Protein AF-A0A415S9V0-F1 (afdb_monomer_lite)

Structure (mmCIF, N/CA/C/O backbone):
data_AF-A0A415S9V0-F1
#
_entry.id   AF-A0A415S9V0-F1
#
loop_
_atom_site.group_PDB
_atom_site.id
_atom_site.type_symbol
_atom_site.label_atom_id
_atom_site.label_alt_id
_atom_site.label_comp_id
_atom_site.label_asym_id
_atom_site.label_entity_id
_atom_site.label_seq_id
_atom_site.pdbx_PDB_ins_code
_atom_site.Cartn_x
_atom_site.Cartn_y
_atom_site.Cartn_z
_atom_site.occupancy
_atom_site.B_iso_or_equiv
_atom_site.auth_seq_id
_atom_site.auth_comp_id
_atom_site.auth_asym_id
_atom_site.auth_atom_id
_atom_site.pdbx_PDB_model_num
ATOM 1 N N . MET A 1 1 ? -18.114 -25.800 -6.642 1.00 64.56 1 MET A N 1
ATOM 2 C CA . MET A 1 1 ? -17.086 -24.845 -6.177 1.00 64.56 1 MET A CA 1
ATOM 3 C C . MET A 1 1 ? -17.720 -24.023 -5.079 1.00 64.56 1 MET A C 1
ATOM 5 O O . MET A 1 1 ? -18.848 -23.592 -5.284 1.00 64.56 1 MET A O 1
ATOM 9 N N . SER A 1 2 ? -17.058 -23.871 -3.934 1.00 85.12 2 SER A N 1
ATOM 10 C CA . SER A 1 2 ? -17.579 -23.031 -2.854 1.00 85.12 2 SER A CA 1
ATOM 11 C C . SER A 1 2 ? -17.585 -21.566 -3.294 1.00 85.12 2 SER A C 1
ATOM 13 O O . SER A 1 2 ? -16.635 -21.110 -3.936 1.00 85.12 2 SER A O 1
ATOM 15 N N . LYS A 1 3 ? -18.682 -20.863 -3.008 1.00 94.12 3 LYS A N 1
ATOM 16 C CA . LYS A 1 3 ? -18.884 -19.461 -3.382 1.00 94.12 3 LYS A CA 1
ATOM 17 C C . LYS A 1 3 ? -18.456 -18.563 -2.224 1.00 94.12 3 LYS A C 1
ATOM 19 O O . LYS A 1 3 ? -18.816 -18.822 -1.079 1.00 94.12 3 LYS A O 1
ATOM 24 N N . TYR A 1 4 ? -17.716 -17.504 -2.530 1.00 96.75 4 TYR A N 1
ATOM 25 C CA . TYR A 1 4 ? -17.329 -16.481 -1.560 1.00 96.75 4 TYR A CA 1
ATOM 26 C C . TYR A 1 4 ? -18.208 -15.234 -1.685 1.00 96.75 4 TYR A C 1
ATOM 28 O O . TYR A 1 4 ? -18.515 -14.797 -2.793 1.00 96.75 4 TYR A O 1
ATOM 36 N N . ASN A 1 5 ? -18.555 -14.617 -0.561 1.00 97.19 5 ASN A N 1
ATOM 37 C CA . ASN A 1 5 ? -19.149 -13.285 -0.528 1.00 97.19 5 ASN A CA 1
ATOM 38 C C . ASN A 1 5 ? -18.114 -12.296 -0.010 1.00 97.19 5 ASN A C 1
ATOM 40 O O . ASN A 1 5 ? -17.573 -12.486 1.077 1.00 97.19 5 ASN A O 1
ATOM 44 N N . PHE A 1 6 ? -17.858 -11.251 -0.787 1.00 98.19 6 PHE A N 1
ATOM 45 C CA . PHE A 1 6 ? -17.016 -10.125 -0.418 1.00 98.19 6 PHE A CA 1
ATOM 46 C C . PHE A 1 6 ? -17.853 -8.860 -0.309 1.00 98.19 6 PHE A C 1
ATOM 48 O O . PHE A 1 6 ? -18.783 -8.644 -1.085 1.00 98.19 6 PHE A O 1
ATOM 55 N N . TYR A 1 7 ? -17.466 -8.011 0.628 1.00 98.31 7 TYR A N 1
ATOM 56 C CA . TYR A 1 7 ? -18.096 -6.743 0.936 1.00 98.31 7 TYR A CA 1
ATOM 57 C C . TYR A 1 7 ? -17.039 -5.658 0.913 1.00 98.31 7 TYR A C 1
ATOM 59 O O . TYR A 1 7 ? -15.975 -5.841 1.506 1.00 98.31 7 TYR A O 1
ATOM 67 N N . TYR A 1 8 ? -17.327 -4.563 0.226 1.00 98.25 8 TYR A N 1
ATOM 68 C CA . TYR A 1 8 ? -16.395 -3.470 0.008 1.00 98.25 8 TYR A CA 1
ATOM 69 C C . TYR A 1 8 ? -16.928 -2.183 0.623 1.00 98.25 8 TYR A C 1
ATOM 71 O O . TYR A 1 8 ? -18.090 -1.834 0.411 1.00 98.25 8 TYR A O 1
ATOM 79 N N . ASP A 1 9 ? -16.042 -1.463 1.306 1.00 97.69 9 ASP A N 1
ATOM 80 C CA . ASP A 1 9 ? -16.246 -0.058 1.641 1.00 97.69 9 ASP A CA 1
ATOM 81 C C . ASP A 1 9 ? -14.928 0.731 1.540 1.00 97.69 9 ASP A C 1
ATOM 83 O O . ASP A 1 9 ? -13.826 0.165 1.483 1.00 97.69 9 ASP A O 1
ATOM 87 N N . GLU A 1 10 ? -15.040 2.051 1.501 1.00 95.75 10 GLU A N 1
ATOM 88 C CA . GLU A 1 10 ? -13.956 2.991 1.265 1.00 95.75 10 GLU A CA 1
ATOM 89 C C . GLU A 1 10 ? -13.998 4.196 2.211 1.00 95.75 10 GLU A C 1
ATOM 91 O O . GLU A 1 10 ? -15.012 4.556 2.801 1.00 95.75 10 GLU A O 1
ATOM 96 N N . THR A 1 11 ? -12.851 4.843 2.404 1.00 95.88 11 THR A N 1
ATOM 97 C CA . THR A 1 11 ? -12.745 6.004 3.286 1.00 95.88 11 THR A CA 1
ATOM 98 C C . THR A 1 11 ? -11.680 6.990 2.817 1.00 95.88 11 THR A C 1
ATOM 100 O O . THR A 1 11 ? -10.864 6.708 1.937 1.00 95.88 11 THR A O 1
ATOM 103 N N . GLU A 1 12 ? -11.698 8.188 3.411 1.00 94.25 12 GLU A N 1
ATOM 104 C CA . GLU A 1 12 ? -10.839 9.321 3.034 1.00 94.25 12 GLU A CA 1
ATOM 105 C C . GLU A 1 12 ? -10.992 9.691 1.545 1.00 94.25 12 GLU A C 1
ATOM 107 O O . GLU A 1 12 ? -10.032 9.985 0.821 1.00 94.25 12 GLU A O 1
ATOM 112 N N . HIS A 1 13 ? -12.254 9.672 1.107 1.00 86.69 13 HIS A N 1
ATOM 113 C CA . HIS A 1 13 ? -12.690 9.950 -0.253 1.00 86.69 13 HIS A CA 1
ATOM 114 C C . HIS A 1 13 ? -12.380 11.381 -0.706 1.00 86.69 13 HIS A C 1
ATOM 116 O O . HIS A 1 13 ? -12.481 12.344 0.057 1.00 86.69 13 HIS A O 1
ATOM 122 N N . SER A 1 14 ? -12.040 11.550 -1.984 1.00 87.06 14 SER A N 1
ATOM 123 C CA . SER A 1 14 ? -11.990 12.861 -2.639 1.00 87.06 14 SER A CA 1
ATOM 124 C C . SER A 1 14 ? -12.413 12.762 -4.104 1.00 87.06 14 SER A C 1
ATOM 126 O O . SER A 1 14 ? -11.577 12.592 -4.982 1.00 87.06 14 SER A O 1
ATOM 128 N N . ARG A 1 15 ? -13.715 12.934 -4.385 1.00 86.50 15 ARG A N 1
ATOM 129 C CA . ARG A 1 15 ? -14.298 12.852 -5.750 1.00 86.50 15 ARG A CA 1
ATOM 130 C C . ARG A 1 15 ? -13.561 13.684 -6.794 1.00 86.50 15 ARG A C 1
ATOM 132 O O . ARG A 1 15 ? -13.525 13.296 -7.960 1.00 86.50 15 ARG A O 1
ATOM 139 N N . LYS A 1 16 ? -13.035 14.838 -6.379 1.00 89.12 16 LYS A N 1
ATOM 140 C CA . LYS A 1 16 ? -12.172 15.699 -7.185 1.00 89.12 16 LYS A CA 1
ATOM 141 C C . LYS A 1 16 ? -10.949 16.099 -6.374 1.00 89.12 16 LYS A C 1
ATOM 143 O O . LYS A 1 16 ? -11.092 16.690 -5.299 1.00 89.12 16 LYS A O 1
ATOM 148 N N . ILE A 1 17 ? -9.768 15.831 -6.909 1.00 88.38 17 ILE A N 1
ATOM 149 C CA . ILE A 1 17 ? -8.491 16.238 -6.331 1.00 88.38 17 ILE A CA 1
ATOM 150 C C . ILE A 1 17 ? -8.140 17.589 -6.948 1.00 88.38 17 ILE A C 1
ATOM 152 O O . ILE A 1 17 ? -7.474 17.649 -7.965 1.00 88.38 17 ILE A O 1
ATOM 156 N N . ASN A 1 18 ? -8.676 18.678 -6.399 1.00 86.62 18 ASN A N 1
ATOM 157 C CA . ASN A 1 18 ? -8.346 20.041 -6.826 1.00 86.62 18 ASN A CA 1
ATOM 158 C C . ASN A 1 18 ? -7.665 20.812 -5.688 1.00 86.62 18 ASN A C 1
ATOM 160 O O . ASN A 1 18 ? -7.602 20.323 -4.555 1.00 86.62 18 ASN A O 1
ATOM 164 N N . TYR A 1 19 ? -7.206 22.035 -5.966 1.00 86.56 19 TYR A N 1
ATOM 165 C CA . TYR A 1 19 ? -6.530 22.878 -4.975 1.00 86.56 19 TYR A CA 1
ATOM 166 C C . TYR A 1 19 ? -7.331 23.027 -3.674 1.00 86.56 19 TYR A C 1
ATOM 168 O O . TYR A 1 19 ? -6.787 22.860 -2.585 1.00 86.56 19 TYR A O 1
ATOM 176 N N . LYS A 1 20 ? -8.648 23.260 -3.767 1.00 87.62 20 LYS A N 1
ATOM 177 C CA . LYS A 1 20 ? -9.522 23.389 -2.592 1.00 87.62 20 LYS A CA 1
ATOM 178 C C . LYS A 1 20 ? -9.542 22.108 -1.754 1.00 87.62 20 LYS A C 1
ATOM 180 O O . LYS A 1 20 ? -9.498 22.194 -0.529 1.00 87.62 20 LYS A O 1
ATOM 185 N N . THR A 1 21 ? -9.604 20.942 -2.396 1.00 87.38 21 THR A N 1
ATOM 186 C CA . THR A 1 21 ? -9.566 19.642 -1.716 1.00 87.38 21 THR A CA 1
ATOM 187 C C . THR A 1 21 ? -8.223 19.426 -1.025 1.00 87.38 21 THR A C 1
ATOM 189 O O . THR A 1 21 ? -8.193 19.156 0.172 1.00 87.38 21 THR A O 1
ATOM 192 N N . VAL A 1 22 ? -7.111 19.585 -1.750 1.00 86.62 22 VAL A N 1
ATOM 193 C CA . VAL A 1 22 ? -5.765 19.314 -1.217 1.00 86.62 22 VAL A CA 1
ATOM 194 C C . VAL A 1 22 ? -5.356 20.323 -0.147 1.00 86.62 22 VAL A C 1
ATOM 196 O O . VAL A 1 22 ? -4.602 19.972 0.755 1.00 86.62 22 VAL A O 1
ATOM 199 N N . SER A 1 23 ? -5.862 21.553 -0.185 1.00 86.25 23 SER A N 1
ATOM 200 C CA . SER A 1 23 ? -5.560 22.590 0.811 1.00 86.25 23 SER A CA 1
ATOM 201 C C . SER A 1 23 ? -6.482 22.558 2.035 1.00 86.25 23 SER A C 1
ATOM 203 O O . SER A 1 23 ? -6.274 23.321 2.979 1.00 86.25 23 SER A O 1
ATOM 205 N N . ALA A 1 24 ? -7.488 21.677 2.064 1.00 88.56 24 ALA A N 1
ATOM 206 C CA . ALA A 1 24 ? -8.382 21.553 3.208 1.00 88.56 24 ALA A CA 1
ATOM 207 C C . ALA A 1 24 ? -7.628 21.082 4.466 1.00 88.56 24 ALA A C 1
ATOM 209 O O . ALA A 1 24 ? -6.745 20.222 4.412 1.00 88.56 24 ALA A O 1
ATOM 210 N N . SER A 1 25 ? -8.002 21.620 5.631 1.00 85.69 25 SER A N 1
ATOM 211 C CA . SER A 1 25 ? -7.349 21.301 6.911 1.00 85.69 25 SER A CA 1
ATOM 212 C C . SER A 1 25 ? -7.504 19.835 7.320 1.00 85.69 25 SER A C 1
ATOM 214 O O . SER A 1 25 ? -6.644 19.293 8.012 1.00 85.69 25 SER A O 1
ATOM 216 N N . ASN A 1 26 ? -8.581 19.189 6.873 1.00 86.62 26 ASN A N 1
ATOM 217 C CA . ASN A 1 26 ? -8.879 17.779 7.097 1.00 86.62 26 ASN A CA 1
ATOM 218 C C . ASN A 1 26 ? -8.429 16.866 5.944 1.00 86.62 26 ASN A C 1
ATOM 220 O O . ASN A 1 26 ? -8.729 15.674 5.992 1.00 86.62 26 ASN A O 1
ATOM 224 N N . TYR A 1 27 ? -7.741 17.394 4.923 1.00 90.75 27 TYR A N 1
ATOM 225 C CA . TYR A 1 27 ? -7.268 16.597 3.794 1.00 90.75 27 TYR A CA 1
ATOM 226 C C . TYR A 1 27 ? -6.291 15.516 4.248 1.00 90.75 27 TYR A C 1
ATOM 228 O O . TYR A 1 27 ? -5.248 15.805 4.848 1.00 90.75 27 TYR A O 1
ATOM 236 N N . TYR A 1 28 ? -6.592 14.282 3.861 1.00 93.50 28 TYR A N 1
ATOM 237 C CA . TYR A 1 28 ? -5.667 13.168 3.913 1.00 93.50 28 TYR A CA 1
ATOM 238 C C . TYR A 1 28 ? -5.391 12.655 2.501 1.00 93.50 28 TYR A C 1
ATOM 240 O O . TYR A 1 28 ? -6.269 12.614 1.638 1.00 93.50 28 TYR A O 1
ATOM 248 N N . ASP A 1 29 ? -4.130 12.304 2.261 1.00 94.44 29 ASP A N 1
ATOM 249 C CA . ASP A 1 29 ? -3.642 12.013 0.921 1.00 94.44 29 ASP A CA 1
ATOM 250 C C . ASP A 1 29 ? -4.095 10.642 0.456 1.00 94.44 29 ASP A C 1
ATOM 252 O O . ASP A 1 29 ? -4.620 10.526 -0.646 1.00 94.44 29 ASP A O 1
ATOM 256 N N . ASN A 1 30 ? -4.002 9.625 1.310 1.00 96.50 30 ASN A N 1
ATOM 257 C CA . ASN A 1 30 ? -4.397 8.298 0.875 1.00 96.50 30 ASN A CA 1
ATOM 258 C C . ASN A 1 30 ? -5.910 8.159 0.820 1.00 96.50 30 ASN A C 1
ATOM 260 O O . ASN A 1 30 ? -6.637 8.600 1.710 1.00 96.50 30 ASN A O 1
ATOM 264 N N . PHE A 1 31 ? -6.370 7.568 -0.267 1.00 96.94 31 PHE A N 1
ATOM 265 C CA . PHE A 1 31 ? -7.656 6.910 -0.368 1.00 96.94 31 PHE A CA 1
ATOM 266 C C . PHE A 1 31 ? -7.483 5.467 0.112 1.00 96.94 31 PHE A C 1
ATOM 268 O O . PHE A 1 31 ? -6.488 4.827 -0.240 1.00 96.94 31 PHE A O 1
ATOM 275 N N . ILE A 1 32 ? -8.390 4.989 0.963 1.00 98.00 32 ILE A N 1
ATOM 276 C CA . ILE A 1 32 ? -8.260 3.677 1.605 1.00 98.00 32 ILE A CA 1
ATOM 277 C C . ILE A 1 32 ? -9.511 2.863 1.332 1.00 98.00 32 ILE A C 1
ATOM 279 O O . ILE A 1 32 ? -10.619 3.357 1.523 1.00 98.00 32 ILE A O 1
ATOM 283 N N . THR A 1 33 ? -9.328 1.605 0.945 1.00 97.88 33 THR A N 1
ATOM 284 C CA . THR A 1 33 ? -10.434 0.677 0.686 1.00 97.88 33 THR A CA 1
ATOM 285 C C . THR A 1 33 ? -10.257 -0.608 1.464 1.00 97.88 33 THR A C 1
ATOM 287 O O . THR A 1 33 ? -9.135 -0.999 1.789 1.00 97.88 33 THR A O 1
ATOM 290 N N . MET A 1 34 ? -11.364 -1.286 1.730 1.00 98.50 34 MET A N 1
ATOM 291 C CA . MET A 1 34 ? -11.392 -2.555 2.435 1.00 98.50 34 MET A CA 1
ATOM 292 C C . MET A 1 34 ? -12.371 -3.497 1.753 1.00 98.50 34 MET A C 1
ATOM 294 O O . MET A 1 34 ? -13.530 -3.149 1.574 1.00 98.50 34 MET A O 1
ATOM 298 N N . CYS A 1 35 ? -11.916 -4.706 1.444 1.00 98.38 35 CYS A N 1
ATOM 299 C CA . CYS A 1 35 ? -12.766 -5.846 1.148 1.00 98.38 35 CYS A CA 1
ATOM 300 C C . CYS A 1 35 ? -12.681 -6.837 2.308 1.00 98.38 35 CYS A C 1
ATOM 302 O O . CYS A 1 35 ? -11.592 -7.310 2.637 1.00 98.38 35 CYS A O 1
ATOM 304 N N . VAL A 1 36 ? -13.823 -7.221 2.868 1.00 98.25 36 VAL A N 1
ATOM 305 C CA . VAL A 1 36 ? -13.931 -8.342 3.811 1.00 98.25 36 VAL A CA 1
ATOM 306 C C . VAL A 1 36 ? -14.790 -9.418 3.167 1.00 98.25 36 VAL A C 1
ATOM 308 O O . VAL A 1 36 ? -15.813 -9.101 2.571 1.00 98.25 36 VAL A O 1
ATOM 311 N N . GLY A 1 37 ? -14.404 -10.686 3.256 1.00 97.38 37 GLY A N 1
ATOM 312 C CA . GLY A 1 37 ? -15.221 -11.756 2.696 1.00 97.38 37 GLY A CA 1
ATOM 313 C C . GLY A 1 37 ? -14.993 -13.117 3.315 1.00 97.38 37 GLY A C 1
ATOM 314 O O . GLY A 1 37 ? -14.039 -13.336 4.052 1.00 97.38 37 GLY A O 1
ATOM 315 N N . TRP A 1 38 ? -15.899 -14.038 3.035 1.00 97.19 38 TRP A N 1
ATOM 316 C CA . TRP A 1 38 ? -15.884 -15.400 3.562 1.00 97.19 38 TRP A CA 1
ATOM 317 C C . TRP A 1 38 ? -16.723 -16.312 2.666 1.00 97.19 38 TRP A C 1
ATOM 319 O O . TRP A 1 38 ? -17.347 -15.862 1.704 1.00 97.19 38 TRP A O 1
ATOM 329 N N . LEU A 1 39 ? -16.707 -17.611 2.955 1.00 95.94 39 LEU A N 1
ATOM 330 C CA . LEU A 1 39 ? -17.557 -18.584 2.273 1.00 95.94 39 LEU A CA 1
ATOM 331 C C . LEU A 1 39 ? -19.033 -18.337 2.595 1.00 95.94 39 LEU A C 1
ATOM 333 O O . LEU A 1 39 ? -19.374 -18.188 3.761 1.00 95.94 39 LEU A O 1
ATOM 337 N N . ASP A 1 40 ? -19.902 -18.364 1.585 1.00 90.25 40 ASP A N 1
ATOM 338 C CA . ASP A 1 40 ? -21.358 -18.134 1.703 1.00 90.25 40 ASP A CA 1
ATOM 339 C C . ASP A 1 40 ? -22.020 -19.009 2.789 1.00 90.25 40 ASP A C 1
ATOM 341 O O . ASP A 1 40 ? -22.972 -18.613 3.439 1.00 90.25 40 ASP A O 1
ATOM 345 N N . GLU A 1 41 ? -21.438 -20.179 3.051 1.00 86.69 41 GLU A N 1
ATOM 346 C CA . GLU A 1 41 ? -21.874 -21.186 4.026 1.00 86.69 41 GLU A CA 1
ATOM 347 C C . GLU A 1 41 ? -21.658 -20.773 5.504 1.00 86.69 41 GLU A C 1
ATOM 349 O O . GLU A 1 41 ? -22.079 -21.483 6.418 1.00 86.69 41 GLU A O 1
ATOM 354 N N . LYS A 1 42 ? -20.945 -19.667 5.762 1.00 86.88 42 LYS A N 1
ATOM 355 C CA . LYS A 1 42 ? -20.489 -19.237 7.097 1.00 86.88 42 LYS A CA 1
ATOM 356 C C . LYS A 1 42 ? -21.409 -18.195 7.734 1.00 86.88 42 LYS A C 1
ATOM 358 O O . LYS A 1 42 ? -21.001 -17.073 8.043 1.00 86.88 42 LYS A O 1
ATOM 363 N N . ASP A 1 43 ? -22.654 -18.593 7.980 1.00 80.62 43 ASP A N 1
ATOM 364 C CA . ASP A 1 43 ? -23.667 -17.748 8.631 1.00 80.62 43 ASP A CA 1
ATOM 365 C C . ASP A 1 43 ? -23.298 -17.346 10.072 1.00 80.62 43 ASP A C 1
ATOM 367 O O . ASP A 1 43 ? -23.780 -16.335 10.592 1.00 80.62 43 ASP A O 1
ATOM 371 N N . ASP A 1 44 ? -22.413 -18.096 10.735 1.00 91.94 44 ASP A N 1
ATOM 372 C CA . ASP A 1 44 ? -21.963 -17.800 12.096 1.00 91.94 44 ASP A CA 1
ATOM 373 C C . ASP A 1 44 ? -21.204 -16.463 12.192 1.00 91.94 44 ASP A C 1
ATOM 375 O O . ASP A 1 44 ? -21.283 -15.784 13.218 1.00 91.94 44 ASP A O 1
ATOM 379 N N . ILE A 1 45 ? -20.518 -16.034 11.123 1.00 93.38 45 ILE A N 1
ATOM 380 C CA . ILE A 1 45 ? -19.841 -14.727 11.060 1.00 93.38 45 ILE A CA 1
ATOM 381 C C . ILE A 1 45 ? -20.869 -13.598 11.191 1.00 93.38 45 ILE A C 1
ATOM 383 O O . ILE A 1 45 ? -20.681 -12.662 11.974 1.00 93.38 45 ILE A O 1
ATOM 387 N N . LEU A 1 46 ? -21.994 -13.713 10.479 1.00 90.56 46 LEU A N 1
ATOM 388 C CA . LEU A 1 46 ? -23.080 -12.734 10.535 1.00 90.56 46 LEU A CA 1
ATOM 389 C C . LEU A 1 46 ? -23.740 -12.710 11.918 1.00 90.56 46 LEU A C 1
ATOM 391 O O . LEU A 1 46 ? -24.035 -11.634 12.438 1.00 90.56 46 LEU A O 1
ATOM 395 N N . GLN A 1 47 ? -23.913 -13.872 12.555 1.00 92.62 47 GLN A N 1
ATOM 396 C CA . GLN A 1 47 ? -24.446 -13.957 13.920 1.00 92.62 47 GLN A CA 1
ATOM 397 C C . GLN A 1 47 ? -23.513 -13.297 14.945 1.00 92.62 47 GLN A C 1
ATOM 399 O O . GLN A 1 47 ? -23.975 -12.539 15.802 1.00 92.62 47 GLN A O 1
ATOM 404 N N . ARG A 1 48 ? -22.197 -13.531 14.840 1.00 95.69 48 ARG A N 1
ATOM 405 C CA . ARG A 1 48 ? -21.183 -12.878 15.685 1.00 95.69 48 ARG A CA 1
ATOM 406 C C . ARG A 1 48 ? -21.219 -11.359 15.531 1.00 95.69 48 ARG A C 1
ATOM 408 O O . ARG A 1 48 ? -21.209 -10.644 16.534 1.00 95.69 48 ARG A O 1
ATOM 415 N N . TYR A 1 49 ? -21.317 -10.863 14.297 1.00 95.31 49 TYR A N 1
ATOM 416 C CA . TYR A 1 49 ? -21.417 -9.427 14.045 1.00 95.31 49 TYR A CA 1
ATOM 417 C C . TYR A 1 49 ? -22.732 -8.831 14.575 1.00 95.31 49 TYR A C 1
ATOM 419 O O . TYR A 1 49 ? -22.717 -7.785 15.222 1.00 95.31 49 TYR A O 1
ATOM 427 N N . ALA A 1 50 ? -23.865 -9.516 14.402 1.00 93.69 50 ALA A N 1
ATOM 428 C CA . ALA A 1 50 ? -25.149 -9.075 14.953 1.00 93.69 50 ALA A CA 1
ATOM 429 C C . ALA A 1 50 ? -25.130 -8.990 16.492 1.00 93.69 50 ALA A C 1
ATOM 431 O O . ALA A 1 50 ? -25.680 -8.051 17.079 1.00 93.69 50 ALA A O 1
ATOM 432 N N . ALA A 1 51 ? -24.460 -9.933 17.163 1.00 96.69 51 ALA A N 1
ATOM 433 C CA . ALA A 1 51 ? -24.252 -9.885 18.609 1.00 96.69 51 ALA A CA 1
ATOM 434 C C . ALA A 1 51 ? -23.381 -8.684 19.022 1.00 96.69 51 ALA A C 1
ATOM 436 O O . ALA A 1 51 ? -23.702 -7.999 19.996 1.00 96.69 51 ALA A O 1
ATOM 437 N N . PHE A 1 52 ? -22.324 -8.383 18.258 1.00 97.88 52 PHE A N 1
ATOM 438 C CA . PHE A 1 52 ? -21.514 -7.178 18.447 1.00 97.88 52 PHE A CA 1
ATOM 439 C C . PHE A 1 52 ? -22.352 -5.896 18.306 1.00 97.88 52 PHE A C 1
ATOM 441 O O . PHE A 1 52 ? -22.326 -5.048 19.198 1.00 97.88 52 PHE A O 1
ATOM 448 N N . GLU A 1 53 ? -23.164 -5.769 17.255 1.00 95.69 53 GLU A N 1
ATOM 449 C CA . GLU A 1 53 ? -24.018 -4.588 17.069 1.00 95.69 53 GLU A CA 1
ATOM 450 C C . GLU A 1 53 ? -25.104 -4.449 18.137 1.00 95.69 53 GLU A C 1
ATOM 452 O O . GLU A 1 53 ? -25.487 -3.335 18.493 1.00 95.69 53 GLU A O 1
ATOM 457 N N . THR A 1 54 ? -25.592 -5.570 18.667 1.00 96.38 54 THR A N 1
ATOM 458 C CA . THR A 1 54 ? -26.539 -5.580 19.789 1.00 96.38 54 THR A CA 1
ATOM 459 C C . THR A 1 54 ? -25.864 -5.099 21.073 1.00 96.38 54 THR A C 1
ATOM 461 O O . THR A 1 54 ? -26.436 -4.290 21.802 1.00 96.38 54 THR A O 1
ATOM 464 N N . LYS A 1 55 ? -24.626 -5.541 21.337 1.00 97.75 55 LYS A N 1
ATOM 465 C CA . LYS A 1 55 ? -23.833 -5.116 22.501 1.00 97.75 55 LYS A CA 1
ATOM 466 C C . LYS A 1 55 ? -23.568 -3.609 22.509 1.00 97.75 55 LYS A C 1
ATOM 468 O O . LYS A 1 55 ? -23.549 -3.011 23.580 1.00 97.75 55 LYS A O 1
ATOM 473 N N . TYR A 1 56 ? -23.373 -3.018 21.334 1.00 97.31 56 TYR A N 1
ATOM 474 C CA . TYR A 1 56 ? -23.072 -1.596 21.153 1.00 97.31 56 TYR A CA 1
ATOM 475 C C . TYR A 1 56 ? -24.242 -0.819 20.536 1.00 97.31 56 TYR A C 1
ATOM 477 O O . TYR A 1 56 ? -24.037 0.144 19.797 1.00 97.31 56 TYR A O 1
ATOM 485 N N . ALA A 1 57 ? -25.483 -1.227 20.822 1.00 95.62 57 ALA A N 1
ATOM 486 C CA . ALA A 1 57 ? -26.674 -0.610 20.240 1.00 95.62 57 ALA A CA 1
ATOM 487 C C . ALA A 1 57 ? -26.797 0.895 20.550 1.00 95.62 57 ALA A C 1
ATOM 489 O O . ALA A 1 57 ? -27.324 1.646 19.733 1.00 95.62 57 ALA A O 1
ATOM 490 N N . ASP A 1 58 ? -26.265 1.349 21.688 1.00 95.25 58 ASP A N 1
ATOM 491 C CA . ASP A 1 58 ? -26.190 2.758 22.095 1.00 95.25 58 ASP A CA 1
ATOM 492 C C . ASP A 1 58 ? -25.240 3.601 21.225 1.00 95.25 58 ASP A C 1
ATOM 494 O O . ASP A 1 58 ? -25.287 4.830 21.257 1.00 95.25 58 ASP A O 1
ATOM 498 N N . ARG A 1 59 ? -24.374 2.946 20.445 1.00 94.94 59 ARG A N 1
ATOM 499 C CA . ARG A 1 59 ? -23.388 3.574 19.556 1.00 94.94 59 ARG A CA 1
ATOM 500 C C . ARG A 1 59 ? -23.863 3.682 18.111 1.00 94.94 59 ARG A C 1
ATOM 502 O O . ARG A 1 59 ? -23.121 4.224 17.295 1.00 94.94 59 ARG A O 1
ATOM 509 N N . LYS A 1 60 ? -25.052 3.166 17.795 1.00 94.44 60 LYS A N 1
ATOM 510 C CA . LYS A 1 60 ? -25.625 3.233 16.451 1.00 94.44 60 LYS A CA 1
ATOM 511 C C . LYS A 1 60 ? -25.870 4.679 16.034 1.00 94.44 60 LYS A C 1
ATOM 513 O O . LYS A 1 60 ? -26.268 5.518 16.842 1.00 94.44 60 LYS A O 1
ATOM 518 N N . ASP A 1 61 ? -25.622 4.969 14.767 1.00 91.69 61 ASP A N 1
ATOM 519 C CA . ASP A 1 61 ? -25.932 6.263 14.183 1.00 91.69 61 ASP A CA 1
ATOM 520 C C . ASP A 1 61 ? -27.446 6.428 13.938 1.00 91.69 61 ASP A C 1
ATOM 522 O O . ASP A 1 61 ? -28.271 5.574 14.274 1.00 91.69 61 ASP A O 1
ATOM 526 N N . LYS A 1 62 ? -27.829 7.553 13.329 1.00 89.56 62 LYS A N 1
ATOM 527 C CA . LYS A 1 62 ? -29.230 7.862 12.997 1.00 89.56 62 LYS A CA 1
ATOM 528 C C . LYS A 1 62 ? -29.889 6.851 12.044 1.00 89.56 62 LYS A C 1
ATOM 530 O O . LYS A 1 62 ? -31.113 6.831 11.964 1.00 89.56 62 LYS A O 1
ATOM 535 N N . ASN A 1 63 ? -29.100 6.057 11.321 1.00 88.62 63 ASN A N 1
ATOM 536 C CA . ASN A 1 63 ? -29.573 5.025 10.405 1.00 88.62 63 ASN A CA 1
ATOM 537 C C . ASN A 1 63 ? -29.651 3.647 11.086 1.00 88.62 63 ASN A C 1
ATOM 539 O O . ASN A 1 63 ? -30.095 2.685 10.463 1.00 88.62 63 ASN A O 1
ATOM 543 N N . GLY A 1 64 ? -29.266 3.547 12.364 1.00 91.69 64 GLY A N 1
ATOM 544 C CA . GLY A 1 64 ? -29.263 2.296 13.120 1.00 91.69 64 GLY A CA 1
ATOM 545 C C . GLY A 1 64 ? -28.005 1.449 12.909 1.00 91.69 64 GLY A C 1
ATOM 546 O O . GLY A 1 64 ? -28.024 0.260 13.237 1.00 91.69 64 GLY A O 1
ATOM 547 N N . GLU A 1 65 ? -26.928 2.042 12.391 1.00 94.19 65 GLU A N 1
ATOM 548 C CA . GLU A 1 65 ? -25.704 1.348 11.982 1.00 94.19 65 GLU A CA 1
ATOM 549 C C . GLU A 1 65 ? -24.526 1.678 12.903 1.00 94.19 65 GLU A C 1
ATOM 551 O O . GLU A 1 65 ? -24.408 2.795 13.408 1.00 94.19 65 GLU A O 1
ATOM 556 N N . ILE A 1 66 ? -23.612 0.724 13.104 1.00 95.19 66 ILE A N 1
ATOM 557 C CA . ILE A 1 66 ? -22.316 0.995 13.741 1.00 95.19 66 ILE A CA 1
ATOM 558 C C . ILE A 1 66 ? -21.268 1.188 12.646 1.00 95.19 66 ILE A C 1
ATOM 560 O O . ILE A 1 66 ? -20.783 0.219 12.066 1.00 95.19 66 ILE A O 1
ATOM 564 N N . LYS A 1 67 ? -20.920 2.452 12.394 1.00 94.94 67 LYS A N 1
ATOM 565 C CA . LYS A 1 67 ? -19.933 2.867 11.390 1.00 94.94 67 LYS A CA 1
ATOM 566 C C . LYS A 1 67 ? -18.661 3.436 12.014 1.00 94.94 67 LYS A C 1
ATOM 568 O O . LYS A 1 67 ? -18.647 3.905 13.154 1.00 94.94 67 LYS A O 1
ATOM 573 N N . SER A 1 68 ? -17.580 3.473 11.244 1.00 95.94 68 SER A N 1
ATOM 574 C CA . SER A 1 68 ? -16.253 3.929 11.665 1.00 95.94 68 SER A CA 1
ATOM 575 C C . SER A 1 68 ? -16.207 5.407 12.076 1.00 95.94 68 SER A C 1
ATOM 577 O O . SER A 1 68 ? -15.246 5.855 12.712 1.00 95.94 68 SER A O 1
ATOM 579 N N . THR A 1 69 ? -17.250 6.170 11.745 1.00 94.06 69 THR A N 1
ATOM 580 C CA . THR A 1 69 ? -17.460 7.581 12.101 1.00 94.06 69 THR A CA 1
ATOM 581 C C . THR A 1 69 ? -17.701 7.804 13.597 1.00 94.06 69 THR A C 1
ATOM 583 O O . THR A 1 69 ? -17.447 8.902 14.102 1.00 94.06 69 THR A O 1
ATOM 586 N N . ILE A 1 70 ? -18.108 6.770 14.346 1.00 95.06 70 ILE A N 1
ATOM 587 C CA . ILE A 1 70 ? -18.229 6.836 15.815 1.00 95.06 70 ILE A CA 1
ATOM 588 C C . ILE A 1 70 ? -16.867 7.002 16.504 1.00 95.06 70 ILE A C 1
ATOM 590 O O . ILE A 1 70 ? -16.793 7.392 17.673 1.00 95.06 70 ILE A O 1
ATOM 594 N N . LEU A 1 71 ? -15.784 6.672 15.796 1.00 96.06 71 LEU A N 1
ATOM 595 C CA . LEU A 1 71 ? -14.408 6.824 16.240 1.00 96.06 71 LEU A CA 1
ATOM 596 C C . LEU A 1 71 ? -13.880 8.173 15.736 1.00 96.06 71 LEU A C 1
ATOM 598 O O . LEU A 1 71 ? -13.936 8.475 14.548 1.00 96.06 71 LEU A O 1
ATOM 602 N N . GLN A 1 72 ? -13.349 9.008 16.625 1.00 95.38 72 GLN A N 1
ATOM 603 C CA . GLN A 1 72 ? -12.900 10.356 16.256 1.00 95.38 72 GLN A CA 1
ATOM 604 C C . GLN A 1 72 ? -11.386 10.388 16.022 1.00 95.38 72 GLN A C 1
ATOM 606 O O . GLN A 1 72 ? -10.637 9.842 16.828 1.00 95.38 72 GLN A O 1
ATOM 611 N N . GLN A 1 73 ? -10.911 11.104 14.992 1.00 95.69 73 GLN A N 1
ATOM 612 C CA . GLN A 1 73 ? -9.475 11.182 14.648 1.00 95.69 73 GLN A CA 1
ATOM 613 C C . GLN A 1 73 ? -8.589 11.600 15.834 1.00 95.69 73 GLN A C 1
ATOM 615 O O . GLN A 1 73 ? -7.500 11.066 16.024 1.00 95.69 73 GLN A O 1
ATOM 620 N N . LYS A 1 74 ? -9.068 12.519 16.683 1.00 94.94 74 LYS A N 1
ATOM 621 C CA . LYS A 1 74 ? -8.339 12.975 17.882 1.00 94.94 74 LYS A CA 1
ATOM 622 C C . LYS A 1 74 ? -7.990 11.847 18.864 1.00 94.94 74 LYS A C 1
ATOM 624 O O . LYS A 1 74 ? -7.060 11.997 19.646 1.00 94.94 74 LYS A O 1
ATOM 629 N N . GLN A 1 75 ? -8.722 10.732 18.825 1.00 95.50 75 GLN A N 1
ATOM 630 C CA . GLN A 1 75 ? -8.503 9.559 19.678 1.00 95.50 75 GLN A CA 1
ATOM 631 C C . GLN A 1 75 ? -7.432 8.610 19.125 1.00 95.50 75 GLN A C 1
ATOM 633 O O . GLN A 1 75 ? -7.155 7.593 19.745 1.00 95.50 75 GLN A O 1
ATOM 638 N N . PHE A 1 76 ? -6.829 8.953 17.984 1.00 96.94 76 PHE A N 1
ATOM 639 C CA . PHE A 1 76 ? -5.738 8.224 17.335 1.00 96.94 76 PHE A CA 1
ATOM 640 C C . PHE A 1 76 ? -4.471 9.086 17.215 1.00 96.94 76 PHE A C 1
ATOM 642 O O . PHE A 1 76 ? -3.566 8.755 16.453 1.00 96.94 76 PHE A O 1
ATOM 649 N N . LYS A 1 77 ? -4.394 10.208 17.952 1.00 96.00 77 LYS A N 1
ATOM 650 C CA . LYS A 1 77 ? -3.265 11.155 17.900 1.00 96.00 77 LYS A CA 1
ATOM 651 C C . LYS A 1 77 ? -1.909 10.467 18.119 1.00 96.00 77 LYS A C 1
ATOM 653 O O . LYS A 1 77 ? -0.949 10.803 17.437 1.00 96.00 77 LYS A O 1
ATOM 658 N N . TYR A 1 78 ? -1.860 9.519 19.052 1.00 97.62 78 TYR A N 1
ATOM 659 C CA . TYR A 1 78 ? -0.701 8.679 19.368 1.00 97.62 78 TYR A CA 1
ATOM 660 C C . TYR A 1 78 ? -1.008 7.199 19.084 1.00 97.62 78 TYR A C 1
ATOM 662 O O . TYR A 1 78 ? -0.745 6.318 19.901 1.00 97.62 78 TYR A O 1
ATOM 670 N N . GLY A 1 79 ? -1.699 6.936 17.972 1.00 97.06 79 GLY A N 1
ATOM 671 C CA . GLY A 1 79 ? -2.230 5.613 17.655 1.00 97.06 79 GLY A CA 1
ATOM 672 C C . GLY A 1 79 ? -3.206 5.114 18.725 1.00 97.06 79 GLY A C 1
ATOM 673 O O . GLY A 1 79 ? -3.977 5.898 19.289 1.00 97.06 79 GLY A O 1
ATOM 674 N N . PHE A 1 80 ? -3.166 3.816 19.039 1.00 98.25 80 PHE A N 1
ATOM 675 C CA . PHE A 1 80 ? -4.055 3.236 20.049 1.00 98.25 80 PHE A CA 1
ATOM 676 C C . PHE A 1 80 ? -3.812 3.746 21.476 1.00 98.25 80 PHE A C 1
ATOM 678 O O . PHE A 1 80 ? -4.755 3.730 22.262 1.00 98.25 80 PHE A O 1
ATOM 685 N N . ALA A 1 81 ? -2.637 4.303 21.799 1.00 97.25 81 ALA A N 1
ATOM 686 C CA . ALA A 1 81 ? -2.364 4.883 23.123 1.00 97.25 81 ALA A CA 1
ATOM 687 C C . ALA A 1 81 ? -3.319 6.035 23.488 1.00 97.25 81 ALA A C 1
ATOM 689 O O . ALA A 1 81 ? -3.531 6.340 24.657 1.00 97.25 81 ALA A O 1
ATOM 690 N N . SER A 1 82 ? -3.918 6.685 22.485 1.00 97.31 82 SER A N 1
ATOM 691 C CA . SER A 1 82 ? -4.872 7.785 22.679 1.00 97.31 82 SER A CA 1
ATOM 692 C C . SER A 1 82 ? -6.324 7.335 22.881 1.00 97.31 82 SER A C 1
ATOM 694 O O . SER A 1 82 ? -7.194 8.176 23.135 1.00 97.31 82 SER A O 1
ATOM 696 N N . LEU A 1 83 ? -6.618 6.038 22.757 1.00 97.69 83 LEU A N 1
ATOM 697 C CA . LEU A 1 83 ? -7.974 5.530 22.921 1.00 97.69 83 LEU A CA 1
ATOM 698 C C . LEU A 1 83 ? -8.393 5.559 24.389 1.00 97.69 83 LEU A C 1
ATOM 700 O O . LEU A 1 83 ? -7.688 5.077 25.276 1.00 97.69 83 LEU A O 1
ATOM 704 N N . ASN A 1 84 ? -9.606 6.052 24.636 1.00 95.88 84 ASN A N 1
ATOM 705 C CA . ASN A 1 84 ? -10.250 5.854 25.929 1.00 95.88 84 ASN A CA 1
ATOM 706 C C . ASN A 1 84 ? -10.689 4.387 26.092 1.00 95.88 84 ASN A C 1
ATOM 708 O O . ASN A 1 84 ? -10.847 3.660 25.110 1.00 95.88 84 ASN A O 1
ATOM 712 N N . LYS A 1 85 ? -10.943 3.973 27.337 1.00 95.75 85 LYS A N 1
ATOM 713 C CA . LYS A 1 85 ? -11.309 2.588 27.672 1.00 95.75 85 LYS A CA 1
ATOM 714 C C . LYS A 1 85 ? -12.513 2.063 26.879 1.00 95.75 85 LYS A C 1
ATOM 716 O O . LYS A 1 85 ? -12.503 0.934 26.409 1.00 95.75 85 LYS A O 1
ATOM 721 N N . GLN A 1 86 ? -13.545 2.889 26.698 1.00 95.75 86 GLN A N 1
ATOM 722 C CA . GLN A 1 86 ? -14.762 2.487 25.985 1.00 95.75 86 GLN A CA 1
ATOM 723 C C . GLN A 1 86 ? -14.491 2.176 24.508 1.00 95.75 86 GLN A C 1
ATOM 725 O O . GLN A 1 86 ? -14.971 1.172 23.990 1.00 95.75 86 GLN A O 1
ATOM 730 N N . ASN A 1 87 ? -13.708 3.016 23.829 1.00 97.06 87 ASN A N 1
ATOM 731 C CA . ASN A 1 87 ? -13.375 2.810 22.422 1.00 97.06 87 ASN A CA 1
ATOM 732 C C . ASN A 1 87 ? -12.306 1.732 22.233 1.00 97.06 87 ASN A C 1
ATOM 734 O O . ASN A 1 87 ? -12.373 1.010 21.244 1.00 97.06 87 ASN A O 1
ATOM 738 N N . ALA A 1 88 ? -11.373 1.580 23.179 1.00 97.88 88 ALA A N 1
ATOM 739 C CA . ALA A 1 88 ? -10.450 0.450 23.191 1.00 97.88 88 ALA A CA 1
ATOM 740 C C . ALA A 1 88 ? -11.217 -0.878 23.285 1.00 97.88 88 ALA A C 1
ATOM 742 O O . ALA A 1 88 ? -10.992 -1.760 22.464 1.00 97.88 88 ALA A O 1
ATOM 743 N N . GLN A 1 89 ? -12.201 -0.982 24.186 1.00 98.19 89 GLN A N 1
ATOM 744 C CA . GLN A 1 89 ? -13.055 -2.169 24.289 1.00 98.19 89 GLN A CA 1
ATOM 745 C C . GLN A 1 89 ? -13.872 -2.416 23.012 1.00 98.19 89 GLN A C 1
ATOM 747 O O . GLN A 1 89 ? -13.942 -3.549 22.548 1.00 98.19 89 GLN A O 1
ATOM 752 N N . LEU A 1 90 ? -14.474 -1.373 22.427 1.00 98.25 90 LEU A N 1
ATOM 753 C CA . LEU A 1 90 ? -15.240 -1.501 21.182 1.00 98.25 90 LEU A CA 1
ATOM 754 C C . LEU A 1 90 ? -14.373 -2.036 20.039 1.00 98.25 90 LEU A C 1
ATOM 756 O O . LEU A 1 90 ? -14.778 -2.967 19.347 1.00 98.25 90 LEU A O 1
ATOM 760 N N . ILE A 1 91 ? -13.174 -1.477 19.858 1.00 98.56 91 ILE A N 1
ATOM 761 C CA . ILE A 1 91 ? -12.236 -1.932 18.826 1.00 98.56 91 ILE A CA 1
ATOM 762 C C . ILE A 1 91 ? -11.748 -3.347 19.142 1.00 98.56 91 ILE A C 1
ATOM 764 O O . ILE A 1 91 ? -11.695 -4.176 18.241 1.00 98.56 91 ILE A O 1
ATOM 768 N N . ASN A 1 92 ? -11.446 -3.658 20.404 1.00 98.62 92 ASN A N 1
ATOM 769 C CA . ASN A 1 92 ? -11.059 -5.003 20.822 1.00 98.62 92 ASN A CA 1
ATOM 770 C C . ASN A 1 92 ? -12.113 -6.042 20.426 1.00 98.62 92 ASN A C 1
ATOM 772 O O . ASN A 1 92 ? -11.776 -7.082 19.859 1.00 98.62 92 ASN A O 1
ATOM 776 N N . ASP A 1 93 ? -13.380 -5.760 20.715 1.00 98.56 93 ASP A N 1
ATOM 777 C CA . ASP A 1 93 ? -14.479 -6.681 20.444 1.00 98.56 93 ASP A CA 1
ATOM 778 C C . ASP A 1 93 ? -14.744 -6.802 18.945 1.00 98.56 93 ASP A C 1
ATOM 780 O O . ASP A 1 93 ? -14.942 -7.913 18.464 1.00 98.56 93 ASP A O 1
ATOM 784 N N . PHE A 1 94 ? -14.639 -5.698 18.199 1.00 98.69 94 PHE A N 1
ATOM 785 C CA . PHE A 1 94 ? -14.710 -5.701 16.739 1.00 98.69 94 PHE A CA 1
ATOM 786 C C . PHE A 1 94 ? -13.592 -6.542 16.105 1.00 98.69 94 PHE A C 1
ATOM 788 O O . PHE A 1 94 ? -13.865 -7.426 15.298 1.00 98.69 94 PHE A O 1
ATOM 795 N N . LEU A 1 95 ? -12.330 -6.322 16.492 1.00 98.69 95 LEU A N 1
ATOM 796 C CA . LEU A 1 95 ? -11.194 -7.089 15.969 1.00 98.69 95 LEU A CA 1
ATOM 797 C C . LEU A 1 95 ? -11.289 -8.576 16.347 1.00 98.69 95 LEU A C 1
ATOM 799 O O . LEU A 1 95 ? -10.817 -9.431 15.606 1.00 98.69 95 LEU A O 1
ATOM 803 N N . SER A 1 96 ? -11.942 -8.904 17.465 1.00 98.25 96 SER A N 1
ATOM 804 C CA . SER A 1 96 ? -12.160 -10.294 17.894 1.00 98.25 96 SER A CA 1
ATOM 805 C C . SER A 1 96 ? -13.204 -11.044 17.059 1.00 98.25 96 SER A C 1
ATOM 807 O O . SER A 1 96 ? -13.347 -12.253 17.226 1.00 98.25 96 SER A O 1
ATOM 809 N N . LEU A 1 97 ? -13.931 -10.359 16.169 1.00 97.62 97 LEU A N 1
ATOM 810 C CA . LEU A 1 97 ? -14.849 -11.004 15.225 1.00 97.62 97 LEU A CA 1
ATOM 811 C C . LEU A 1 97 ? -14.104 -11.751 14.119 1.00 97.62 97 LEU A C 1
ATOM 813 O O . LEU A 1 97 ? -14.653 -12.693 13.550 1.00 97.62 97 LEU A O 1
ATOM 817 N N . PHE A 1 98 ? -12.873 -11.335 13.823 1.00 97.88 98 PHE A N 1
ATOM 818 C CA . PHE A 1 98 ? -12.069 -11.906 12.757 1.00 97.88 98 PHE A CA 1
ATOM 819 C C . PHE A 1 98 ? -11.414 -13.214 13.192 1.00 97.88 98 PHE A C 1
ATOM 821 O O . PHE A 1 98 ? -10.950 -13.363 14.323 1.00 97.88 98 PHE A O 1
ATOM 828 N N . ASP A 1 99 ? -11.333 -14.147 12.253 1.00 95.94 99 ASP A N 1
ATOM 829 C CA . ASP A 1 99 ? -10.606 -15.403 12.378 1.00 95.94 99 ASP A CA 1
ATOM 830 C C . ASP A 1 99 ? -9.940 -15.763 11.038 1.00 95.94 99 ASP A C 1
ATOM 832 O O . ASP A 1 99 ? -9.926 -14.977 10.088 1.00 95.94 99 ASP A O 1
ATOM 836 N N . LYS A 1 100 ? -9.359 -16.963 10.961 1.00 95.31 100 LYS A N 1
ATOM 837 C CA . LYS A 1 100 ? -8.681 -17.449 9.754 1.00 95.31 100 LYS A CA 1
ATOM 838 C C . LYS A 1 100 ? -9.631 -17.720 8.587 1.00 95.31 100 LYS A C 1
ATOM 840 O O . LYS A 1 100 ? -9.127 -17.924 7.492 1.00 95.31 100 LYS A O 1
ATOM 845 N N . GLU A 1 101 ? -10.942 -17.781 8.783 1.00 95.44 101 GLU A N 1
ATOM 846 C CA . GLU A 1 101 ? -11.920 -18.036 7.719 1.00 95.44 101 GLU A CA 1
ATOM 847 C C . GLU A 1 101 ? -12.344 -16.743 7.010 1.00 95.44 101 GLU A C 1
ATOM 849 O O . GLU A 1 101 ? -12.818 -16.789 5.874 1.00 95.44 101 GLU A O 1
ATOM 854 N N . ILE A 1 102 ? -12.108 -15.589 7.643 1.00 97.12 102 ILE A N 1
ATOM 855 C CA . ILE A 1 102 ? -12.369 -14.274 7.062 1.00 97.12 102 ILE A CA 1
ATOM 856 C C . ILE A 1 102 ? -11.187 -13.829 6.198 1.00 97.12 102 ILE A C 1
ATOM 858 O O . ILE A 1 102 ? -10.059 -13.636 6.655 1.00 97.12 102 ILE A O 1
ATOM 862 N N . HIS A 1 103 ? -11.473 -13.627 4.921 1.00 97.75 103 HIS A N 1
ATOM 863 C CA . HIS A 1 103 ? -10.596 -12.989 3.959 1.00 97.75 103 HIS A CA 1
ATOM 864 C C . HIS A 1 103 ? -10.649 -11.474 4.118 1.00 97.75 103 HIS A C 1
ATOM 866 O O . HIS A 1 103 ? -11.718 -10.882 4.260 1.00 97.75 103 HIS A O 1
ATOM 872 N N . ILE A 1 104 ? -9.480 -10.849 4.034 1.00 97.38 104 ILE A N 1
ATOM 873 C C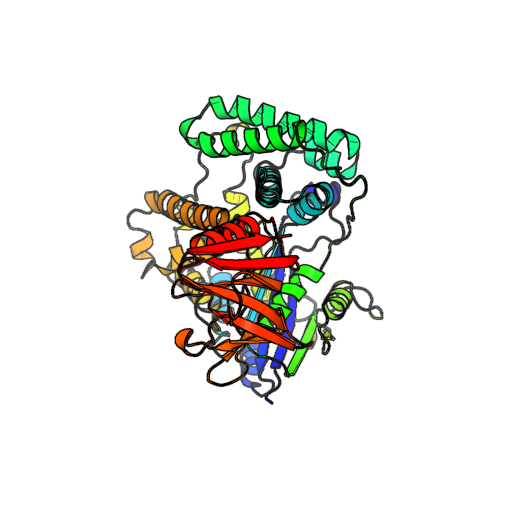A . ILE A 1 104 ? -9.336 -9.400 3.972 1.00 97.38 104 ILE A CA 1
ATOM 874 C C . ILE A 1 104 ? -8.445 -9.061 2.790 1.00 97.38 104 ILE A C 1
ATOM 876 O O . ILE A 1 104 ? -7.428 -9.722 2.580 1.00 97.38 104 ILE A O 1
ATOM 880 N N . TYR A 1 105 ? -8.821 -8.010 2.076 1.00 98.50 105 TYR A N 1
ATOM 881 C CA . TYR A 1 105 ? -7.997 -7.285 1.124 1.00 98.50 105 TYR A CA 1
ATOM 882 C C . TYR A 1 105 ? -8.157 -5.788 1.399 1.00 98.50 105 TYR A C 1
ATOM 884 O O . TYR A 1 105 ? -9.253 -5.347 1.729 1.00 98.50 105 TYR A O 1
ATOM 892 N N . PHE A 1 106 ? -7.102 -4.993 1.261 1.00 98.38 106 PHE A N 1
ATOM 893 C CA . PHE A 1 106 ? -7.208 -3.543 1.399 1.00 98.38 106 PHE A CA 1
ATOM 894 C C . PHE A 1 106 ? -6.243 -2.815 0.475 1.00 98.38 106 PHE A C 1
ATOM 896 O O . PHE A 1 106 ? -5.181 -3.338 0.133 1.00 98.38 106 PHE A O 1
ATOM 903 N N . SER A 1 107 ? -6.607 -1.592 0.090 1.00 97.81 107 SER A N 1
ATOM 904 C CA . SER A 1 107 ? -5.736 -0.723 -0.700 1.00 97.81 107 SER A CA 1
ATOM 905 C C . SER A 1 107 ? -5.503 0.619 -0.018 1.00 97.81 107 SER A C 1
ATOM 907 O O . SER A 1 107 ? -6.375 1.122 0.690 1.00 97.81 107 SER A O 1
ATOM 909 N N . ILE A 1 108 ? -4.304 1.172 -0.200 1.00 97.62 108 ILE A N 1
ATOM 910 C CA . ILE A 1 108 ? -3.891 2.493 0.275 1.00 97.62 108 ILE A CA 1
ATOM 911 C C . ILE A 1 108 ? -3.230 3.197 -0.910 1.00 97.62 108 ILE A C 1
ATOM 913 O O . ILE A 1 108 ? -2.124 2.836 -1.315 1.00 97.62 108 ILE A O 1
ATOM 917 N N . CYS A 1 109 ? -3.907 4.193 -1.473 1.00 96.50 109 CYS A N 1
ATOM 918 C CA . CYS A 1 109 ? -3.496 4.831 -2.724 1.00 96.50 109 CYS A CA 1
ATOM 919 C C . CYS A 1 109 ? -3.345 6.342 -2.545 1.00 96.50 109 CYS A C 1
ATOM 921 O O . CYS A 1 109 ? -4.282 7.006 -2.098 1.00 96.50 109 CYS A O 1
ATOM 923 N N . SER A 1 110 ? -2.189 6.898 -2.914 1.00 96.06 110 SER A N 1
ATOM 924 C CA . SER A 1 110 ? -1.918 8.332 -2.783 1.00 96.06 110 SER A CA 1
ATOM 925 C C . SER A 1 110 ? -2.592 9.138 -3.894 1.00 96.06 110 SER A C 1
ATOM 927 O O . SER A 1 110 ? -2.418 8.882 -5.087 1.00 96.06 110 SER A O 1
ATOM 929 N N . LYS A 1 111 ? -3.345 10.169 -3.504 1.00 94.44 111 LYS A N 1
ATOM 930 C CA . LYS A 1 111 ? -3.972 11.101 -4.451 1.00 94.44 111 LYS A CA 1
ATOM 931 C C . LYS A 1 111 ? -2.945 12.001 -5.135 1.00 94.44 111 LYS A C 1
ATOM 933 O O . LYS A 1 111 ? -3.093 12.311 -6.314 1.00 94.44 111 LYS A O 1
ATOM 938 N N . ILE A 1 112 ? -1.891 12.406 -4.423 1.00 93.44 112 ILE A N 1
ATOM 939 C CA . ILE A 1 112 ? -0.777 13.149 -5.027 1.00 93.44 112 ILE A CA 1
ATOM 940 C C . ILE A 1 112 ? 0.001 12.275 -6.015 1.00 93.44 112 ILE A C 1
ATOM 942 O O . ILE A 1 112 ? 0.372 12.765 -7.079 1.00 93.44 112 ILE A O 1
ATOM 946 N N . GLU A 1 113 ? 0.212 10.991 -5.718 1.00 95.31 113 GLU A N 1
ATOM 947 C CA . GLU A 1 113 ? 0.810 10.051 -6.671 1.00 95.31 113 GLU A CA 1
ATOM 948 C C . GLU A 1 113 ? 0.029 9.990 -7.982 1.00 95.31 113 GLU A C 1
ATOM 950 O O . GLU A 1 113 ? 0.623 10.148 -9.045 1.00 95.31 113 GLU A O 1
ATOM 955 N N . TYR A 1 114 ? -1.293 9.833 -7.908 1.00 94.19 114 TYR A N 1
ATOM 956 C CA . TYR A 1 114 ? -2.159 9.797 -9.084 1.00 94.19 114 TYR A CA 1
ATOM 957 C C . TYR A 1 114 ? -1.954 11.004 -10.012 1.00 94.19 114 TYR A C 1
ATOM 959 O O . TYR A 1 114 ? -1.885 10.843 -11.230 1.00 94.19 114 TYR A O 1
ATOM 967 N N . LEU A 1 115 ? -1.788 12.208 -9.456 1.00 91.00 115 LEU A N 1
ATOM 968 C CA . LEU A 1 115 ? -1.506 13.411 -10.245 1.00 91.00 115 LEU A CA 1
ATOM 969 C C . LEU A 1 115 ? -0.077 13.418 -10.805 1.00 91.00 115 LEU A C 1
ATOM 971 O O . LEU A 1 115 ? 0.125 13.720 -11.978 1.00 91.00 115 LEU A O 1
ATOM 975 N N . VAL A 1 116 ? 0.921 13.052 -9.996 1.00 92.81 116 VAL A N 1
ATOM 976 C CA . VAL A 1 116 ? 2.330 12.993 -10.427 1.00 92.81 116 VAL A CA 1
ATOM 977 C C . VAL A 1 116 ? 2.514 11.999 -11.578 1.00 92.81 116 VAL A C 1
ATOM 979 O O . VAL A 1 116 ? 3.210 12.305 -12.546 1.00 92.81 116 VAL A O 1
ATOM 982 N N . LEU A 1 117 ? 1.867 10.832 -11.521 1.00 92.88 117 LEU A N 1
ATOM 983 C CA . LEU A 1 117 ? 1.935 9.832 -12.588 1.00 92.88 117 LEU A CA 1
ATOM 984 C C . LEU A 1 117 ? 1.378 10.365 -13.917 1.00 92.88 117 LEU A C 1
ATOM 986 O O . LEU A 1 117 ? 1.980 10.105 -14.959 1.00 92.88 117 LEU A O 1
ATOM 990 N N . GLN A 1 118 ? 0.289 11.141 -13.879 1.00 90.81 118 GLN A N 1
ATOM 991 C CA . GLN A 1 118 ? -0.291 11.781 -15.065 1.00 90.81 118 GLN A CA 1
ATOM 992 C C . GLN A 1 118 ? 0.636 12.852 -15.649 1.00 90.81 118 GLN A C 1
ATOM 994 O O . GLN A 1 118 ? 0.910 12.844 -16.847 1.00 90.81 118 GLN A O 1
ATOM 999 N N . ILE A 1 119 ? 1.168 13.745 -14.808 1.00 88.69 119 ILE A N 1
ATOM 1000 C CA . ILE A 1 119 ? 2.060 14.831 -15.248 1.00 88.69 119 ILE A CA 1
ATOM 1001 C C . ILE A 1 119 ? 3.290 14.260 -15.937 1.00 88.69 119 ILE A C 1
ATOM 1003 O O . ILE A 1 119 ? 3.654 14.695 -17.024 1.00 88.69 119 ILE A O 1
ATOM 1007 N N . PHE A 1 120 ? 3.907 13.251 -15.326 1.00 91.25 120 PHE A N 1
ATOM 1008 C CA . PHE A 1 120 ? 5.153 12.664 -15.803 1.00 91.25 120 PHE A CA 1
ATOM 1009 C C . PHE A 1 120 ? 4.934 11.411 -16.663 1.00 91.25 120 PHE A C 1
ATOM 1011 O O . PHE A 1 120 ? 5.844 10.590 -16.792 1.00 91.25 120 PHE A O 1
ATOM 1018 N N . GLN A 1 121 ? 3.761 11.238 -17.284 1.00 89.06 121 GLN A N 1
ATOM 1019 C CA . GLN A 1 121 ? 3.472 10.073 -18.134 1.00 89.06 121 GLN A CA 1
ATOM 1020 C C . GLN A 1 121 ? 4.432 9.942 -19.333 1.00 89.06 121 GLN A C 1
ATOM 1022 O O . GLN A 1 121 ? 4.730 8.831 -19.778 1.00 89.06 121 GLN A O 1
ATOM 1027 N N . GLY A 1 122 ? 4.955 11.069 -19.834 1.00 86.94 122 GLY A N 1
ATOM 1028 C CA . GLY A 1 122 ? 5.950 11.108 -20.908 1.00 86.94 122 GLY A CA 1
ATOM 1029 C C . GLY A 1 122 ? 7.342 10.629 -20.483 1.00 86.94 122 GLY A C 1
ATOM 1030 O O . GLY A 1 122 ? 8.135 10.232 -21.334 1.00 86.94 122 GLY A O 1
ATOM 1031 N N . TYR A 1 123 ? 7.633 10.606 -19.179 1.00 88.25 123 TYR A N 1
ATOM 1032 C CA . TYR A 1 123 ? 8.905 10.134 -18.637 1.00 88.25 123 TYR A CA 1
ATOM 1033 C C . TYR A 1 123 ? 8.859 8.620 -18.430 1.00 88.25 123 TYR A C 1
ATOM 1035 O O . TYR A 1 123 ? 8.028 8.097 -17.676 1.00 88.25 123 TYR A O 1
ATOM 1043 N N . ARG A 1 124 ? 9.774 7.914 -19.101 1.00 85.12 124 ARG A N 1
ATOM 1044 C CA . ARG A 1 124 ? 9.870 6.450 -19.112 1.00 85.12 124 ARG A CA 1
ATOM 1045 C C . ARG A 1 124 ? 11.250 5.985 -18.666 1.00 85.12 124 ARG A C 1
ATOM 1047 O O . ARG A 1 124 ? 12.247 6.658 -18.934 1.00 85.12 124 ARG A O 1
ATOM 1054 N N . ASN A 1 125 ? 11.287 4.812 -18.036 1.00 84.81 125 ASN A N 1
ATOM 1055 C CA . ASN A 1 125 ? 12.536 4.153 -17.668 1.00 84.81 125 ASN A CA 1
ATOM 1056 C C . ASN A 1 125 ? 13.386 3.882 -18.910 1.00 84.81 125 ASN A C 1
ATOM 1058 O O . ASN A 1 125 ? 12.870 3.492 -19.961 1.00 84.81 125 ASN A O 1
ATOM 1062 N N . ASN A 1 126 ? 14.689 4.082 -18.778 1.00 80.56 126 ASN A N 1
ATOM 1063 C CA . ASN A 1 126 ? 15.678 3.737 -19.785 1.00 80.56 126 ASN A CA 1
ATOM 1064 C C . ASN A 1 126 ? 17.023 3.437 -19.103 1.00 80.56 126 ASN A C 1
ATOM 1066 O O . ASN A 1 126 ? 17.145 3.523 -17.887 1.00 80.56 126 ASN A O 1
ATOM 1070 N N . GLY A 1 127 ? 18.050 3.105 -19.887 1.00 73.62 127 GLY A N 1
ATOM 1071 C CA . GLY A 1 127 ? 19.350 2.681 -19.349 1.00 73.62 127 GLY A CA 1
ATOM 1072 C C . GLY A 1 127 ? 20.083 3.725 -18.503 1.00 73.62 127 GLY A C 1
ATOM 1073 O O . GLY A 1 127 ? 21.000 3.359 -17.779 1.00 73.62 127 GLY A O 1
ATOM 1074 N N . LEU A 1 128 ? 19.693 4.999 -18.596 1.00 77.19 128 LEU A N 1
ATOM 1075 C CA . LEU A 1 128 ? 20.277 6.101 -17.835 1.00 77.19 128 LEU A CA 1
ATOM 1076 C C . LEU A 1 128 ? 19.369 6.595 -16.705 1.00 77.19 128 LEU A C 1
ATOM 1078 O O . LEU A 1 128 ?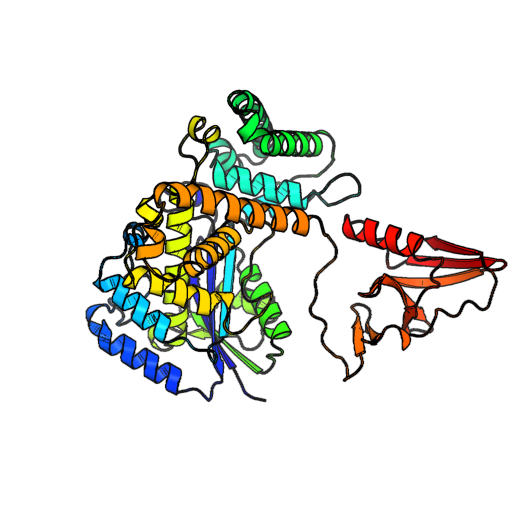 19.867 7.269 -15.810 1.00 77.19 128 LEU A O 1
ATOM 1082 N N . VAL A 1 129 ? 18.060 6.313 -16.754 1.00 82.75 129 VAL A N 1
ATOM 1083 C CA . VAL A 1 129 ? 17.072 6.936 -15.862 1.00 82.75 129 VAL A CA 1
ATOM 1084 C C . VAL A 1 129 ? 15.993 5.983 -15.403 1.00 82.75 129 VAL A C 1
ATOM 1086 O O . VAL A 1 129 ? 15.312 5.349 -16.210 1.00 82.75 129 VAL A O 1
ATOM 1089 N N . ASP A 1 130 ? 15.769 6.002 -14.092 1.00 88.31 130 ASP A N 1
ATOM 1090 C CA . ASP A 1 130 ? 14.613 5.399 -13.447 1.00 88.31 130 ASP A CA 1
ATOM 1091 C C . ASP A 1 130 ? 13.520 6.460 -13.225 1.00 88.31 130 ASP A C 1
ATOM 1093 O O . ASP A 1 130 ? 13.507 7.217 -12.250 1.00 88.31 130 ASP A O 1
ATOM 1097 N N . ALA A 1 131 ? 12.594 6.537 -14.179 1.00 89.56 131 ALA A N 1
ATOM 1098 C CA . ALA A 1 131 ? 11.477 7.468 -14.140 1.00 89.56 131 ALA A CA 1
ATOM 1099 C C . ALA A 1 131 ? 10.478 7.134 -13.023 1.00 89.56 131 ALA A C 1
ATOM 1101 O O . ALA A 1 131 ? 9.810 8.042 -12.528 1.00 89.56 131 ALA A O 1
ATOM 1102 N N . ASP A 1 132 ? 10.362 5.870 -12.605 1.00 90.50 132 ASP A N 1
ATOM 1103 C CA . ASP A 1 132 ? 9.460 5.512 -11.505 1.00 90.50 132 ASP A CA 1
ATOM 1104 C C . ASP A 1 132 ? 10.025 5.988 -10.169 1.00 90.50 132 ASP A C 1
ATOM 1106 O O . ASP A 1 132 ? 9.282 6.537 -9.358 1.00 90.50 132 ASP A O 1
ATOM 1110 N N . LEU A 1 133 ? 11.339 5.859 -9.950 1.00 91.88 133 LEU A N 1
ATOM 1111 C CA . LEU A 1 133 ? 11.986 6.416 -8.762 1.00 91.88 133 LEU A CA 1
ATOM 1112 C C . LEU A 1 133 ? 11.915 7.938 -8.726 1.00 91.88 133 LEU A C 1
ATOM 1114 O O . LEU A 1 133 ? 11.681 8.508 -7.657 1.00 91.88 133 LEU A O 1
ATOM 1118 N N . MET A 1 134 ? 12.064 8.596 -9.879 1.00 94.25 134 MET A N 1
ATOM 1119 C CA . MET A 1 134 ? 11.834 10.034 -9.995 1.00 94.25 134 MET A CA 1
ATOM 1120 C C . MET A 1 134 ? 10.408 10.387 -9.543 1.00 94.25 134 MET A C 1
ATOM 1122 O O . MET A 1 134 ? 10.240 11.223 -8.655 1.00 94.25 134 MET A O 1
ATOM 1126 N N . LYS A 1 135 ? 9.381 9.719 -10.092 1.00 94.94 135 LYS A N 1
ATOM 1127 C CA . LYS A 1 135 ? 7.966 9.956 -9.745 1.00 94.94 135 LYS A CA 1
ATOM 1128 C C . LYS A 1 135 ? 7.694 9.682 -8.267 1.00 94.94 135 LYS A C 1
ATOM 1130 O O . LYS A 1 135 ? 7.153 10.550 -7.589 1.00 94.94 135 LYS A O 1
ATOM 1135 N N . TYR A 1 136 ? 8.148 8.544 -7.742 1.00 96.00 136 TYR A N 1
ATOM 1136 C CA . TYR A 1 136 ? 8.057 8.205 -6.320 1.00 96.00 136 TYR A CA 1
ATOM 1137 C C . TYR A 1 136 ? 8.673 9.300 -5.436 1.00 96.00 136 TYR A C 1
ATOM 1139 O O . TYR A 1 136 ? 8.073 9.719 -4.445 1.00 96.00 136 TYR A O 1
ATOM 1147 N N . SER A 1 137 ? 9.860 9.790 -5.797 1.00 96.38 137 SER A N 1
ATOM 1148 C CA . SER A 1 137 ? 10.605 10.764 -4.993 1.00 96.38 137 SER A CA 1
ATOM 1149 C C . SER A 1 137 ? 9.970 12.153 -5.043 1.00 96.38 137 SER A C 1
ATOM 1151 O O . SER A 1 137 ? 9.888 12.826 -4.012 1.00 96.38 137 SER A O 1
ATOM 1153 N N . ILE A 1 138 ? 9.448 12.558 -6.207 1.00 96.31 138 ILE A N 1
ATOM 1154 C CA . ILE A 1 138 ? 8.630 13.768 -6.354 1.00 96.31 138 ILE A CA 1
ATOM 1155 C C . ILE A 1 138 ? 7.378 13.649 -5.480 1.00 96.31 138 ILE A C 1
ATOM 1157 O O . ILE A 1 138 ? 7.135 14.529 -4.653 1.00 96.31 138 ILE A O 1
ATOM 1161 N N . THR A 1 139 ? 6.624 12.549 -5.582 1.00 96.00 139 THR A N 1
ATOM 1162 C CA . THR A 1 139 ? 5.437 12.301 -4.750 1.00 96.00 139 THR A CA 1
ATOM 1163 C C . THR A 1 139 ? 5.771 12.399 -3.267 1.00 96.00 139 THR A C 1
ATOM 1165 O O . THR A 1 139 ? 5.131 13.162 -2.542 1.00 96.00 139 THR A O 1
ATOM 1168 N N . LYS A 1 140 ? 6.822 11.708 -2.813 1.00 95.44 140 LYS A N 1
ATOM 1169 C CA . LYS A 1 140 ? 7.281 11.740 -1.420 1.00 95.44 140 LYS A CA 1
ATOM 1170 C C . LYS A 1 140 ? 7.597 13.158 -0.954 1.00 95.44 140 LYS A C 1
ATOM 1172 O O . LYS A 1 140 ? 7.166 13.554 0.131 1.00 95.44 140 LYS A O 1
ATOM 1177 N N . ALA A 1 141 ? 8.301 13.945 -1.768 1.00 94.94 141 ALA A N 1
ATOM 1178 C CA . ALA A 1 141 ? 8.619 15.330 -1.442 1.00 94.94 141 ALA A CA 1
ATOM 1179 C C . ALA A 1 141 ? 7.350 16.194 -1.320 1.00 94.94 141 ALA A C 1
ATOM 1181 O O . ALA A 1 141 ? 7.193 16.916 -0.333 1.00 94.94 141 ALA A O 1
ATOM 1182 N N . LEU A 1 142 ? 6.406 16.075 -2.258 1.00 93.25 142 LEU A N 1
ATOM 1183 C CA . LEU A 1 142 ? 5.148 16.829 -2.235 1.00 93.25 142 LEU A CA 1
ATOM 1184 C C . LEU A 1 142 ? 4.260 16.446 -1.042 1.00 93.25 142 LEU A C 1
ATOM 1186 O O . LEU A 1 142 ? 3.723 17.324 -0.365 1.00 93.25 142 LEU A O 1
ATOM 1190 N N . VAL A 1 143 ? 4.153 15.152 -0.731 1.00 92.50 143 VAL A N 1
ATOM 1191 C CA . VAL A 1 143 ? 3.376 14.641 0.409 1.00 92.50 143 VAL A CA 1
ATOM 1192 C C . VAL A 1 143 ? 3.982 15.084 1.743 1.00 92.50 143 VAL A C 1
ATOM 1194 O O . VAL A 1 143 ? 3.233 15.430 2.663 1.00 92.50 143 VAL A O 1
ATOM 1197 N N . LYS A 1 144 ? 5.319 15.095 1.852 1.00 91.44 144 LYS A N 1
ATOM 1198 C CA . LYS A 1 144 ? 6.048 15.406 3.091 1.00 91.44 144 LYS A CA 1
ATOM 1199 C C . LYS A 1 144 ? 6.152 16.905 3.377 1.00 91.44 144 LYS A C 1
ATOM 1201 O O . LYS A 1 144 ? 5.974 17.302 4.529 1.00 91.44 144 LYS A O 1
ATOM 1206 N N . TYR A 1 145 ? 6.453 17.713 2.359 1.00 90.94 145 TYR A N 1
ATOM 1207 C CA . TYR A 1 145 ? 6.679 19.158 2.496 1.00 90.94 145 TYR A CA 1
ATOM 1208 C C . TYR A 1 145 ? 5.430 20.005 2.236 1.00 90.94 145 TYR A C 1
ATOM 1210 O O . TYR A 1 145 ? 5.382 21.148 2.683 1.00 90.94 145 TYR A O 1
ATOM 1218 N N . ARG A 1 146 ? 4.438 19.475 1.507 1.00 88.44 146 ARG A N 1
ATOM 1219 C CA . ARG A 1 146 ? 3.220 20.186 1.071 1.00 88.44 146 ARG A CA 1
ATOM 1220 C C . ARG A 1 146 ? 3.486 21.619 0.567 1.00 88.44 146 ARG A C 1
ATOM 1222 O O . ARG A 1 146 ? 2.890 22.570 1.085 1.00 88.44 146 ARG A O 1
ATOM 1229 N N . PRO A 1 147 ? 4.380 21.801 -0.422 1.00 88.62 147 PRO A N 1
ATOM 1230 C CA . PRO A 1 147 ? 4.727 23.122 -0.933 1.00 88.62 147 PRO A CA 1
ATOM 1231 C C . PRO A 1 147 ? 3.514 23.781 -1.602 1.00 88.62 147 PRO A C 1
ATOM 1233 O O . PRO A 1 147 ? 3.117 23.404 -2.701 1.00 88.62 147 PRO A O 1
ATOM 1236 N N . GLN A 1 148 ? 2.931 24.783 -0.936 1.00 85.19 148 GLN A N 1
ATOM 1237 C CA . GLN A 1 148 ? 1.659 25.401 -1.339 1.00 85.19 148 GLN A CA 1
ATOM 1238 C C . GLN A 1 148 ? 1.676 25.946 -2.769 1.00 85.19 148 GLN A C 1
ATOM 1240 O O . GLN A 1 148 ? 0.714 25.740 -3.497 1.00 85.19 148 GLN A O 1
ATOM 1245 N N . LYS A 1 149 ? 2.783 26.576 -3.186 1.00 85.94 149 LYS A N 1
ATOM 1246 C CA . LYS A 1 149 ? 2.936 27.113 -4.547 1.00 85.94 149 LYS A CA 1
ATOM 1247 C C . LYS A 1 149 ? 2.869 26.024 -5.612 1.00 85.94 149 LYS A C 1
ATOM 1249 O O . LYS A 1 149 ? 2.098 26.146 -6.547 1.00 85.94 149 LYS A O 1
ATOM 1254 N N . ILE A 1 150 ? 3.602 24.926 -5.427 1.00 86.75 150 ILE A N 1
ATOM 1255 C CA . ILE A 1 150 ? 3.573 23.798 -6.368 1.00 86.75 150 ILE A CA 1
ATOM 1256 C C . ILE A 1 150 ? 2.179 23.169 -6.393 1.00 86.75 150 ILE A C 1
ATOM 1258 O O . ILE A 1 150 ? 1.647 22.897 -7.464 1.00 86.75 150 ILE A O 1
ATOM 1262 N N . ILE A 1 151 ? 1.570 22.973 -5.216 1.00 82.69 151 ILE A N 1
ATOM 1263 C CA . ILE A 1 151 ? 0.208 22.438 -5.111 1.00 82.69 151 ILE A CA 1
ATOM 1264 C C . ILE A 1 151 ? -0.793 23.351 -5.827 1.00 82.69 151 ILE A C 1
ATOM 1266 O O . ILE A 1 151 ? -1.743 22.843 -6.401 1.00 82.69 151 ILE A O 1
ATOM 1270 N N . GLN A 1 152 ? -0.595 24.669 -5.819 1.00 84.62 152 GLN A N 1
ATOM 1271 C CA . GLN A 1 152 ? -1.427 25.618 -6.557 1.00 84.62 152 GLN A CA 1
ATOM 1272 C C . GLN A 1 152 ? -1.181 25.535 -8.074 1.00 84.62 152 GLN A C 1
ATOM 1274 O O . GLN A 1 152 ? -2.141 25.393 -8.829 1.00 84.62 152 GLN A O 1
ATOM 1279 N N . CYS A 1 153 ? 0.084 25.530 -8.516 1.00 83.94 153 CYS A N 1
ATOM 1280 C CA . CYS A 1 153 ? 0.455 25.409 -9.933 1.00 83.94 153 CYS A CA 1
ATOM 1281 C C . CYS A 1 153 ? -0.086 24.131 -10.579 1.00 83.94 153 CYS A C 1
ATOM 1283 O O . CYS A 1 153 ? -0.479 24.167 -11.737 1.00 83.94 153 CYS A O 1
ATOM 1285 N N . LEU A 1 154 ? -0.193 23.027 -9.825 1.00 76.50 154 LEU A N 1
ATOM 1286 C CA . LEU A 1 154 ? -0.831 21.791 -10.298 1.00 76.50 154 LEU A CA 1
ATOM 1287 C C . LEU A 1 154 ? -2.239 22.008 -10.875 1.00 76.50 154 LEU A C 1
ATOM 1289 O O . LEU A 1 154 ? -2.674 21.210 -11.694 1.00 76.50 154 LEU A O 1
ATOM 1293 N N . TYR A 1 155 ? -2.963 23.042 -10.440 1.00 74.25 155 TYR A N 1
ATOM 1294 C CA . TYR A 1 155 ? -4.357 23.257 -10.839 1.00 74.25 155 TYR A CA 1
ATOM 1295 C C . TYR A 1 155 ? -4.601 24.574 -11.565 1.00 74.25 155 TYR A C 1
ATOM 1297 O O . TYR A 1 155 ? -5.518 24.640 -12.379 1.00 74.25 155 TYR A O 1
ATOM 1305 N N . GLU A 1 156 ? -3.851 25.623 -11.230 1.00 79.88 156 GLU A N 1
ATOM 1306 C CA . GLU A 1 156 ? -4.125 26.984 -11.706 1.00 79.88 156 GLU A CA 1
ATOM 1307 C C . GLU A 1 156 ? -3.193 27.430 -12.834 1.00 79.88 156 GLU A C 1
ATOM 1309 O O . GLU A 1 156 ? -3.622 28.212 -13.678 1.00 79.88 156 GLU A O 1
ATOM 1314 N N . SER A 1 157 ? -1.956 26.927 -12.866 1.00 78.56 157 SER A N 1
ATOM 1315 C CA . SER A 1 157 ? -0.966 27.246 -13.903 1.00 78.56 157 SER A CA 1
ATOM 1316 C C . SER A 1 157 ? -0.009 26.068 -14.155 1.00 78.56 157 SER A C 1
ATOM 1318 O O . SER A 1 157 ? 1.157 26.101 -13.741 1.00 78.56 157 SER A O 1
ATOM 1320 N N . PRO A 1 158 ? -0.485 24.982 -14.800 1.00 72.75 158 PRO A N 1
ATOM 1321 C CA . PRO A 1 158 ? 0.331 23.798 -15.084 1.00 72.75 158 PRO A CA 1
ATOM 1322 C C . PRO A 1 158 ? 1.611 24.103 -15.877 1.00 72.75 158 PRO A C 1
ATOM 1324 O O . PRO A 1 158 ? 2.622 23.429 -15.692 1.00 72.75 158 PRO A O 1
ATOM 1327 N N . GLU A 1 159 ? 1.605 25.150 -16.702 1.00 75.75 159 GLU A N 1
ATOM 1328 C CA . GLU A 1 159 ? 2.768 25.646 -17.441 1.00 75.75 159 GLU A CA 1
ATOM 1329 C C . GLU A 1 159 ? 3.922 26.094 -16.525 1.00 75.75 159 GLU A C 1
ATOM 1331 O O . GLU A 1 159 ? 5.094 25.891 -16.850 1.00 75.75 159 GLU A O 1
ATOM 1336 N N . ASP A 1 160 ? 3.603 26.624 -15.341 1.00 84.00 160 ASP A N 1
ATOM 1337 C CA . ASP A 1 160 ? 4.582 27.079 -14.349 1.00 84.00 160 ASP A CA 1
ATOM 1338 C C . ASP A 1 160 ? 5.021 25.950 -13.407 1.00 84.00 160 ASP A C 1
ATOM 1340 O O . ASP A 1 160 ? 6.020 26.081 -12.690 1.00 84.00 160 ASP A O 1
ATOM 1344 N N . PHE A 1 161 ? 4.298 24.822 -13.397 1.00 86.50 161 PHE A N 1
ATOM 1345 C CA . PHE A 1 161 ? 4.517 23.729 -12.450 1.00 86.50 161 PHE A CA 1
ATOM 1346 C C . PHE A 1 161 ? 5.962 23.232 -12.466 1.00 86.50 161 PHE A C 1
ATOM 1348 O O . PHE A 1 161 ? 6.572 23.094 -11.407 1.00 86.50 161 PHE A O 1
ATOM 1355 N N . LEU A 1 162 ? 6.536 22.986 -13.649 1.00 87.88 162 LEU A N 1
ATOM 1356 C CA . LEU A 1 162 ? 7.917 22.507 -13.755 1.00 87.88 162 LEU A CA 1
ATOM 1357 C C . LEU A 1 162 ? 8.928 23.526 -13.233 1.00 87.88 162 LEU A C 1
ATOM 1359 O O . LEU A 1 162 ? 9.907 23.137 -12.596 1.00 87.88 162 LEU A O 1
ATOM 1363 N N . VAL A 1 163 ? 8.701 24.814 -13.491 1.00 89.88 163 VAL A N 1
ATOM 1364 C CA . VAL A 1 163 ? 9.589 25.892 -13.039 1.00 89.88 163 VAL A CA 1
ATOM 1365 C C . VAL A 1 163 ? 9.579 25.964 -11.515 1.00 89.88 163 VAL A C 1
ATOM 1367 O O . VAL A 1 163 ? 10.639 25.930 -10.885 1.00 89.88 163 VAL A O 1
ATOM 1370 N N . GLU A 1 164 ? 8.393 25.978 -10.907 1.00 92.88 164 GLU A N 1
ATOM 1371 C CA . GLU A 1 164 ? 8.252 26.016 -9.451 1.00 92.88 164 GLU A CA 1
ATOM 1372 C C . GLU A 1 164 ? 8.708 24.707 -8.786 1.00 92.88 164 GLU A C 1
ATOM 1374 O O . GLU A 1 164 ? 9.276 24.741 -7.693 1.00 92.88 164 GLU A O 1
ATOM 1379 N N . LEU A 1 165 ? 8.549 23.555 -9.448 1.00 93.75 165 LEU A N 1
ATOM 1380 C CA . LEU A 1 165 ? 9.060 22.272 -8.965 1.00 93.75 165 LEU A CA 1
ATOM 1381 C C . LEU A 1 165 ? 10.595 22.241 -8.945 1.00 93.75 165 LEU A C 1
ATOM 1383 O O . LEU A 1 165 ? 11.187 21.868 -7.929 1.00 93.75 165 LEU A O 1
ATOM 1387 N N . LYS A 1 166 ? 11.251 22.664 -10.034 1.00 94.50 166 LYS A N 1
ATOM 1388 C CA . LYS A 1 166 ? 12.720 22.761 -10.101 1.00 94.50 166 LYS A CA 1
ATOM 1389 C C . LYS A 1 166 ? 13.249 23.712 -9.034 1.00 94.50 166 LYS A C 1
ATOM 1391 O O . LYS A 1 166 ? 14.162 23.359 -8.288 1.00 94.50 166 LYS A O 1
ATOM 1396 N N . LYS A 1 167 ? 12.627 24.885 -8.907 1.00 95.31 167 LYS A N 1
ATOM 1397 C CA . LYS A 1 167 ? 12.973 25.872 -7.883 1.00 95.31 167 LYS A CA 1
ATOM 1398 C C . LYS A 1 167 ? 12.824 25.313 -6.471 1.00 95.31 167 LYS A C 1
ATOM 1400 O O . LYS A 1 167 ? 13.722 25.477 -5.655 1.00 95.31 167 LYS A O 1
ATOM 1405 N N . PHE A 1 168 ? 11.736 24.599 -6.190 1.00 95.38 168 PHE A N 1
ATOM 1406 C CA . PHE A 1 168 ? 11.547 23.940 -4.901 1.00 95.38 168 PHE A CA 1
ATOM 1407 C C . PHE A 1 168 ? 12.687 22.969 -4.575 1.00 95.38 168 PHE A C 1
ATOM 1409 O O . PHE A 1 168 ? 13.208 23.008 -3.460 1.00 95.38 168 PHE A O 1
ATOM 1416 N N . PHE A 1 169 ? 13.111 22.130 -5.524 1.00 96.94 169 PHE A N 1
ATOM 1417 C CA . PHE A 1 169 ? 14.237 21.223 -5.296 1.00 96.94 169 PHE A CA 1
ATOM 1418 C C . PHE A 1 169 ? 15.552 21.974 -5.069 1.00 96.94 169 PHE A C 1
ATOM 1420 O O . PHE A 1 169 ? 16.276 21.639 -4.132 1.00 96.94 169 PHE A O 1
ATOM 1427 N N . GLN A 1 170 ? 15.832 23.026 -5.844 1.00 97.44 170 GLN A N 1
ATOM 1428 C CA . GLN A 1 170 ? 17.010 23.884 -5.657 1.00 97.44 170 GLN A CA 1
ATOM 1429 C C . GLN A 1 170 ? 17.023 24.545 -4.268 1.00 97.44 170 GLN A C 1
ATOM 1431 O O . GLN A 1 170 ? 18.015 24.446 -3.542 1.00 97.44 170 GLN A O 1
ATOM 1436 N N . ASP A 1 171 ? 15.901 25.141 -3.858 1.00 95.31 171 ASP A N 1
ATOM 1437 C CA . ASP A 1 171 ? 15.739 25.766 -2.543 1.00 95.31 171 ASP A CA 1
ATOM 1438 C C . ASP A 1 171 ? 15.928 24.739 -1.414 1.00 95.31 171 ASP A C 1
ATOM 1440 O O . ASP A 1 171 ? 16.566 25.023 -0.395 1.00 95.31 171 ASP A O 1
ATOM 1444 N N . ARG A 1 172 ? 15.405 23.516 -1.585 1.00 94.81 172 ARG A N 1
ATOM 1445 C CA . ARG A 1 172 ? 15.589 22.430 -0.613 1.00 94.81 172 ARG A CA 1
ATOM 1446 C C . ARG A 1 172 ? 17.033 21.957 -0.530 1.00 94.81 172 ARG A C 1
ATOM 1448 O O . ARG A 1 172 ? 17.508 21.768 0.586 1.00 94.81 172 ARG A O 1
ATOM 1455 N N . ILE A 1 173 ? 17.729 21.797 -1.654 1.00 97.12 173 ILE A N 1
ATOM 1456 C CA . ILE A 1 173 ? 19.153 21.431 -1.687 1.00 97.12 173 ILE A CA 1
ATOM 1457 C C . ILE A 1 173 ? 19.985 22.469 -0.927 1.00 97.12 173 ILE A C 1
ATOM 1459 O O . ILE A 1 173 ? 20.809 22.100 -0.090 1.00 97.12 173 ILE A O 1
ATOM 1463 N N . GLU A 1 174 ? 19.734 23.761 -1.155 1.00 96.44 174 GLU A N 1
ATOM 1464 C CA . GLU A 1 174 ? 20.419 24.833 -0.428 1.00 96.44 174 GLU A CA 1
ATOM 1465 C C . GLU A 1 174 ? 20.136 24.751 1.074 1.00 96.44 174 GLU A C 1
ATOM 1467 O O . GLU A 1 174 ? 21.049 24.772 1.901 1.00 96.44 174 GLU A O 1
ATOM 1472 N N . TYR A 1 175 ? 18.868 24.579 1.444 1.00 94.38 175 TYR A N 1
ATOM 1473 C CA . TYR A 1 175 ? 18.470 24.501 2.844 1.00 94.38 175 TYR A CA 1
ATOM 1474 C C . TYR A 1 175 ? 19.038 23.260 3.557 1.00 94.38 175 TYR A C 1
ATOM 1476 O O . TYR A 1 175 ? 19.412 23.326 4.731 1.00 94.38 175 TYR A O 1
ATOM 1484 N N . ASN A 1 176 ? 19.159 22.139 2.844 1.00 96.12 176 ASN A N 1
ATOM 1485 C CA . ASN A 1 176 ? 19.705 20.881 3.348 1.00 96.12 176 ASN A CA 1
ATOM 1486 C C . ASN A 1 176 ? 21.187 20.984 3.748 1.00 96.12 176 ASN A C 1
ATOM 1488 O O . ASN A 1 176 ? 21.634 20.209 4.596 1.00 96.12 176 ASN A O 1
ATOM 1492 N N . LYS A 1 177 ? 21.936 21.981 3.247 1.00 96.06 177 LYS A N 1
ATOM 1493 C CA . LYS A 1 177 ? 23.326 22.250 3.671 1.00 96.06 177 LYS A CA 1
ATOM 1494 C C . LYS A 1 177 ? 23.457 22.525 5.171 1.00 96.06 177 LYS A C 1
ATOM 1496 O O . LYS A 1 177 ? 24.518 22.289 5.742 1.00 96.06 177 LYS A O 1
ATOM 1501 N N . LYS A 1 178 ? 22.380 22.963 5.834 1.00 96.31 178 LYS A N 1
ATOM 1502 C CA . LYS A 1 178 ? 22.345 23.151 7.295 1.00 96.31 178 LYS A CA 1
ATOM 1503 C C . LYS A 1 178 ? 22.457 21.840 8.080 1.00 96.31 178 LYS A C 1
ATOM 1505 O O . LYS A 1 178 ? 22.834 21.871 9.246 1.00 96.31 178 LYS A O 1
ATOM 1510 N N . ASN A 1 179 ? 22.136 20.698 7.465 1.00 96.75 179 ASN A N 1
ATOM 1511 C CA . ASN A 1 179 ? 22.270 19.378 8.077 1.00 96.75 179 ASN A CA 1
ATOM 1512 C C . ASN A 1 179 ? 22.593 18.306 7.024 1.00 96.75 179 ASN A C 1
ATOM 1514 O O . ASN A 1 179 ? 21.782 17.428 6.721 1.00 96.75 179 ASN A O 1
ATOM 1518 N N . VAL A 1 180 ? 23.809 18.376 6.476 1.00 96.06 180 VAL A N 1
ATOM 1519 C CA . VAL A 1 180 ? 24.280 17.478 5.407 1.00 96.06 180 VAL A CA 1
ATOM 1520 C C . VAL A 1 180 ? 24.169 16.006 5.809 1.00 96.06 180 VAL A C 1
ATOM 1522 O O . VAL A 1 180 ? 23.684 15.192 5.030 1.00 96.06 180 VAL A O 1
ATOM 1525 N N . LYS A 1 181 ? 24.536 15.661 7.051 1.00 95.56 181 LYS A N 1
ATOM 1526 C CA . LYS A 1 181 ? 24.513 14.271 7.531 1.00 95.56 181 LYS A CA 1
ATOM 1527 C C . LYS A 1 181 ? 23.113 13.654 7.465 1.00 95.56 181 LYS A C 1
ATOM 1529 O O . LYS A 1 181 ? 22.983 12.503 7.067 1.00 95.56 181 LYS A O 1
ATOM 1534 N N . LEU A 1 182 ? 22.077 14.401 7.853 1.00 94.75 182 LEU A N 1
ATOM 1535 C CA . LEU A 1 182 ? 20.694 13.919 7.786 1.00 94.75 182 LEU A CA 1
ATOM 1536 C C . LEU A 1 182 ? 20.156 13.909 6.348 1.00 94.75 182 LEU A C 1
ATOM 1538 O O . LEU A 1 182 ? 19.296 13.093 6.022 1.00 94.75 182 LEU A O 1
ATOM 1542 N N . LYS A 1 183 ? 20.620 14.838 5.505 1.00 95.94 183 LYS A N 1
ATOM 1543 C CA . LYS A 1 183 ? 19.984 15.161 4.223 1.00 95.94 183 LYS A CA 1
ATOM 1544 C C . LYS A 1 183 ? 20.718 14.716 2.972 1.00 95.94 183 LYS A C 1
ATOM 1546 O O . LYS A 1 183 ? 20.187 14.933 1.891 1.00 95.94 183 LYS A O 1
ATOM 1551 N N . GLN A 1 184 ? 21.858 14.043 3.098 1.00 95.88 184 GLN A N 1
ATOM 1552 C CA . GLN A 1 184 ? 22.667 13.606 1.959 1.00 95.88 184 GLN A CA 1
ATOM 1553 C C . GLN A 1 184 ? 21.846 12.854 0.896 1.00 95.88 184 GLN A C 1
ATOM 1555 O O . GLN A 1 184 ? 21.745 13.327 -0.230 1.00 95.88 184 GLN A O 1
ATOM 1560 N N . LYS A 1 185 ? 21.160 11.764 1.272 1.00 93.81 185 LYS A N 1
ATOM 1561 C CA . LYS A 1 185 ? 20.369 10.945 0.330 1.00 93.81 185 LYS A CA 1
ATOM 1562 C C . LYS A 1 185 ? 19.233 11.734 -0.336 1.00 93.81 185 LYS A C 1
ATOM 1564 O O . LYS A 1 185 ? 18.956 11.541 -1.516 1.00 93.81 185 LYS A O 1
ATOM 1569 N N . GLU A 1 186 ? 18.590 12.640 0.404 1.00 95.38 186 GLU A N 1
ATOM 1570 C CA . GLU A 1 186 ? 17.543 13.524 -0.134 1.00 95.38 186 GLU A CA 1
ATOM 1571 C C . GLU A 1 186 ? 18.127 14.520 -1.145 1.00 95.38 186 GLU A C 1
ATOM 1573 O O . GLU A 1 186 ? 17.587 14.674 -2.235 1.00 95.38 186 GLU A O 1
ATOM 1578 N N . THR A 1 187 ? 19.254 15.151 -0.813 1.00 97.69 187 THR A N 1
ATOM 1579 C CA . THR A 1 187 ? 19.971 16.073 -1.702 1.00 97.69 187 THR A CA 1
ATOM 1580 C C . THR A 1 187 ? 20.434 15.380 -2.983 1.00 97.69 187 THR A C 1
ATOM 1582 O O . THR A 1 187 ? 20.241 15.929 -4.064 1.00 97.69 187 THR A O 1
ATOM 1585 N N . ASP A 1 188 ? 20.992 14.172 -2.886 1.00 96.50 188 ASP A N 1
ATOM 1586 C CA . ASP A 1 188 ? 21.424 13.391 -4.052 1.00 96.50 188 ASP A CA 1
ATOM 1587 C C . ASP A 1 188 ? 20.234 13.060 -4.962 1.00 96.50 188 ASP A C 1
ATOM 1589 O O . ASP A 1 188 ? 20.288 13.301 -6.167 1.00 96.50 188 ASP A O 1
ATOM 1593 N N . THR A 1 189 ? 19.116 12.633 -4.367 1.00 95.69 189 THR A N 1
ATOM 1594 C CA . THR A 1 189 ? 17.867 12.358 -5.094 1.00 95.69 189 THR A CA 1
ATOM 1595 C C . THR A 1 189 ? 17.329 13.615 -5.786 1.00 95.69 189 THR A C 1
ATOM 1597 O O . THR A 1 189 ? 16.898 13.560 -6.934 1.00 95.69 189 THR A O 1
ATOM 1600 N N . PHE A 1 190 ? 17.355 14.775 -5.124 1.00 97.75 190 PHE A N 1
ATOM 1601 C CA . PHE A 1 190 ? 16.885 16.029 -5.723 1.00 97.75 190 PHE A CA 1
ATOM 1602 C C . PHE A 1 190 ? 17.784 16.500 -6.870 1.00 97.75 190 PHE A C 1
ATOM 1604 O O . PHE A 1 190 ? 17.267 16.994 -7.871 1.00 97.75 190 PHE A O 1
ATOM 1611 N N . ASN A 1 191 ? 19.102 16.306 -6.772 1.00 96.88 191 ASN A N 1
ATOM 1612 C CA . ASN A 1 191 ? 20.019 16.575 -7.880 1.00 96.88 191 ASN A CA 1
ATOM 1613 C C . ASN A 1 191 ? 19.754 15.652 -9.077 1.00 96.88 191 ASN A C 1
ATOM 1615 O O . ASN A 1 191 ? 19.751 16.122 -10.212 1.00 96.88 191 ASN A O 1
ATOM 1619 N N . GLU A 1 192 ? 19.493 14.364 -8.837 1.00 94.00 192 GLU A N 1
ATOM 1620 C CA . GLU A 1 192 ? 19.134 13.411 -9.893 1.00 94.00 192 GLU A CA 1
ATOM 1621 C C . GLU A 1 192 ? 17.826 13.813 -10.586 1.00 94.00 192 GLU A C 1
ATOM 1623 O O . GLU A 1 192 ? 17.773 13.875 -11.813 1.00 94.00 192 GLU A O 1
ATOM 1628 N N . ILE A 1 193 ? 16.795 14.187 -9.819 1.00 95.69 193 ILE A N 1
ATOM 1629 C CA . ILE A 1 193 ? 15.536 14.697 -10.379 1.00 95.69 193 ILE A CA 1
ATOM 1630 C C . ILE A 1 193 ? 15.794 15.934 -11.248 1.00 95.69 193 ILE A C 1
ATOM 1632 O O . ILE A 1 193 ? 15.321 15.985 -12.380 1.00 95.69 193 ILE A O 1
ATOM 1636 N N . LEU A 1 194 ? 16.557 16.918 -10.761 1.00 95.75 194 LEU A N 1
ATOM 1637 C CA . LEU A 1 194 ? 16.888 18.117 -11.542 1.00 95.75 194 LEU A CA 1
ATOM 1638 C C . LEU A 1 194 ? 17.625 17.762 -12.838 1.00 95.75 194 LEU A C 1
ATOM 1640 O O . LEU A 1 194 ? 17.243 18.239 -13.904 1.00 95.75 194 LEU A O 1
ATOM 1644 N N . PHE A 1 195 ? 18.610 16.864 -12.766 1.00 91.94 195 PHE A N 1
ATOM 1645 C CA . PHE A 1 195 ? 19.332 16.380 -13.939 1.00 91.94 195 PHE A CA 1
ATOM 1646 C C . PHE A 1 195 ? 18.386 15.761 -14.977 1.00 91.94 195 PHE A C 1
ATOM 1648 O O . PHE A 1 195 ? 18.486 16.091 -16.160 1.00 91.94 195 PHE A O 1
ATOM 1655 N N . ILE A 1 196 ? 17.442 14.919 -14.547 1.00 91.44 196 ILE A N 1
ATOM 1656 C CA . ILE A 1 196 ? 16.441 14.309 -15.433 1.00 91.44 196 ILE A CA 1
ATOM 1657 C C . ILE A 1 196 ? 15.557 15.386 -16.068 1.00 91.44 196 ILE A C 1
ATOM 1659 O O . ILE A 1 196 ? 15.358 15.387 -17.282 1.00 91.44 196 ILE A O 1
ATOM 1663 N N . LEU A 1 197 ? 15.046 16.322 -15.266 1.00 90.50 197 LEU A N 1
ATOM 1664 C CA . LEU A 1 197 ? 14.138 17.369 -15.736 1.00 90.50 197 LEU A CA 1
ATOM 1665 C C . LEU A 1 197 ? 14.811 18.401 -16.660 1.00 90.50 197 LEU A C 1
ATOM 1667 O O . LEU A 1 197 ? 14.105 19.099 -17.390 1.00 90.50 197 LEU A O 1
ATOM 1671 N N . ASP A 1 198 ? 16.135 18.555 -16.605 1.00 87.81 198 ASP A N 1
ATOM 1672 C CA . ASP A 1 198 ? 16.892 19.488 -17.451 1.00 87.81 198 ASP A CA 1
ATOM 1673 C C . ASP A 1 198 ? 17.403 18.847 -18.748 1.00 87.81 198 ASP A C 1
ATOM 1675 O O . ASP A 1 198 ? 17.478 19.524 -19.772 1.00 87.81 198 ASP A O 1
ATOM 1679 N N . ASN A 1 199 ? 17.749 17.556 -18.722 1.00 80.69 199 ASN A N 1
ATOM 1680 C CA . ASN A 1 199 ? 18.501 16.922 -19.810 1.00 80.69 199 ASN A CA 1
ATOM 1681 C C . ASN A 1 199 ? 17.710 15.879 -20.604 1.00 80.69 199 ASN A C 1
ATOM 1683 O O . ASN A 1 199 ? 18.181 15.432 -21.650 1.00 80.69 199 ASN A O 1
ATOM 1687 N N . ILE A 1 200 ? 16.533 15.463 -20.130 1.00 74.88 200 ILE A N 1
ATOM 1688 C CA . ILE A 1 200 ? 15.756 14.405 -20.778 1.00 74.88 200 ILE A CA 1
ATOM 1689 C C . ILE A 1 200 ? 14.443 14.968 -21.284 1.00 74.88 200 ILE A C 1
ATOM 1691 O O . ILE A 1 200 ? 13.625 15.489 -20.526 1.00 74.88 200 ILE A O 1
ATOM 1695 N N . SER A 1 201 ? 14.246 14.821 -22.593 1.00 62.06 201 SER A N 1
ATOM 1696 C CA . SER A 1 201 ? 13.031 15.197 -23.302 1.00 62.06 201 SER A CA 1
ATOM 1697 C C . SER A 1 201 ? 11.870 14.274 -22.919 1.00 62.06 201 SER A C 1
ATOM 1699 O O . SER A 1 201 ? 11.538 13.321 -23.621 1.00 62.06 201 SER A O 1
ATOM 1701 N N . GLY A 1 202 ? 11.242 14.561 -21.783 1.00 63.41 202 GLY A N 1
ATOM 1702 C CA . GLY A 1 202 ? 9.902 14.097 -21.451 1.00 63.41 202 GLY A CA 1
ATOM 1703 C C . GLY A 1 202 ? 8.931 15.265 -21.561 1.00 63.41 202 GLY A C 1
ATOM 1704 O O . GLY A 1 202 ? 9.151 16.307 -20.950 1.00 63.41 202 GLY A O 1
ATOM 1705 N N . ASN A 1 203 ? 7.855 15.107 -22.329 1.00 71.25 203 ASN A N 1
ATOM 1706 C CA . ASN A 1 203 ? 6.764 16.077 -22.284 1.00 71.25 203 ASN A CA 1
ATOM 1707 C C . ASN A 1 203 ? 5.958 15.835 -21.006 1.00 71.25 203 ASN A C 1
ATOM 1709 O O . ASN A 1 203 ? 5.612 14.686 -20.699 1.00 71.25 203 ASN A O 1
ATOM 1713 N N . ILE A 1 204 ? 5.662 16.908 -20.275 1.00 78.31 204 ILE A N 1
ATOM 1714 C CA . ILE A 1 204 ? 4.641 16.858 -19.233 1.00 78.31 204 ILE A CA 1
ATOM 1715 C C . ILE A 1 204 ? 3.249 16.871 -19.861 1.00 78.31 204 ILE A C 1
ATOM 1717 O O . ILE A 1 204 ? 3.066 17.340 -20.982 1.00 78.31 204 ILE A O 1
ATOM 1721 N N . SER A 1 205 ? 2.274 16.308 -19.154 1.00 77.25 205 SER A N 1
ATOM 1722 C CA . SER A 1 205 ? 0.874 16.402 -19.564 1.00 77.25 205 SER A CA 1
ATOM 1723 C C . SER A 1 205 ? 0.313 17.789 -19.247 1.00 77.25 205 SER A C 1
ATOM 1725 O O . SER A 1 205 ? 0.291 18.177 -18.080 1.00 77.25 205 SER A O 1
ATOM 1727 N N . ASP A 1 206 ? -0.213 18.481 -20.259 1.00 71.12 206 ASP A N 1
ATOM 1728 C CA . ASP A 1 206 ? -0.922 19.763 -20.096 1.00 71.12 206 ASP A CA 1
ATOM 1729 C C . ASP A 1 206 ? -2.377 19.572 -19.620 1.00 71.12 206 ASP A C 1
ATOM 1731 O O . ASP A 1 206 ? -3.076 20.527 -19.285 1.00 71.12 206 ASP A O 1
ATOM 1735 N N . THR A 1 207 ? -2.855 18.324 -19.591 1.00 75.06 207 THR A N 1
ATOM 1736 C CA . THR A 1 207 ? -4.200 17.956 -19.134 1.00 75.06 207 THR A CA 1
ATOM 1737 C C . THR A 1 207 ? -4.124 17.020 -17.937 1.00 75.06 207 THR A C 1
ATOM 1739 O O . THR A 1 207 ? -3.435 15.998 -17.996 1.00 75.06 207 THR A O 1
ATOM 1742 N N . LEU A 1 208 ? -4.871 17.341 -16.879 1.00 81.56 208 LEU A N 1
ATOM 1743 C CA . LEU A 1 208 ? -5.004 16.519 -15.677 1.00 81.56 208 LEU A CA 1
ATOM 1744 C C . LEU A 1 208 ? -6.448 16.068 -15.495 1.00 81.56 208 LEU A C 1
ATOM 1746 O O . LEU A 1 208 ? -7.363 16.894 -15.462 1.00 81.56 208 LEU A O 1
ATOM 1750 N N . GLU A 1 209 ? -6.647 14.765 -15.316 1.00 87.06 209 GLU A N 1
ATOM 1751 C CA . GLU A 1 209 ? -7.914 14.229 -14.843 1.00 87.06 209 GLU A CA 1
ATOM 1752 C C . GLU A 1 209 ? -7.975 14.403 -13.325 1.00 87.06 209 GLU A C 1
ATOM 1754 O O . GLU A 1 209 ? -7.280 13.733 -12.557 1.00 87.06 209 GLU A O 1
ATOM 1759 N N . LEU A 1 210 ? -8.800 15.356 -12.892 1.00 86.75 210 LEU A N 1
ATOM 1760 C CA . LEU A 1 210 ? -8.962 15.688 -11.479 1.00 86.75 210 LEU A CA 1
ATOM 1761 C C . LEU A 1 210 ? -9.989 14.792 -10.788 1.00 86.75 210 LEU A C 1
ATOM 1763 O O . LEU A 1 210 ? -10.051 14.785 -9.555 1.00 86.75 210 LEU A O 1
ATOM 1767 N N . ALA A 1 211 ? -10.836 14.083 -11.541 1.00 90.25 211 ALA A N 1
ATOM 1768 C CA . ALA A 1 211 ? -11.680 13.054 -10.963 1.00 90.25 211 ALA A CA 1
ATOM 1769 C C . ALA A 1 211 ? -10.808 11.917 -10.429 1.00 90.25 211 ALA A C 1
ATOM 1771 O O . ALA A 1 211 ? -9.840 11.504 -11.065 1.00 90.25 211 ALA A O 1
ATOM 1772 N N . TRP A 1 212 ? -11.167 11.418 -9.248 1.00 92.50 212 TRP A N 1
ATOM 1773 C CA . TRP A 1 212 ? -10.496 10.252 -8.693 1.00 92.50 212 TRP A CA 1
ATOM 1774 C C . TRP A 1 212 ? -10.767 9.008 -9.534 1.00 92.50 212 TRP A C 1
ATOM 1776 O O . TRP A 1 212 ? -11.910 8.775 -9.945 1.00 92.50 212 TRP A O 1
ATOM 1786 N N . ASP A 1 213 ? -9.714 8.221 -9.737 1.00 92.00 213 ASP A N 1
ATOM 1787 C CA . ASP A 1 213 ? -9.770 6.923 -10.385 1.00 92.00 213 ASP A CA 1
ATOM 1788 C C . ASP A 1 213 ? -9.828 5.798 -9.339 1.00 92.00 213 ASP A C 1
ATOM 1790 O O . ASP A 1 213 ? -8.936 5.639 -8.507 1.00 92.00 213 ASP A O 1
ATOM 1794 N N . TYR A 1 214 ? -10.892 5.001 -9.401 1.00 94.31 214 TYR A N 1
ATOM 1795 C CA . TYR A 1 214 ? -11.170 3.909 -8.471 1.00 94.31 214 TYR A CA 1
ATOM 1796 C C . TYR A 1 214 ? -10.628 2.555 -8.958 1.00 94.31 214 TYR A C 1
ATOM 1798 O O . TYR A 1 214 ? -10.667 1.579 -8.209 1.00 94.31 214 TYR A O 1
ATOM 1806 N N . HIS A 1 215 ? -10.115 2.465 -10.194 1.00 96.06 215 HIS A N 1
ATOM 1807 C CA . HIS A 1 215 ? -9.668 1.200 -10.790 1.00 96.06 215 HIS A CA 1
ATOM 1808 C C . HIS A 1 215 ? -8.558 0.527 -9.979 1.00 96.06 215 HIS A C 1
ATOM 1810 O O . HIS A 1 215 ? -8.565 -0.695 -9.828 1.00 96.06 215 HIS A O 1
ATOM 1816 N N . ILE A 1 216 ? -7.632 1.308 -9.412 1.00 93.69 216 ILE A N 1
ATOM 1817 C CA . ILE A 1 216 ? -6.466 0.791 -8.680 1.00 93.69 216 ILE A CA 1
ATOM 1818 C C . ILE A 1 216 ? -6.853 -0.148 -7.529 1.00 93.69 216 ILE A C 1
ATOM 1820 O O . ILE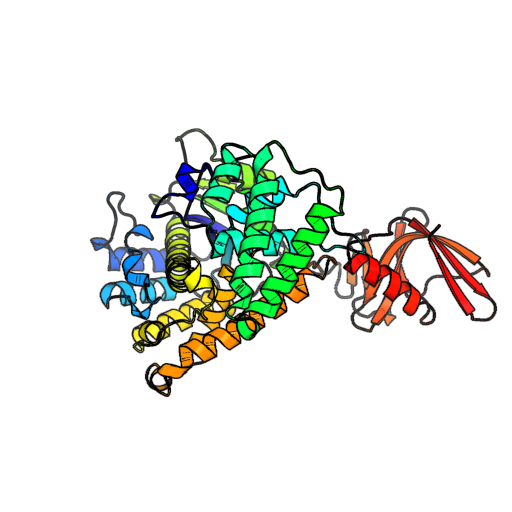 A 1 216 ? -6.216 -1.183 -7.326 1.00 93.69 216 ILE A O 1
ATOM 1824 N N . SER A 1 217 ? -7.937 0.160 -6.814 1.00 94.62 217 SER A N 1
ATOM 1825 C CA . SER A 1 217 ? -8.418 -0.653 -5.697 1.00 94.62 217 SER A CA 1
ATOM 1826 C C . SER A 1 217 ? -8.947 -2.008 -6.163 1.00 94.62 217 SER A C 1
ATOM 1828 O O . SER A 1 217 ? -8.780 -3.001 -5.454 1.00 94.62 217 SER A O 1
ATOM 1830 N N . PHE A 1 218 ? -9.524 -2.081 -7.364 1.00 97.44 218 PHE A N 1
ATOM 1831 C CA . PHE A 1 218 ? -10.050 -3.320 -7.935 1.00 97.44 218 PHE A CA 1
ATOM 1832 C C . PHE A 1 218 ? -9.010 -4.111 -8.730 1.00 97.44 218 PHE A C 1
ATOM 1834 O O . PHE A 1 218 ? -9.098 -5.336 -8.744 1.00 97.44 218 PHE A O 1
ATOM 1841 N N . ASP A 1 219 ? -8.001 -3.464 -9.325 1.00 95.44 219 ASP A N 1
ATOM 1842 C CA . ASP A 1 219 ? -6.856 -4.162 -9.933 1.00 95.44 219 ASP A CA 1
ATOM 1843 C C . ASP A 1 219 ? -6.143 -5.024 -8.882 1.00 95.44 219 ASP A C 1
ATOM 1845 O O . ASP A 1 219 ? -5.967 -6.228 -9.078 1.00 95.44 219 ASP A O 1
ATOM 1849 N N . GLY A 1 220 ? -5.839 -4.451 -7.713 1.00 95.31 220 GLY A N 1
ATOM 1850 C CA . GLY A 1 220 ? -5.265 -5.212 -6.604 1.00 95.31 220 GLY A CA 1
ATOM 1851 C C . GLY A 1 220 ? -6.190 -6.322 -6.095 1.00 95.31 220 GLY A C 1
ATOM 1852 O O . GLY A 1 220 ? -5.728 -7.435 -5.840 1.00 95.31 220 GLY A O 1
ATOM 1853 N N . PHE A 1 221 ? -7.503 -6.076 -6.018 1.00 97.75 221 PHE A N 1
ATOM 1854 C CA . PHE A 1 221 ? -8.457 -7.092 -5.567 1.00 97.75 221 PHE A CA 1
ATOM 1855 C C . PHE A 1 221 ? -8.562 -8.259 -6.557 1.00 97.75 221 PHE A C 1
ATOM 1857 O O . PHE A 1 221 ? -8.596 -9.418 -6.150 1.00 97.75 221 PHE A O 1
ATOM 1864 N N . ASN A 1 222 ? -8.548 -7.980 -7.862 1.00 95.69 222 ASN A N 1
ATOM 1865 C CA . ASN A 1 222 ? -8.523 -9.008 -8.900 1.00 95.69 222 ASN A CA 1
ATOM 1866 C C . ASN A 1 222 ? -7.261 -9.880 -8.780 1.00 95.69 222 ASN A C 1
ATOM 1868 O O . ASN A 1 222 ? -7.347 -11.108 -8.804 1.00 95.69 222 ASN A O 1
ATOM 1872 N N . ARG A 1 223 ? -6.093 -9.263 -8.552 1.00 94.31 223 ARG A N 1
ATOM 1873 C CA . ARG A 1 223 ? -4.833 -9.988 -8.303 1.00 94.31 223 ARG A CA 1
ATOM 1874 C C . ARG A 1 223 ? -4.898 -10.840 -7.035 1.00 94.31 223 ARG A C 1
ATOM 1876 O O . ARG A 1 223 ? -4.431 -11.977 -7.044 1.00 94.31 223 ARG A O 1
ATOM 1883 N N . TYR A 1 224 ? -5.524 -10.333 -5.973 1.00 96.00 224 TYR A N 1
ATOM 1884 C CA . TYR A 1 224 ? -5.778 -11.094 -4.750 1.00 96.00 224 TYR A CA 1
ATOM 1885 C C . TYR A 1 224 ? -6.654 -12.327 -5.013 1.00 96.00 224 TYR A C 1
ATOM 1887 O O . TYR A 1 224 ? -6.299 -13.431 -4.600 1.00 96.00 224 TYR A O 1
ATOM 1895 N N . LEU A 1 225 ? -7.766 -12.179 -5.742 1.00 95.25 225 LEU A N 1
ATOM 1896 C CA . LEU A 1 225 ? -8.635 -13.306 -6.100 1.00 95.25 225 LEU A CA 1
ATOM 1897 C C . LEU A 1 225 ? -7.887 -14.362 -6.926 1.00 95.25 225 LEU A C 1
ATOM 1899 O O . LEU A 1 225 ? -8.015 -15.556 -6.648 1.00 95.25 225 LEU A O 1
ATOM 1903 N N . GLN A 1 226 ? -7.068 -13.932 -7.890 1.00 91.81 226 GLN A N 1
ATOM 1904 C CA . GLN A 1 226 ? -6.234 -14.819 -8.707 1.00 91.81 226 GLN A CA 1
ATOM 1905 C C . GLN A 1 226 ? -5.204 -15.577 -7.862 1.00 91.81 226 GLN A C 1
ATOM 1907 O O . GLN A 1 226 ? -5.106 -16.798 -7.972 1.00 91.81 226 GLN A O 1
ATOM 1912 N N . GLU A 1 227 ? -4.482 -14.884 -6.976 1.00 92.00 227 GLU A N 1
ATOM 1913 C CA . GLU A 1 227 ? -3.501 -15.495 -6.073 1.00 92.00 227 GLU A CA 1
ATOM 1914 C C . GLU A 1 227 ? -4.148 -16.529 -5.140 1.00 92.00 227 GLU A C 1
ATOM 1916 O O . GLU A 1 227 ? -3.593 -17.605 -4.909 1.00 92.00 227 GLU A O 1
ATOM 1921 N N . LYS A 1 228 ? -5.352 -16.238 -4.635 1.00 91.81 228 LYS A N 1
ATOM 1922 C CA . LYS A 1 228 ? -6.121 -17.156 -3.781 1.00 91.81 228 LYS A CA 1
ATOM 1923 C C . LYS A 1 228 ? -6.866 -18.241 -4.563 1.00 91.81 228 LYS A C 1
ATOM 1925 O O . LYS A 1 228 ? -7.498 -19.088 -3.934 1.00 91.81 228 LYS A O 1
ATOM 1930 N N . ASN A 1 229 ? -6.795 -18.231 -5.896 1.00 90.81 229 ASN A N 1
ATOM 1931 C CA . ASN A 1 229 ? -7.551 -19.106 -6.792 1.00 90.81 229 ASN A CA 1
ATOM 1932 C C . ASN A 1 229 ? -9.073 -19.087 -6.514 1.00 90.81 229 ASN A C 1
ATOM 1934 O O . ASN A 1 229 ? -9.748 -20.118 -6.532 1.00 90.81 229 ASN A O 1
ATOM 1938 N N . ILE A 1 230 ? -9.620 -17.902 -6.228 1.00 93.19 230 ILE A N 1
ATOM 1939 C CA . ILE A 1 230 ? -11.048 -17.695 -5.966 1.00 93.19 230 ILE A CA 1
ATOM 1940 C C . ILE A 1 230 ? -11.733 -17.294 -7.272 1.00 93.19 230 ILE A C 1
ATOM 1942 O O . ILE A 1 230 ? -11.664 -16.150 -7.708 1.00 93.19 230 ILE A O 1
ATOM 1946 N N . GLN A 1 231 ? -12.417 -18.255 -7.891 1.00 91.31 231 GLN A N 1
ATOM 1947 C CA . GLN A 1 231 ? -13.131 -18.051 -9.159 1.00 91.31 231 GLN A CA 1
ATOM 1948 C C . GLN A 1 231 ? -14.632 -17.798 -8.958 1.00 91.31 231 GLN A C 1
ATOM 1950 O O . GLN A 1 231 ? -15.253 -17.071 -9.728 1.00 91.31 231 GLN A O 1
ATOM 1955 N N . SER A 1 232 ? -15.225 -18.392 -7.916 1.00 95.50 232 SER A N 1
ATOM 1956 C CA . SER A 1 232 ? -16.647 -18.246 -7.593 1.00 95.50 232 SER A CA 1
ATOM 1957 C C . SER A 1 232 ? -16.823 -17.278 -6.429 1.00 95.50 232 SER A C 1
ATOM 1959 O O . SER A 1 232 ? -16.580 -17.624 -5.273 1.00 95.50 232 SER A O 1
ATOM 1961 N N . TYR A 1 233 ? -17.232 -16.051 -6.741 1.00 96.88 233 TYR A N 1
ATOM 1962 C CA . TYR A 1 233 ? -17.452 -15.004 -5.749 1.00 96.88 233 TYR A CA 1
ATOM 1963 C C . TYR A 1 233 ? -18.613 -14.081 -6.135 1.00 96.88 233 TYR A C 1
ATOM 1965 O O . TYR A 1 233 ? -18.974 -13.997 -7.310 1.00 96.88 233 TYR A O 1
ATOM 1973 N N . SER A 1 234 ? -19.148 -13.354 -5.156 1.00 97.44 234 SER A N 1
ATOM 1974 C CA . SER A 1 234 ? -19.875 -12.093 -5.344 1.00 97.44 234 SER A CA 1
ATOM 1975 C C . SER A 1 234 ? -19.203 -10.978 -4.553 1.00 97.44 234 SER A C 1
ATOM 1977 O O . SER A 1 234 ? -18.740 -11.212 -3.441 1.00 97.44 234 SER A O 1
ATOM 1979 N N . LEU A 1 235 ? -19.152 -9.781 -5.132 1.00 98.06 235 LEU A N 1
ATOM 1980 C CA . LEU A 1 235 ? -18.653 -8.564 -4.498 1.00 98.06 235 LEU A CA 1
ATOM 1981 C C . LEU A 1 235 ? -19.809 -7.576 -4.332 1.00 98.06 235 LEU A C 1
ATOM 1983 O O . LEU A 1 235 ? -20.463 -7.219 -5.312 1.00 98.06 235 LEU A O 1
ATOM 1987 N N . ILE A 1 236 ? -20.050 -7.146 -3.100 1.00 97.56 236 ILE A N 1
ATOM 1988 C CA . ILE A 1 236 ? -21.111 -6.213 -2.728 1.00 97.56 236 ILE A CA 1
ATOM 1989 C C . ILE A 1 236 ? -20.445 -4.925 -2.243 1.00 97.56 236 ILE A C 1
ATOM 1991 O O . ILE A 1 236 ? -19.749 -4.923 -1.232 1.00 97.56 236 ILE A O 1
ATOM 1995 N N . ILE A 1 237 ? -20.615 -3.849 -2.999 1.00 97.25 237 ILE A N 1
ATOM 1996 C CA . ILE A 1 237 ? -20.018 -2.531 -2.763 1.00 97.25 237 ILE A CA 1
ATOM 1997 C C . ILE A 1 237 ? -21.039 -1.660 -2.022 1.00 97.25 237 ILE A C 1
ATOM 1999 O O . ILE A 1 237 ? -22.220 -1.689 -2.383 1.00 97.25 237 ILE A O 1
ATOM 2003 N N . ASP A 1 238 ? -20.610 -0.890 -1.013 1.00 95.06 238 ASP A N 1
ATOM 2004 C CA . ASP A 1 238 ? -21.496 0.109 -0.399 1.00 95.06 238 ASP A CA 1
ATOM 2005 C C . ASP A 1 238 ? -22.017 1.085 -1.459 1.00 95.06 238 ASP A C 1
ATOM 2007 O O . ASP A 1 238 ? -21.272 1.594 -2.303 1.00 95.06 238 ASP A O 1
ATOM 2011 N N . LYS A 1 239 ? -23.327 1.319 -1.459 1.00 88.88 239 LYS A N 1
ATOM 2012 C CA . LYS A 1 239 ? -23.966 2.160 -2.466 1.00 88.88 239 LYS A CA 1
ATOM 2013 C C . LYS A 1 239 ? -23.570 3.620 -2.253 1.00 88.88 239 LYS A C 1
ATOM 2015 O O . LYS A 1 239 ? -24.087 4.299 -1.368 1.00 88.88 239 LYS A O 1
ATOM 2020 N N . GLU A 1 240 ? -22.748 4.147 -3.155 1.00 76.75 240 GLU A N 1
ATOM 2021 C CA . GLU A 1 240 ? -22.482 5.582 -3.251 1.00 76.75 240 GLU A CA 1
ATOM 2022 C C . GLU A 1 240 ? -23.260 6.247 -4.404 1.00 76.75 240 GLU A C 1
ATOM 2024 O O . GLU A 1 240 ? -23.317 5.735 -5.520 1.00 76.75 240 GLU A O 1
ATOM 2029 N N . GLY A 1 241 ? -23.802 7.449 -4.179 1.00 69.19 241 GLY A N 1
ATOM 2030 C CA . GLY A 1 241 ? -24.427 8.266 -5.235 1.00 69.19 241 GLY A CA 1
ATOM 2031 C C . GLY A 1 241 ? -25.955 8.176 -5.301 1.00 69.19 241 GLY A C 1
ATOM 2032 O O . GLY A 1 241 ? -26.609 7.859 -4.311 1.00 69.19 241 GLY A O 1
ATOM 2033 N N . GLU A 1 242 ? -26.536 8.552 -6.444 1.00 71.56 242 GLU A N 1
ATOM 2034 C CA . GLU A 1 242 ? -27.994 8.605 -6.629 1.00 71.56 242 GLU A CA 1
ATOM 2035 C C . GLU A 1 242 ? -28.611 7.198 -6.750 1.00 71.56 242 GLU A C 1
ATOM 2037 O O . GLU A 1 242 ? -27.970 6.257 -7.222 1.00 71.56 242 GLU A O 1
ATOM 2042 N N . MET A 1 243 ? -29.867 7.047 -6.307 1.00 63.12 243 MET A N 1
ATOM 2043 C CA . MET A 1 243 ? -30.525 5.745 -6.086 1.00 63.12 243 MET A CA 1
ATOM 2044 C C . MET A 1 243 ? -30.741 4.890 -7.350 1.00 63.12 243 MET A C 1
ATOM 2046 O O . MET A 1 243 ? -31.091 3.722 -7.223 1.00 63.12 243 MET A O 1
ATOM 2050 N N . GLU A 1 244 ? -30.473 5.404 -8.551 1.00 68.38 244 GLU A N 1
ATOM 2051 C CA . GLU A 1 244 ? -30.738 4.703 -9.820 1.00 68.38 244 GLU A CA 1
ATOM 2052 C C . GLU A 1 244 ? -29.514 4.612 -10.749 1.00 68.38 244 GLU A C 1
ATOM 2054 O O . GLU A 1 244 ? -29.553 3.917 -11.764 1.00 68.38 244 GLU A O 1
ATOM 2059 N N . GLU A 1 245 ? -28.389 5.239 -10.389 1.00 77.56 245 GLU A N 1
ATOM 2060 C CA . GLU A 1 245 ? -27.165 5.217 -11.195 1.00 77.56 245 GLU A CA 1
ATOM 2061 C C . GLU A 1 245 ? -26.059 4.425 -10.504 1.00 77.56 245 GLU A C 1
ATOM 2063 O O . GLU A 1 245 ? -25.746 4.659 -9.339 1.00 77.56 245 GLU A O 1
ATOM 2068 N N . GLY A 1 246 ? -25.424 3.496 -11.224 1.00 79.12 246 GLY A N 1
ATOM 2069 C CA . GLY A 1 246 ? -24.240 2.803 -10.712 1.00 79.12 246 GLY A CA 1
ATOM 2070 C C . GLY A 1 246 ? -23.121 3.794 -10.384 1.00 79.12 246 GLY A C 1
ATOM 2071 O O . GLY A 1 246 ? -22.790 4.643 -11.226 1.00 79.12 246 GLY A O 1
ATOM 2072 N N . SER A 1 247 ? -22.530 3.682 -9.190 1.00 89.62 247 SER A N 1
ATOM 2073 C CA . SER A 1 247 ? -21.445 4.570 -8.765 1.00 89.62 247 SER A CA 1
ATOM 2074 C C . SER A 1 247 ? -20.220 4.446 -9.673 1.00 89.62 247 SER A C 1
ATOM 2076 O O . SER A 1 247 ? -20.048 3.485 -10.431 1.00 89.62 247 SER A O 1
ATOM 2078 N N . LYS A 1 248 ? -19.316 5.426 -9.570 1.00 91.38 248 LYS A N 1
ATOM 2079 C CA . LYS A 1 248 ? -17.993 5.336 -10.204 1.00 91.38 248 LYS A CA 1
ATOM 2080 C C . LYS A 1 248 ? -17.201 4.130 -9.689 1.00 91.38 248 LYS A C 1
ATOM 2082 O O . LYS A 1 248 ? -16.499 3.503 -10.474 1.00 91.38 248 LYS A O 1
ATOM 2087 N N . THR A 1 249 ? -17.378 3.777 -8.419 1.00 93.69 249 THR A N 1
ATOM 2088 C CA . THR A 1 249 ? -16.769 2.612 -7.776 1.00 93.69 249 THR A CA 1
ATOM 2089 C C . THR A 1 249 ? -17.257 1.306 -8.417 1.00 93.69 249 THR A C 1
ATOM 2091 O O . THR A 1 249 ? -16.443 0.483 -8.831 1.00 93.69 249 THR A O 1
ATOM 2094 N N . LEU A 1 250 ? -18.573 1.145 -8.617 1.00 94.75 250 LEU A N 1
ATOM 2095 C CA . LEU A 1 250 ? -19.144 -0.016 -9.314 1.00 94.75 250 LEU A CA 1
ATOM 2096 C C . LEU A 1 250 ? -18.677 -0.107 -10.772 1.00 94.75 250 LEU A C 1
ATOM 2098 O O . LEU A 1 250 ? -18.376 -1.200 -11.257 1.00 94.75 250 LEU A O 1
ATOM 2102 N N . LYS A 1 251 ? -18.642 1.029 -11.481 1.00 94.00 251 LYS A N 1
ATOM 2103 C CA . LYS A 1 251 ? -18.175 1.090 -12.875 1.00 94.00 251 LYS A CA 1
ATOM 2104 C C . LYS A 1 251 ? -16.720 0.633 -12.982 1.00 94.00 251 LYS A C 1
ATOM 2106 O O . LYS A 1 251 ? -16.462 -0.312 -13.721 1.00 94.00 251 LYS A O 1
ATOM 2111 N N . ALA A 1 252 ? -15.832 1.184 -12.155 1.00 95.38 252 ALA A N 1
ATOM 2112 C CA . ALA A 1 252 ? -14.421 0.807 -12.128 1.00 95.38 252 ALA A CA 1
ATOM 2113 C C . ALA A 1 252 ? -14.216 -0.688 -11.825 1.00 95.38 252 ALA A C 1
ATOM 2115 O O . ALA A 1 252 ? -13.424 -1.355 -12.487 1.00 95.38 252 ALA A O 1
ATOM 2116 N N . ALA A 1 253 ? -14.968 -1.257 -10.874 1.00 96.62 253 ALA A N 1
ATOM 2117 C CA . ALA A 1 253 ? -14.896 -2.688 -10.572 1.00 96.62 253 ALA A CA 1
ATOM 2118 C C . ALA A 1 253 ? -15.215 -3.563 -11.800 1.00 96.62 253 ALA A C 1
ATOM 2120 O O . ALA A 1 253 ? -14.516 -4.543 -12.073 1.00 96.62 253 ALA A O 1
ATOM 2121 N N . ARG A 1 254 ? -16.250 -3.195 -12.566 1.00 95.75 254 ARG A N 1
ATOM 2122 C CA . ARG A 1 254 ? -16.643 -3.902 -13.796 1.00 95.75 254 ARG A CA 1
ATOM 2123 C C . ARG A 1 254 ? -15.643 -3.691 -14.929 1.00 95.75 254 ARG A C 1
ATOM 2125 O O . ARG A 1 254 ? -15.335 -4.645 -15.634 1.00 95.75 254 ARG A O 1
ATOM 2132 N N . GLU A 1 255 ? -15.118 -2.480 -15.081 1.00 96.38 255 GLU A N 1
ATOM 2133 C CA . GLU A 1 255 ? -14.125 -2.120 -16.104 1.00 96.38 255 GLU A CA 1
ATOM 2134 C C . GLU A 1 255 ? -12.783 -2.847 -15.898 1.00 96.38 255 GLU A C 1
ATOM 2136 O O . GLU A 1 255 ? -12.152 -3.246 -16.875 1.00 96.38 255 GLU A O 1
ATOM 2141 N N . VAL A 1 256 ? -12.395 -3.138 -14.648 1.00 95.44 256 VAL A N 1
ATOM 2142 C CA . VAL A 1 256 ? -11.252 -4.023 -14.323 1.00 95.44 256 VAL A CA 1
ATOM 2143 C C . VAL A 1 256 ? -11.510 -5.497 -14.697 1.00 95.44 256 VAL A C 1
ATOM 2145 O O . VAL A 1 256 ? -10.573 -6.294 -14.780 1.00 95.44 256 VAL A O 1
ATOM 2148 N N . GLY A 1 257 ? -12.764 -5.879 -14.959 1.00 94.88 257 GLY A N 1
ATOM 2149 C CA . GLY A 1 257 ? -13.155 -7.234 -15.364 1.00 94.88 257 GLY A CA 1
ATOM 2150 C C . GLY A 1 257 ? -13.759 -8.092 -14.248 1.00 94.88 257 GLY A C 1
ATOM 2151 O O . GLY A 1 257 ? -13.835 -9.314 -14.391 1.00 94.88 257 GLY A O 1
ATOM 2152 N N . LEU A 1 258 ? -14.197 -7.494 -13.133 1.00 95.75 258 LEU A N 1
ATOM 2153 C CA . LEU A 1 258 ? -14.930 -8.221 -12.093 1.00 95.75 258 LEU A CA 1
ATOM 2154 C C . LEU A 1 258 ? -16.399 -8.400 -12.522 1.00 95.75 258 LEU A C 1
ATOM 2156 O O . LEU A 1 258 ? -17.137 -7.431 -12.683 1.00 95.75 258 LEU A O 1
ATOM 2160 N N . ASN A 1 259 ? -16.842 -9.651 -12.679 1.00 89.12 259 ASN A N 1
ATOM 2161 C CA . ASN A 1 259 ? -18.138 -9.955 -13.310 1.00 89.12 259 ASN A CA 1
ATOM 2162 C C . ASN A 1 259 ? -19.329 -10.026 -12.331 1.00 89.12 259 ASN A C 1
ATOM 2164 O O . ASN A 1 259 ? -20.455 -9.718 -12.711 1.00 89.12 259 ASN A O 1
ATOM 2168 N N . ASN A 1 260 ? -19.101 -10.399 -11.067 1.00 94.44 260 ASN A N 1
ATOM 2169 C CA . ASN A 1 260 ? -20.160 -10.619 -10.068 1.00 94.44 260 ASN A CA 1
ATOM 2170 C C . ASN A 1 260 ? -20.218 -9.484 -9.037 1.00 94.44 260 ASN A C 1
ATOM 2172 O O . ASN A 1 260 ? -20.064 -9.725 -7.837 1.00 94.44 260 ASN A O 1
ATOM 2176 N N . VAL A 1 261 ? -20.381 -8.247 -9.514 1.00 96.12 261 VAL A N 1
ATOM 2177 C CA . VAL A 1 261 ? -20.316 -7.036 -8.682 1.00 96.12 261 VAL A CA 1
ATOM 2178 C C . VAL A 1 261 ? -21.658 -6.312 -8.629 1.00 96.12 261 VAL A C 1
ATOM 2180 O O . VAL A 1 261 ? -22.254 -5.989 -9.667 1.00 96.12 261 VAL A O 1
ATOM 2183 N N . TYR A 1 262 ? -22.085 -6.017 -7.404 1.00 95.00 262 TYR A N 1
ATOM 2184 C CA . TYR A 1 262 ? -23.351 -5.376 -7.070 1.00 95.00 262 TYR A CA 1
ATOM 2185 C C . TYR A 1 262 ? -23.117 -4.229 -6.090 1.00 95.00 262 TYR A C 1
ATOM 2187 O O . TYR A 1 262 ? -22.121 -4.213 -5.372 1.00 95.00 262 TYR A O 1
ATOM 2195 N N . GLU A 1 263 ? -24.058 -3.296 -6.046 1.00 95.31 263 GLU A N 1
ATOM 2196 C CA . GLU A 1 263 ? -24.137 -2.307 -4.975 1.00 95.31 263 GLU A CA 1
ATOM 2197 C C . GLU A 1 263 ? -25.281 -2.662 -4.046 1.00 95.31 263 GLU A C 1
ATOM 2199 O O . GLU A 1 263 ? -26.302 -3.188 -4.498 1.00 95.31 263 GLU A O 1
ATOM 2204 N N . ALA A 1 264 ? -25.125 -2.340 -2.769 1.00 94.75 264 ALA A N 1
ATOM 2205 C CA . ALA A 1 264 ? -26.197 -2.499 -1.811 1.00 94.75 264 ALA A CA 1
ATOM 2206 C C . ALA A 1 264 ? -26.133 -1.465 -0.689 1.00 94.75 264 ALA A C 1
ATOM 2208 O O . ALA A 1 264 ? -25.098 -0.849 -0.449 1.00 94.75 264 ALA A O 1
ATOM 2209 N N . ASP A 1 265 ? -27.261 -1.281 -0.009 1.00 92.94 265 ASP A N 1
ATOM 2210 C CA . ASP A 1 265 ? -27.344 -0.397 1.145 1.00 92.94 265 ASP A CA 1
ATOM 2211 C C . ASP A 1 265 ? -26.684 -1.054 2.361 1.00 92.94 265 ASP A C 1
ATOM 2213 O O . ASP A 1 265 ? -27.056 -2.167 2.757 1.00 92.94 265 ASP A O 1
ATOM 2217 N N . SER A 1 266 ? -25.730 -0.359 2.983 1.00 93.94 266 SER A N 1
ATOM 2218 C CA . SER A 1 266 ? -25.023 -0.859 4.159 1.00 93.94 266 SER A CA 1
ATOM 2219 C C . SER A 1 266 ? -25.946 -1.288 5.299 1.00 93.94 266 SER A C 1
ATOM 2221 O O . SER A 1 266 ? -25.544 -2.158 6.068 1.00 93.94 266 SER A O 1
ATOM 2223 N N . ARG A 1 267 ? -27.187 -0.782 5.397 1.00 92.44 267 ARG A N 1
ATOM 2224 C CA . ARG A 1 267 ? -28.178 -1.195 6.411 1.00 92.44 267 ARG A CA 1
ATOM 2225 C C . ARG A 1 267 ? -28.541 -2.675 6.308 1.00 92.44 267 ARG A C 1
ATOM 2227 O O . ARG A 1 267 ? -28.741 -3.331 7.331 1.00 92.44 267 ARG A O 1
ATOM 2234 N N . GLU A 1 268 ? -28.570 -3.218 5.096 1.00 92.56 268 GLU A N 1
ATOM 2235 C CA . GLU A 1 268 ? -28.975 -4.603 4.828 1.00 92.56 268 GLU A CA 1
ATOM 2236 C C . GLU A 1 268 ? -27.799 -5.587 4.882 1.00 92.56 268 GLU A C 1
ATOM 2238 O O . GLU A 1 268 ? -28.004 -6.786 5.070 1.00 92.56 268 GLU A O 1
ATOM 2243 N N . TYR A 1 269 ? -26.560 -5.091 4.792 1.00 94.19 269 TYR A N 1
ATOM 2244 C CA . TYR A 1 269 ? -25.369 -5.924 4.625 1.00 94.19 269 TYR A CA 1
ATOM 2245 C C . TYR A 1 269 ? -24.322 -5.669 5.721 1.00 94.19 269 TYR A C 1
ATOM 2247 O O . TYR A 1 269 ? -23.468 -4.790 5.586 1.00 94.19 269 TYR A O 1
ATOM 2255 N N . PRO A 1 270 ? -24.313 -6.487 6.794 1.00 93.88 270 PRO A N 1
ATOM 2256 C CA . PRO A 1 270 ? -23.335 -6.393 7.881 1.00 93.88 270 PRO A CA 1
ATOM 2257 C C . PRO A 1 270 ? -21.872 -6.402 7.425 1.00 93.88 270 PRO A C 1
ATOM 2259 O O . PRO A 1 270 ? -21.037 -5.717 8.009 1.00 93.88 270 PRO A O 1
ATOM 2262 N N . GLY A 1 271 ? -21.559 -7.140 6.356 1.00 96.12 271 GLY A N 1
ATOM 2263 C CA . GLY A 1 271 ? -20.208 -7.191 5.805 1.00 96.12 271 GLY A CA 1
ATOM 2264 C C . GLY A 1 271 ? -19.708 -5.846 5.267 1.00 96.12 271 GLY A C 1
ATOM 2265 O O . GLY A 1 271 ? -18.523 -5.556 5.411 1.00 96.12 271 GLY A O 1
ATOM 2266 N N . ILE A 1 272 ? -20.593 -4.987 4.736 1.00 97.44 272 ILE A N 1
ATOM 2267 C CA . ILE A 1 272 ? -20.224 -3.615 4.345 1.00 97.44 272 ILE A CA 1
ATOM 2268 C C . ILE A 1 272 ? -19.820 -2.821 5.592 1.00 97.44 272 ILE A C 1
ATOM 2270 O O . ILE A 1 272 ? -18.759 -2.208 5.624 1.00 97.44 272 ILE A O 1
ATOM 2274 N N . ARG A 1 273 ? -20.604 -2.908 6.673 1.00 97.25 273 ARG A N 1
ATOM 2275 C CA . ARG A 1 273 ? -20.294 -2.224 7.940 1.00 97.25 273 ARG A CA 1
ATOM 2276 C C . ARG A 1 273 ? -19.019 -2.764 8.606 1.00 97.25 273 ARG A C 1
ATOM 2278 O O . ARG A 1 273 ? -18.302 -2.021 9.276 1.00 97.25 273 ARG A O 1
ATOM 2285 N N . MET A 1 274 ? -18.686 -4.044 8.404 1.00 97.94 274 MET A N 1
ATOM 2286 C CA . MET A 1 274 ? -17.380 -4.601 8.787 1.00 97.94 274 MET A CA 1
ATOM 2287 C C . MET A 1 274 ? -16.232 -3.982 7.982 1.00 97.94 274 MET A C 1
ATOM 2289 O O . MET A 1 274 ? -15.199 -3.644 8.567 1.00 97.94 274 MET A O 1
ATOM 2293 N N . ALA A 1 275 ? -16.407 -3.833 6.666 1.00 98.25 275 ALA A N 1
ATOM 2294 C CA . ALA A 1 275 ? -15.422 -3.200 5.797 1.00 98.25 275 ALA A CA 1
ATOM 2295 C C . ALA A 1 275 ? -15.202 -1.724 6.175 1.00 98.25 275 ALA A C 1
ATOM 2297 O O . ALA A 1 275 ? -14.048 -1.340 6.381 1.00 98.25 275 ALA A O 1
ATOM 2298 N N . ASP A 1 276 ? -16.275 -0.954 6.398 1.00 98.06 276 ASP A N 1
ATOM 2299 C CA . ASP A 1 276 ? -16.230 0.437 6.884 1.00 98.06 276 ASP A CA 1
ATOM 2300 C C . ASP A 1 276 ? -15.397 0.557 8.165 1.00 98.06 276 ASP A C 1
ATOM 2302 O O . ASP A 1 276 ? -14.423 1.310 8.251 1.00 98.06 276 ASP A O 1
ATOM 2306 N N . MET A 1 277 ? -15.767 -0.227 9.185 1.00 98.19 277 MET A N 1
ATOM 2307 C CA . MET A 1 277 ? -15.129 -0.195 10.497 1.00 98.19 277 MET A CA 1
ATOM 2308 C C . MET A 1 277 ? -13.628 -0.471 10.396 1.00 98.19 277 MET A C 1
ATOM 2310 O O . MET A 1 277 ? -12.835 0.268 10.985 1.00 98.19 277 MET A O 1
ATOM 2314 N N . MET A 1 278 ? -13.218 -1.480 9.621 1.00 98.56 278 MET A N 1
ATOM 2315 C CA . MET A 1 278 ? -11.799 -1.790 9.438 1.00 98.56 278 MET A CA 1
ATOM 2316 C C . MET A 1 278 ? -11.072 -0.705 8.625 1.00 98.56 278 MET A C 1
ATOM 2318 O O . MET A 1 278 ? -10.019 -0.234 9.067 1.00 98.56 278 MET A O 1
ATOM 2322 N N . ALA A 1 279 ? -11.632 -0.255 7.494 1.00 98.38 279 ALA A N 1
ATOM 2323 C CA . ALA A 1 279 ? -11.058 0.821 6.678 1.00 98.38 279 ALA A CA 1
ATOM 2324 C C . ALA A 1 279 ? -10.843 2.089 7.513 1.00 98.38 279 ALA A C 1
ATOM 2326 O O . ALA A 1 279 ? -9.757 2.674 7.527 1.00 98.38 279 ALA A O 1
ATOM 2327 N N . GLY A 1 280 ? -11.856 2.479 8.285 1.00 98.19 280 GLY A N 1
ATOM 2328 C CA . GLY A 1 280 ? -11.823 3.669 9.114 1.00 98.19 280 GLY A CA 1
ATOM 2329 C C . GLY A 1 280 ? -10.921 3.562 10.347 1.00 98.19 280 GLY A C 1
ATOM 2330 O O . GLY A 1 280 ? -10.446 4.601 10.808 1.00 98.19 280 GLY A O 1
ATOM 2331 N N . ILE A 1 281 ? -10.662 2.371 10.901 1.00 98.56 281 ILE A N 1
ATOM 2332 C CA . ILE A 1 281 ? -9.645 2.179 11.955 1.00 98.56 281 ILE A CA 1
ATOM 2333 C C . ILE A 1 281 ? -8.242 2.365 11.364 1.00 98.56 281 ILE A C 1
ATOM 2335 O O . ILE A 1 281 ? -7.447 3.137 11.907 1.00 98.56 281 ILE A O 1
ATOM 2339 N N . ILE A 1 282 ? -7.961 1.712 10.230 1.00 98.50 282 ILE A N 1
ATOM 2340 C CA . ILE A 1 282 ? -6.672 1.806 9.529 1.00 98.50 282 ILE A CA 1
ATOM 2341 C C . ILE A 1 282 ? -6.395 3.256 9.112 1.00 98.50 282 ILE A C 1
ATOM 2343 O O . ILE A 1 282 ? -5.325 3.790 9.408 1.00 98.50 282 ILE A O 1
ATOM 2347 N N . ALA A 1 283 ? -7.382 3.936 8.523 1.00 98.06 283 ALA A N 1
ATOM 2348 C CA . ALA A 1 283 ? -7.264 5.333 8.117 1.00 98.06 283 ALA A CA 1
ATOM 2349 C C . ALA A 1 283 ? -6.906 6.262 9.280 1.00 98.06 283 ALA A C 1
ATOM 2351 O O . ALA A 1 283 ? -6.027 7.114 9.150 1.00 98.06 283 ALA A O 1
ATOM 2352 N N . LYS A 1 284 ? -7.539 6.087 10.446 1.00 97.94 284 LYS A N 1
ATOM 2353 C CA . LYS A 1 284 ? -7.275 6.941 11.611 1.00 97.94 284 LYS A CA 1
ATOM 2354 C C . LYS A 1 284 ? -5.886 6.710 12.203 1.00 97.94 284 LYS A C 1
ATOM 2356 O O . LYS A 1 284 ? -5.247 7.687 12.600 1.00 97.94 284 LYS A O 1
ATOM 2361 N N . LEU A 1 285 ? -5.406 5.461 12.226 1.00 97.75 285 LEU A N 1
ATOM 2362 C CA . LEU A 1 285 ? -4.031 5.126 12.622 1.00 97.75 285 LEU A CA 1
ATOM 2363 C C . LEU A 1 285 ? -3.010 5.774 11.683 1.00 97.75 285 LEU A C 1
ATOM 2365 O O . LEU A 1 285 ? -2.108 6.475 12.140 1.00 97.75 285 LEU A O 1
ATOM 2369 N N . LEU A 1 286 ? -3.195 5.596 10.375 1.00 97.31 286 LEU A N 1
ATOM 2370 C CA . LEU A 1 286 ? -2.340 6.176 9.344 1.00 97.31 286 LEU A CA 1
ATOM 2371 C C . LEU A 1 286 ? -2.311 7.706 9.399 1.00 97.31 286 LEU A C 1
ATOM 2373 O O . LEU A 1 286 ? -1.245 8.313 9.329 1.00 97.31 286 LEU A O 1
ATOM 2377 N N . LYS A 1 287 ? -3.471 8.342 9.591 1.00 95.81 287 LYS A N 1
ATOM 2378 C CA . LYS A 1 287 ? -3.574 9.795 9.776 1.00 95.81 287 LYS A CA 1
ATOM 2379 C C . LYS A 1 287 ? -2.829 10.266 11.012 1.00 95.81 287 LYS A C 1
ATOM 2381 O O . LYS A 1 287 ? -2.093 11.242 10.918 1.00 95.81 287 LYS A O 1
ATOM 2386 N N . GLY A 1 288 ? -2.961 9.559 12.137 1.00 95.50 288 GLY A N 1
ATOM 2387 C CA . GLY A 1 288 ? -2.187 9.849 13.344 1.00 95.50 288 GLY A CA 1
ATOM 2388 C C . GLY A 1 288 ? -0.683 9.798 13.072 1.00 95.50 288 GLY A C 1
ATOM 2389 O O . GLY A 1 288 ? 0.040 10.734 13.412 1.00 95.50 288 GLY A O 1
ATOM 2390 N N . LEU A 1 289 ? -0.231 8.748 12.381 1.00 95.19 289 LEU A N 1
ATOM 2391 C CA . LEU A 1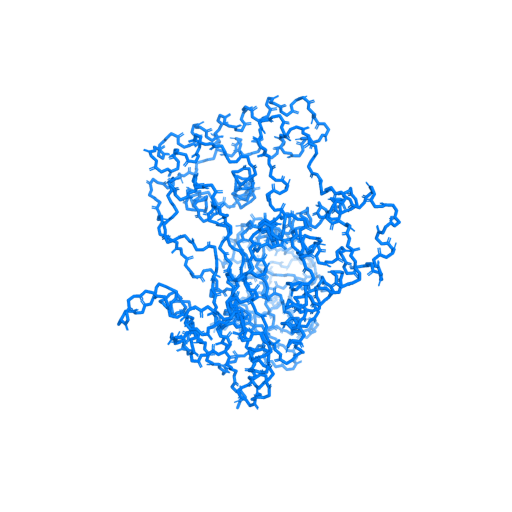 289 ? 1.177 8.526 12.053 1.00 95.19 289 LEU A CA 1
ATOM 2392 C C . LEU A 1 289 ? 1.718 9.631 11.140 1.00 95.19 289 LEU A C 1
ATOM 2394 O O . LEU A 1 289 ? 2.734 10.264 11.439 1.00 95.19 289 LEU A O 1
ATOM 2398 N N . ARG A 1 290 ? 0.984 9.936 10.067 1.00 92.19 290 ARG A N 1
ATOM 2399 C CA . ARG A 1 290 ? 1.334 10.992 9.117 1.00 92.19 290 ARG A CA 1
ATOM 2400 C C . ARG A 1 290 ? 1.335 12.371 9.767 1.00 92.19 290 ARG A C 1
ATOM 2402 O O . ARG A 1 290 ? 2.270 13.140 9.550 1.00 92.19 290 ARG A O 1
ATOM 2409 N N . ASP A 1 291 ? 0.314 12.700 10.553 1.00 90.81 291 ASP A N 1
ATOM 2410 C CA . ASP A 1 291 ? 0.206 14.007 11.205 1.00 90.81 291 ASP A CA 1
ATOM 2411 C C . ASP A 1 291 ? 1.339 14.253 12.196 1.00 90.81 291 ASP A C 1
ATOM 2413 O O . ASP A 1 291 ? 1.796 15.392 12.327 1.00 90.81 291 ASP A O 1
ATOM 2417 N N . PHE A 1 292 ? 1.816 13.190 12.844 1.00 92.31 292 PHE A N 1
ATOM 2418 C CA . PHE A 1 292 ? 2.955 13.254 13.745 1.00 92.31 292 PHE A CA 1
ATOM 2419 C C . PHE A 1 292 ? 4.283 13.426 12.993 1.00 92.31 292 PHE A C 1
ATOM 2421 O O . PHE A 1 292 ? 5.124 14.240 13.376 1.00 92.31 292 PHE A O 1
ATOM 2428 N N . LEU A 1 293 ? 4.473 12.684 11.899 1.00 91.50 293 LEU A N 1
ATOM 2429 C CA . LEU A 1 293 ? 5.742 12.650 11.170 1.00 91.50 293 LEU A CA 1
ATOM 2430 C C . LEU A 1 293 ? 5.888 13.755 10.113 1.00 91.50 293 LEU A C 1
ATOM 2432 O O . LEU A 1 293 ? 6.998 13.966 9.622 1.00 91.50 293 LEU A O 1
ATOM 2436 N N . ARG A 1 294 ? 4.823 14.453 9.707 1.00 88.25 294 ARG A N 1
ATOM 2437 C CA . ARG A 1 294 ? 4.887 15.506 8.671 1.00 88.25 294 ARG A CA 1
ATOM 2438 C C . ARG A 1 294 ? 5.701 16.731 9.118 1.00 88.25 294 ARG A C 1
ATOM 2440 O O . ARG A 1 294 ? 5.736 17.082 10.299 1.00 88.25 294 ARG A O 1
ATOM 2447 N N . TYR A 1 295 ? 6.319 17.421 8.160 1.00 89.75 295 TYR A N 1
ATOM 2448 C CA . TYR A 1 295 ? 6.989 18.697 8.423 1.00 89.75 295 TYR A CA 1
ATOM 2449 C C . TYR A 1 295 ? 5.956 19.827 8.520 1.00 89.75 295 TYR A C 1
ATOM 2451 O O . TYR A 1 295 ? 5.075 19.928 7.670 1.00 89.75 295 TYR A O 1
ATOM 2459 N N . GLN A 1 296 ? 6.047 20.667 9.558 1.00 86.00 296 GLN A N 1
ATOM 2460 C CA . GLN A 1 296 ? 5.176 21.844 9.724 1.00 86.00 296 GLN A CA 1
ATOM 2461 C C . GLN A 1 296 ? 5.797 23.127 9.161 1.00 86.00 296 GLN A C 1
ATOM 2463 O O . GLN A 1 296 ? 5.114 24.135 9.006 1.00 86.00 296 GLN A O 1
ATOM 2468 N N . SER A 1 297 ? 7.100 23.111 8.885 1.00 84.94 297 SER A N 1
ATOM 2469 C CA . SER A 1 297 ? 7.857 24.279 8.448 1.00 84.94 297 SER A CA 1
ATOM 2470 C C . SER A 1 297 ? 9.049 23.870 7.576 1.00 84.94 297 SER A C 1
ATOM 2472 O O . SER A 1 297 ? 9.397 22.691 7.477 1.00 84.94 297 SER A O 1
ATOM 2474 N N . LEU A 1 298 ? 9.704 24.847 6.941 1.00 80.44 298 LEU A N 1
ATOM 2475 C CA . LEU A 1 298 ? 10.957 24.599 6.220 1.00 80.44 298 LEU A CA 1
ATOM 2476 C C . LEU A 1 298 ? 12.072 24.103 7.155 1.00 80.44 298 LEU A C 1
ATOM 2478 O O . LEU A 1 298 ? 12.859 23.248 6.737 1.00 80.44 298 LEU A O 1
ATOM 2482 N N . ASP A 1 299 ? 12.100 24.618 8.391 1.00 85.31 299 ASP A N 1
ATOM 2483 C CA . ASP A 1 299 ? 13.078 24.277 9.432 1.00 85.31 299 ASP A CA 1
ATOM 2484 C C . ASP A 1 299 ? 12.846 22.874 9.993 1.00 85.31 299 ASP A C 1
ATOM 2486 O O . ASP A 1 299 ? 13.786 22.098 10.110 1.00 85.31 299 ASP A O 1
ATOM 2490 N N . ASP A 1 300 ? 11.587 22.468 10.186 1.00 88.25 300 ASP A N 1
ATOM 2491 C CA . ASP A 1 300 ? 11.238 21.081 10.528 1.00 88.25 300 ASP A CA 1
ATOM 2492 C C . ASP A 1 300 ? 11.895 20.084 9.572 1.00 88.25 300 ASP A C 1
ATOM 2494 O O . ASP A 1 300 ? 12.275 18.986 9.974 1.00 88.25 300 ASP A O 1
ATOM 2498 N N . GLY A 1 301 ? 12.034 20.492 8.308 1.00 87.12 301 GLY A N 1
ATOM 2499 C CA . GLY A 1 301 ? 12.657 19.719 7.259 1.00 87.12 301 GLY A CA 1
ATOM 2500 C C . GLY A 1 301 ? 14.109 19.344 7.533 1.00 87.12 301 GLY A C 1
ATOM 2501 O O . GLY A 1 301 ? 14.514 18.335 6.991 1.00 87.12 301 GLY A O 1
ATOM 2502 N N . ILE A 1 302 ? 14.893 20.086 8.325 1.00 91.88 302 ILE A N 1
ATOM 2503 C CA . ILE A 1 302 ? 16.316 19.772 8.614 1.00 91.88 302 ILE A CA 1
ATOM 2504 C C . ILE A 1 302 ? 16.528 19.034 9.936 1.00 91.88 302 ILE A C 1
ATOM 2506 O O . ILE A 1 302 ? 17.666 18.712 10.287 1.00 91.88 302 ILE A O 1
ATOM 2510 N N . HIS A 1 303 ? 15.442 18.731 10.643 1.00 92.12 303 HIS A N 1
ATOM 2511 C CA . HIS A 1 303 ? 15.469 17.971 11.883 1.00 92.12 303 HIS A CA 1
ATOM 2512 C C . HIS A 1 303 ? 14.903 16.577 11.665 1.00 92.12 303 HIS A C 1
ATOM 2514 O O . HIS A 1 303 ? 14.040 16.336 10.813 1.00 92.12 303 HIS A O 1
ATOM 2520 N N . LYS A 1 304 ? 15.391 15.630 12.461 1.00 91.31 304 LYS A N 1
ATOM 2521 C CA . LYS A 1 304 ? 14.835 14.284 12.465 1.00 91.31 304 LYS A CA 1
ATOM 2522 C C . LYS A 1 304 ? 13.426 14.327 13.063 1.00 91.31 304 LYS A C 1
ATOM 2524 O O . LYS A 1 304 ? 13.210 14.940 14.105 1.00 91.31 304 LYS A O 1
ATOM 2529 N N . LYS A 1 305 ? 12.469 13.674 12.402 1.00 91.44 305 LYS A N 1
ATOM 2530 C CA . LYS A 1 305 ? 11.107 13.472 12.912 1.00 91.44 305 LYS A CA 1
ATOM 2531 C C . LYS A 1 305 ? 10.956 12.001 13.274 1.00 91.44 305 LYS A C 1
ATOM 2533 O O . LYS A 1 305 ? 10.958 11.164 12.380 1.00 91.44 305 LYS A O 1
ATOM 2538 N N . ILE A 1 306 ? 10.843 11.722 14.564 1.00 95.50 306 ILE A N 1
ATOM 2539 C CA . ILE A 1 306 ? 10.636 10.386 15.135 1.00 95.50 306 ILE A CA 1
ATOM 2540 C C . ILE A 1 306 ? 9.391 10.415 16.003 1.00 95.50 306 ILE A C 1
ATOM 2542 O O . ILE A 1 306 ? 9.066 11.485 16.507 1.00 95.50 306 ILE A O 1
ATOM 2546 N N . LEU A 1 307 ? 8.730 9.274 16.202 1.00 96.75 307 LEU A N 1
ATOM 2547 C CA . LEU A 1 307 ? 7.615 9.164 17.145 1.00 96.75 307 LEU A CA 1
ATOM 2548 C C . LEU A 1 307 ? 8.071 9.501 18.569 1.00 96.75 307 LEU A C 1
ATOM 2550 O O . LEU A 1 307 ? 9.138 9.064 18.991 1.00 96.75 307 LEU A O 1
ATOM 2554 N N . ASP A 1 308 ? 7.271 10.275 19.305 1.00 95.75 308 ASP A N 1
ATOM 2555 C CA . ASP A 1 308 ? 7.549 10.542 20.719 1.00 95.75 308 ASP A CA 1
ATOM 2556 C C . ASP A 1 308 ? 7.095 9.386 21.626 1.00 95.75 308 ASP A C 1
ATOM 2558 O O . ASP A 1 308 ? 6.367 8.482 21.213 1.00 95.75 308 ASP A O 1
ATOM 2562 N N . GLU A 1 309 ? 7.495 9.438 22.897 1.00 97.19 309 GLU A N 1
ATOM 2563 C CA . GLU A 1 309 ? 7.156 8.420 23.897 1.00 97.19 309 GLU A CA 1
ATOM 2564 C C . GLU A 1 309 ? 5.648 8.173 24.044 1.00 97.19 309 GLU A C 1
ATOM 2566 O O . GLU A 1 309 ? 5.249 7.083 24.448 1.00 97.19 309 GLU A O 1
ATOM 2571 N N . ASN A 1 310 ? 4.783 9.147 23.732 1.00 97.12 310 ASN A N 1
ATOM 2572 C CA . ASN A 1 310 ? 3.340 8.985 23.921 1.00 97.12 310 ASN A CA 1
ATOM 2573 C C . ASN A 1 310 ? 2.746 7.937 22.976 1.00 97.12 310 ASN A C 1
ATOM 2575 O O . ASN A 1 310 ? 1.713 7.362 23.307 1.00 97.12 310 ASN A O 1
ATOM 2579 N N . TRP A 1 311 ? 3.402 7.645 21.849 1.00 97.62 311 TRP A N 1
ATOM 2580 C CA . TRP A 1 311 ? 3.043 6.522 20.976 1.00 97.62 311 TRP A CA 1
ATOM 2581 C C . TRP A 1 311 ? 3.221 5.158 21.647 1.00 97.62 311 TRP A C 1
ATOM 2583 O O . TRP A 1 311 ? 2.514 4.209 21.309 1.00 97.62 311 TRP A O 1
ATOM 2593 N N . PHE A 1 312 ? 4.138 5.074 22.611 1.00 97.56 312 PHE A N 1
ATOM 2594 C CA . PHE A 1 312 ? 4.550 3.839 23.276 1.00 97.56 312 PHE A CA 1
ATOM 2595 C C . PHE A 1 312 ? 4.037 3.745 24.721 1.00 97.56 312 PHE A C 1
ATOM 2597 O O . PHE A 1 312 ? 4.171 2.709 25.365 1.00 97.56 312 PHE A O 1
ATOM 2604 N N . ARG A 1 313 ? 3.396 4.797 25.247 1.00 96.31 313 ARG A N 1
ATOM 2605 C CA . ARG A 1 313 ? 2.719 4.784 26.557 1.00 96.31 313 ARG A CA 1
ATOM 2606 C C . ARG A 1 313 ? 1.392 4.025 26.469 1.00 96.31 313 ARG A C 1
ATOM 2608 O O . ARG A 1 313 ? 0.316 4.616 26.510 1.00 96.31 313 ARG A O 1
ATOM 2615 N N . LEU A 1 314 ? 1.492 2.710 26.325 1.00 93.94 314 LEU A N 1
ATOM 2616 C CA . LEU A 1 314 ? 0.377 1.781 26.153 1.00 93.94 314 LEU A CA 1
ATOM 2617 C C . LEU A 1 314 ? 0.102 1.014 27.454 1.00 93.94 314 LEU A C 1
ATOM 2619 O O . LEU A 1 314 ? 1.016 0.746 28.232 1.00 93.94 314 LEU A O 1
ATOM 2623 N N . GLY A 1 315 ? -1.162 0.653 27.687 1.00 95.88 315 GLY A N 1
ATOM 2624 C CA . GLY A 1 315 ? -1.524 -0.433 28.603 1.00 95.88 315 GLY A CA 1
ATOM 2625 C C . GLY A 1 315 ? -1.677 -1.757 27.851 1.00 95.88 315 GLY A C 1
ATOM 2626 O O . GLY A 1 315 ? -1.694 -1.770 26.620 1.00 95.88 315 GLY A O 1
ATOM 2627 N N . GLU A 1 316 ? -1.854 -2.862 28.582 1.00 97.44 316 GLU A N 1
ATOM 2628 C CA . GLU A 1 316 ? -2.056 -4.192 27.975 1.00 97.44 316 GLU A CA 1
ATOM 2629 C C . GLU A 1 316 ? -3.253 -4.214 27.017 1.00 97.44 316 GLU A C 1
ATOM 2631 O O . GLU A 1 316 ? -3.158 -4.733 25.909 1.00 97.44 316 GLU A O 1
ATOM 2636 N N . GLU A 1 317 ? -4.357 -3.561 27.400 1.00 96.94 317 GLU A N 1
ATOM 2637 C CA . GLU A 1 317 ? -5.555 -3.456 26.560 1.00 96.94 317 GLU A CA 1
ATOM 2638 C C . GLU A 1 317 ? -5.249 -2.806 25.198 1.00 96.94 317 GLU A C 1
ATOM 2640 O O . GLU A 1 317 ? -5.798 -3.230 24.187 1.00 96.94 317 GLU A O 1
ATOM 2645 N N . HIS A 1 318 ? -4.365 -1.802 25.144 1.00 97.81 318 HIS A N 1
ATOM 2646 C CA . HIS A 1 318 ? -4.008 -1.106 23.901 1.00 97.81 318 HIS A CA 1
ATOM 2647 C C . HIS A 1 318 ? -2.971 -1.863 23.071 1.00 97.81 318 HIS A C 1
ATOM 2649 O O . HIS A 1 318 ? -3.052 -1.843 21.843 1.00 97.81 318 HIS A O 1
ATOM 2655 N N . LEU A 1 319 ? -2.008 -2.526 23.720 1.00 98.44 319 LEU A N 1
ATOM 2656 C CA . LEU A 1 319 ? -1.040 -3.390 23.040 1.00 98.44 319 LEU A CA 1
ATOM 2657 C C . LEU A 1 319 ? -1.746 -4.570 22.362 1.00 98.44 319 LEU A C 1
ATOM 2659 O O . LEU A 1 319 ? -1.448 -4.895 21.212 1.00 98.44 319 LEU A O 1
ATOM 2663 N N . GLU A 1 320 ? -2.742 -5.153 23.028 1.00 98.50 320 GLU A N 1
ATOM 2664 C CA . GLU A 1 320 ? -3.538 -6.250 22.477 1.00 98.50 320 GLU A CA 1
ATOM 2665 C C . GLU A 1 320 ? -4.278 -5.845 21.190 1.00 98.50 320 GLU A C 1
ATOM 2667 O O . GLU A 1 320 ? -4.402 -6.651 20.268 1.00 98.50 320 GLU A O 1
ATOM 2672 N N . LEU A 1 321 ? -4.697 -4.578 21.054 1.00 98.75 321 LEU A N 1
ATOM 2673 C CA . LEU A 1 321 ? -5.275 -4.082 19.798 1.00 98.75 321 LEU A CA 1
ATOM 2674 C C . LEU A 1 321 ? -4.272 -4.151 18.642 1.00 98.75 321 LEU A C 1
ATOM 2676 O O . LEU A 1 321 ? -4.636 -4.580 17.546 1.00 98.75 321 LEU A O 1
ATOM 2680 N N . TYR A 1 322 ? -3.015 -3.756 18.877 1.00 98.69 322 TYR A N 1
ATOM 2681 C CA . TYR A 1 322 ? -1.962 -3.873 17.866 1.00 98.69 322 TYR A CA 1
ATOM 2682 C C . TYR A 1 322 ? -1.686 -5.333 17.515 1.00 98.69 322 TYR A C 1
ATOM 2684 O O . TYR A 1 322 ? -1.582 -5.643 16.332 1.00 98.69 322 TYR A O 1
ATOM 2692 N N . LYS A 1 323 ? -1.633 -6.235 18.502 1.00 98.62 323 LYS A N 1
ATOM 2693 C CA . LYS A 1 323 ? -1.420 -7.675 18.276 1.00 98.62 323 LYS A CA 1
ATOM 2694 C C . LYS A 1 323 ? -2.552 -8.310 17.468 1.00 98.62 323 LYS A C 1
ATOM 2696 O O . LYS A 1 323 ? -2.295 -9.039 16.511 1.00 98.62 323 LYS A O 1
ATOM 2701 N N . LYS A 1 324 ? -3.812 -7.992 17.783 1.00 98.69 324 LYS A N 1
ATOM 2702 C CA . LYS A 1 324 ? -4.972 -8.462 17.007 1.00 98.69 324 LYS A CA 1
ATOM 2703 C C . LYS A 1 324 ? -4.955 -7.923 15.587 1.00 98.69 324 LYS A C 1
ATOM 2705 O O . LYS A 1 324 ? -5.129 -8.693 14.646 1.00 98.69 324 LYS A O 1
ATOM 2710 N N . LEU A 1 325 ? -4.705 -6.625 15.419 1.00 98.56 325 LEU A N 1
ATOM 2711 C CA . LEU A 1 325 ? -4.637 -6.021 14.092 1.00 98.56 325 LEU A CA 1
ATOM 2712 C C . LEU A 1 325 ? -3.463 -6.586 13.277 1.00 98.56 325 LEU A C 1
ATOM 2714 O O . LEU A 1 325 ? -3.651 -6.928 12.114 1.00 98.56 325 LEU A O 1
ATOM 2718 N N . TYR A 1 326 ? -2.294 -6.778 13.893 1.00 98.50 326 TYR A N 1
ATOM 2719 C CA . TYR A 1 326 ? -1.149 -7.465 13.291 1.00 98.50 326 TYR A CA 1
ATOM 2720 C C . TYR A 1 326 ? -1.523 -8.870 12.824 1.00 98.50 326 TYR A C 1
ATOM 2722 O O . TYR A 1 326 ? -1.298 -9.218 11.671 1.00 98.50 326 TYR A O 1
ATOM 2730 N N . ARG A 1 327 ? -2.167 -9.666 13.676 1.00 98.12 327 ARG A N 1
ATOM 2731 C CA . ARG A 1 327 ? -2.598 -11.020 13.325 1.00 98.12 327 ARG A CA 1
ATOM 2732 C C . ARG A 1 327 ? -3.555 -11.034 12.133 1.00 98.12 327 ARG A C 1
ATOM 2734 O O . ARG A 1 327 ? -3.388 -11.827 11.209 1.00 98.12 327 ARG A O 1
ATOM 2741 N N . ILE A 1 328 ? -4.528 -10.127 12.132 1.00 98.19 328 ILE A N 1
ATOM 2742 C CA . ILE A 1 328 ? -5.518 -9.990 11.062 1.00 98.19 328 ILE A CA 1
ATOM 2743 C C . ILE A 1 328 ? -4.863 -9.557 9.748 1.00 98.19 328 ILE A C 1
ATOM 2745 O O . ILE A 1 328 ? -5.200 -10.108 8.704 1.00 98.19 328 ILE A O 1
ATOM 2749 N N . ILE A 1 329 ? -3.939 -8.593 9.774 1.00 96.88 329 ILE A N 1
ATOM 2750 C CA . ILE A 1 329 ? -3.329 -8.002 8.574 1.00 96.88 329 ILE A CA 1
ATOM 2751 C C . ILE A 1 329 ? -2.141 -8.829 8.067 1.00 96.88 329 ILE A C 1
ATOM 2753 O O . ILE A 1 329 ? -2.086 -9.134 6.877 1.00 96.88 329 ILE A O 1
ATOM 2757 N N . CYS A 1 330 ? -1.239 -9.252 8.947 1.00 95.25 330 CYS A N 1
ATOM 2758 C CA . CYS A 1 330 ? 0.050 -9.847 8.599 1.00 95.25 330 CYS A CA 1
ATOM 2759 C C . CYS A 1 330 ? 0.083 -11.384 8.676 1.00 95.25 330 CYS A C 1
ATOM 2761 O O . CYS A 1 330 ? 0.801 -11.994 7.891 1.00 95.25 330 CYS A O 1
ATOM 2763 N N . GLU A 1 331 ? -0.674 -12.030 9.574 1.00 95.75 331 GLU A N 1
ATOM 2764 C CA . GLU A 1 331 ? -0.569 -13.491 9.773 1.00 95.75 331 GLU A CA 1
ATOM 2765 C C . GLU A 1 331 ? -1.673 -14.296 9.080 1.00 95.75 331 GLU A C 1
ATOM 2767 O O . GLU A 1 331 ? -1.421 -15.336 8.468 1.00 95.75 331 GLU A O 1
ATOM 2772 N N . TRP A 1 332 ? -2.928 -13.875 9.221 1.00 96.94 332 TRP A N 1
ATOM 2773 C CA . TRP A 1 332 ? -4.068 -14.634 8.713 1.00 96.94 332 TRP A CA 1
ATOM 2774 C C . TRP A 1 332 ? -4.293 -14.402 7.228 1.00 96.94 332 TRP A C 1
ATOM 2776 O O . TRP A 1 332 ? -4.103 -13.299 6.728 1.00 96.94 332 TRP A O 1
ATOM 2786 N N . GLN A 1 333 ? -4.736 -15.444 6.520 1.00 93.38 333 GLN A N 1
ATOM 2787 C CA . GLN A 1 333 ? -4.982 -15.398 5.076 1.00 93.38 333 GLN A CA 1
ATOM 2788 C C . GLN A 1 333 ? -3.815 -14.760 4.293 1.00 93.38 333 GLN A C 1
ATOM 2790 O O . GLN A 1 333 ? -4.036 -13.775 3.584 1.00 93.38 333 GLN A O 1
ATOM 2795 N N . PRO A 1 334 ? -2.579 -15.291 4.414 1.00 92.62 334 PRO A N 1
ATOM 2796 C CA . PRO A 1 334 ? -1.422 -14.707 3.749 1.00 92.62 334 PRO A CA 1
ATOM 2797 C C . PRO A 1 334 ? -1.645 -14.671 2.235 1.00 92.62 334 PRO A C 1
ATOM 2799 O O . PRO A 1 334 ? -2.153 -15.635 1.647 1.00 92.62 334 PRO A O 1
ATOM 2802 N N . ALA A 1 335 ? -1.303 -13.529 1.650 1.00 92.44 335 ALA A N 1
ATOM 2803 C CA . ALA A 1 335 ? -1.276 -13.275 0.219 1.00 92.44 335 ALA A CA 1
ATOM 2804 C C . ALA A 1 335 ? -0.417 -12.039 -0.049 1.00 92.44 335 ALA A C 1
ATOM 2806 O O . ALA A 1 335 ? -0.463 -11.076 0.720 1.00 92.44 335 ALA A O 1
ATOM 2807 N N . TRP A 1 336 ? 0.333 -12.059 -1.143 1.00 89.56 336 TRP A N 1
ATOM 2808 C CA . TRP A 1 336 ? 1.121 -10.933 -1.621 1.00 89.56 336 TRP A CA 1
ATOM 2809 C C . TRP A 1 336 ? 0.231 -9.730 -1.928 1.00 89.56 336 TRP A C 1
ATOM 2811 O O . TRP A 1 336 ? 0.505 -8.624 -1.472 1.00 89.56 336 TRP A O 1
ATOM 2821 N N . TYR A 1 337 ? -0.887 -9.952 -2.624 1.00 92.94 337 TYR A N 1
ATOM 2822 C CA . TYR A 1 337 ? -1.816 -8.887 -3.007 1.00 92.94 337 TYR A CA 1
ATOM 2823 C C . TYR A 1 337 ? -2.837 -8.533 -1.925 1.00 92.94 337 TYR A C 1
ATOM 2825 O O . TYR A 1 337 ? -3.792 -7.821 -2.203 1.00 92.94 337 TYR A O 1
ATOM 2833 N N . LYS A 1 338 ? -2.662 -9.005 -0.684 1.00 95.75 338 LYS A N 1
ATOM 2834 C CA . LYS A 1 338 ? -3.567 -8.681 0.429 1.00 95.75 338 LYS A CA 1
ATOM 2835 C C . LYS A 1 338 ? -3.630 -7.181 0.734 1.00 95.75 338 LYS A C 1
ATOM 2837 O O . LYS A 1 338 ? -4.690 -6.673 1.090 1.00 95.75 338 LYS A O 1
ATOM 2842 N N . ALA A 1 339 ? -2.488 -6.509 0.634 1.00 95.62 339 ALA A N 1
ATOM 2843 C CA . ALA A 1 339 ? -2.346 -5.074 0.813 1.00 95.62 339 ALA A CA 1
ATOM 2844 C C . ALA A 1 339 ? -1.820 -4.480 -0.494 1.00 95.62 339 ALA A C 1
ATOM 2846 O O . ALA A 1 339 ? -0.769 -4.903 -0.976 1.00 95.62 339 ALA A O 1
ATOM 2847 N N . TYR A 1 340 ? -2.544 -3.522 -1.065 1.00 95.12 340 TYR A N 1
ATOM 2848 C CA . TYR A 1 340 ? -2.228 -2.964 -2.378 1.00 95.12 340 TYR A CA 1
ATOM 2849 C C . TYR A 1 340 ? -2.005 -1.453 -2.330 1.00 95.12 340 TYR A C 1
ATOM 2851 O O . TYR A 1 340 ? -2.680 -0.732 -1.598 1.00 95.12 340 TYR A O 1
ATOM 2859 N N . SER A 1 341 ? -1.055 -0.960 -3.116 1.00 94.69 341 SER A N 1
ATOM 2860 C CA . SER A 1 341 ? -0.736 0.464 -3.235 1.00 94.69 341 SER A CA 1
ATOM 2861 C C . SER A 1 341 ? -0.147 0.765 -4.610 1.00 94.69 341 SER A C 1
ATOM 2863 O O . SER A 1 341 ? 0.221 -0.152 -5.345 1.00 94.69 341 SER A O 1
ATOM 2865 N N . GLY A 1 342 ? -0.012 2.051 -4.935 1.00 92.69 342 GLY A N 1
ATOM 2866 C CA . GLY A 1 342 ? 0.790 2.486 -6.077 1.00 92.69 342 GLY A CA 1
ATOM 2867 C C . GLY A 1 342 ? 2.298 2.318 -5.840 1.00 92.69 342 GLY A C 1
ATOM 2868 O O . GLY A 1 342 ? 2.733 1.677 -4.876 1.00 92.69 342 GLY A O 1
ATOM 2869 N N . ILE A 1 343 ? 3.104 2.936 -6.707 1.00 91.81 343 ILE A N 1
ATOM 2870 C CA . ILE A 1 343 ? 4.557 3.028 -6.543 1.00 91.81 343 ILE A CA 1
ATOM 2871 C C . ILE A 1 343 ? 4.926 3.768 -5.253 1.00 91.81 343 ILE A C 1
ATOM 2873 O O . ILE A 1 343 ? 5.930 3.412 -4.635 1.00 91.81 343 ILE A O 1
ATOM 2877 N N . TYR A 1 344 ? 4.119 4.736 -4.798 1.00 95.06 344 TYR A N 1
ATOM 2878 C CA . TYR A 1 344 ? 4.301 5.407 -3.509 1.00 95.06 344 TYR A CA 1
ATOM 2879 C C . TYR A 1 344 ? 3.534 4.693 -2.387 1.00 95.06 344 TYR A C 1
ATOM 2881 O O . TYR A 1 344 ? 2.338 4.893 -2.189 1.00 95.06 344 TYR A O 1
ATOM 2889 N N . SER A 1 345 ? 4.248 3.869 -1.618 1.00 94.12 345 SER A N 1
ATOM 2890 C CA . SER A 1 345 ? 3.671 2.975 -0.602 1.00 94.12 345 SER A CA 1
ATOM 2891 C C . SER A 1 345 ? 4.126 3.274 0.833 1.00 94.12 345 SER A C 1
ATOM 2893 O O . SER A 1 345 ? 3.904 2.471 1.740 1.00 94.12 345 SER A O 1
ATOM 2895 N N . ASP A 1 346 ? 4.750 4.430 1.072 1.00 95.69 346 ASP A N 1
ATOM 2896 C CA . ASP A 1 346 ? 5.390 4.756 2.354 1.00 95.69 346 ASP A CA 1
ATOM 2897 C C . ASP A 1 346 ? 4.455 4.635 3.552 1.00 95.69 346 ASP A C 1
ATOM 2899 O O . ASP A 1 346 ? 4.871 4.157 4.604 1.00 95.69 346 ASP A O 1
ATOM 2903 N N . ASP A 1 347 ? 3.210 5.088 3.421 1.00 95.00 347 ASP A N 1
ATOM 2904 C CA . ASP A 1 347 ? 2.227 5.034 4.503 1.00 95.00 347 ASP A CA 1
ATOM 2905 C C . ASP A 1 347 ? 1.806 3.580 4.796 1.00 95.00 347 ASP A C 1
ATOM 2907 O O . ASP A 1 347 ? 1.698 3.200 5.963 1.00 95.00 347 ASP A O 1
ATOM 2911 N N . LEU A 1 348 ? 1.662 2.735 3.766 1.00 96.06 348 LEU A N 1
ATOM 2912 C CA . LEU A 1 348 ? 1.413 1.297 3.929 1.00 96.06 348 LEU A CA 1
ATOM 2913 C C . LEU A 1 348 ? 2.601 0.597 4.610 1.00 96.06 348 LEU A C 1
ATOM 2915 O O . LEU A 1 348 ? 2.406 -0.192 5.536 1.00 96.06 348 LEU A O 1
ATOM 2919 N N . ILE A 1 349 ? 3.833 0.907 4.193 1.00 96.44 349 ILE A N 1
ATOM 2920 C CA . ILE A 1 349 ? 5.055 0.353 4.795 1.00 96.44 349 ILE A CA 1
ATOM 2921 C C . ILE A 1 349 ? 5.173 0.779 6.255 1.00 96.44 349 ILE A C 1
ATOM 2923 O O . ILE A 1 349 ? 5.401 -0.061 7.120 1.00 96.44 349 ILE A O 1
ATOM 2927 N N . GLN A 1 350 ? 4.974 2.064 6.549 1.00 96.56 350 GLN A N 1
ATOM 2928 C CA . GLN A 1 350 ? 5.015 2.589 7.912 1.00 96.56 350 GLN A CA 1
ATOM 2929 C C . GLN A 1 350 ? 3.943 1.953 8.807 1.00 96.56 350 GLN A C 1
ATOM 2931 O O . GLN A 1 350 ? 4.221 1.650 9.966 1.00 96.56 350 GLN A O 1
ATOM 2936 N N . PHE A 1 351 ? 2.740 1.706 8.283 1.00 97.56 351 PHE A N 1
ATOM 2937 C CA . PHE A 1 351 ? 1.687 0.996 9.008 1.00 97.56 351 PHE A CA 1
ATOM 2938 C C . PHE A 1 351 ? 2.073 -0.447 9.324 1.00 97.56 351 PHE A C 1
ATOM 2940 O O . PHE A 1 351 ? 2.024 -0.849 10.486 1.00 97.56 351 PHE A O 1
ATOM 2947 N N . ASN A 1 352 ? 2.527 -1.207 8.326 1.00 96.75 352 ASN A N 1
ATOM 2948 C CA . ASN A 1 352 ? 2.995 -2.576 8.538 1.00 96.75 352 ASN A CA 1
ATOM 2949 C C . ASN A 1 352 ? 4.179 -2.617 9.514 1.00 96.75 352 ASN A C 1
ATOM 2951 O O . ASN A 1 352 ? 4.232 -3.492 10.380 1.00 96.75 352 ASN A O 1
ATOM 2955 N N . ALA A 1 353 ? 5.099 -1.656 9.421 1.00 97.62 353 ALA A N 1
ATOM 2956 C CA . ALA A 1 353 ? 6.222 -1.535 10.338 1.00 97.62 353 ALA A CA 1
ATOM 2957 C C . ALA A 1 353 ? 5.752 -1.246 11.771 1.00 97.62 353 ALA A C 1
ATOM 2959 O O . ALA A 1 353 ? 6.259 -1.857 12.705 1.00 97.62 353 ALA A O 1
ATOM 2960 N N . LEU A 1 354 ? 4.753 -0.377 11.960 1.00 97.94 354 LEU A N 1
ATOM 2961 C CA . LEU A 1 354 ? 4.179 -0.089 13.278 1.00 97.94 354 LEU A CA 1
ATOM 2962 C C . LEU A 1 354 ? 3.543 -1.338 13.895 1.00 97.94 354 LEU A C 1
ATOM 2964 O O . LEU A 1 354 ? 3.798 -1.636 15.061 1.00 97.94 354 LEU A O 1
ATOM 2968 N N . LEU A 1 355 ? 2.749 -2.083 13.119 1.00 98.31 355 LEU A N 1
ATOM 2969 C CA . LEU A 1 355 ? 2.134 -3.327 13.589 1.00 98.31 355 LEU A CA 1
ATOM 2970 C C . LEU A 1 355 ? 3.191 -4.356 13.990 1.00 98.31 355 LEU A C 1
ATOM 2972 O O . LEU A 1 355 ? 3.102 -4.922 15.076 1.00 98.31 355 LEU A O 1
ATOM 2976 N N . ASN A 1 356 ? 4.203 -4.562 13.142 1.00 97.81 356 ASN A N 1
ATOM 2977 C CA . ASN A 1 356 ? 5.319 -5.447 13.451 1.00 97.81 356 ASN A CA 1
ATOM 2978 C C . ASN A 1 356 ? 6.020 -4.985 14.727 1.00 97.81 356 ASN A C 1
ATOM 2980 O O . ASN A 1 356 ? 6.083 -5.748 15.683 1.00 97.81 356 ASN A O 1
ATOM 2984 N N . PHE A 1 357 ? 6.494 -3.740 14.782 1.00 97.88 357 PHE A N 1
ATOM 2985 C CA . PHE A 1 357 ? 7.230 -3.189 15.921 1.00 97.88 357 PHE A CA 1
ATOM 2986 C C . PHE A 1 357 ? 6.474 -3.378 17.242 1.00 97.88 357 PHE A C 1
ATOM 2988 O O . PHE A 1 357 ? 7.035 -3.911 18.193 1.00 97.88 357 PHE A O 1
ATOM 2995 N N . MET A 1 358 ? 5.180 -3.043 17.276 1.00 97.81 358 MET A N 1
ATOM 2996 C CA . MET A 1 358 ? 4.346 -3.242 18.465 1.00 97.81 358 MET A CA 1
ATOM 2997 C C . MET A 1 358 ? 4.155 -4.724 18.808 1.00 97.81 358 MET A C 1
ATOM 2999 O O . MET A 1 358 ? 4.181 -5.092 19.979 1.00 97.81 358 MET A O 1
ATOM 3003 N N . ASN A 1 359 ? 3.992 -5.594 17.809 1.00 97.75 359 ASN A N 1
ATOM 3004 C CA . ASN A 1 359 ? 3.791 -7.023 18.033 1.00 97.75 359 ASN A CA 1
ATOM 3005 C C . ASN A 1 359 ? 5.008 -7.725 18.668 1.00 97.75 359 ASN A C 1
ATOM 3007 O O . ASN A 1 359 ? 4.809 -8.701 19.393 1.00 97.75 359 ASN A O 1
ATOM 3011 N N . HIS A 1 360 ? 6.231 -7.222 18.440 1.00 96.62 360 HIS A N 1
ATOM 3012 C CA . HIS A 1 360 ? 7.464 -7.785 19.013 1.00 96.62 360 HIS A CA 1
ATOM 3013 C C . HIS A 1 360 ? 7.520 -7.706 20.546 1.00 96.62 360 HIS A C 1
ATOM 3015 O O . HIS A 1 360 ? 8.232 -8.498 21.160 1.00 96.62 360 HIS A O 1
ATOM 3021 N N . PHE A 1 361 ? 6.788 -6.780 21.173 1.00 97.19 361 PHE A N 1
ATOM 3022 C CA . PHE A 1 361 ? 6.724 -6.691 22.630 1.00 97.19 361 PHE A CA 1
ATOM 3023 C C . PHE A 1 361 ? 5.757 -7.729 23.200 1.00 97.19 361 PHE A C 1
ATOM 3025 O O . PHE A 1 361 ? 4.628 -7.867 22.734 1.00 97.19 361 PHE A O 1
ATOM 3032 N N . GLU A 1 362 ? 6.170 -8.444 24.239 1.00 96.75 362 GLU A N 1
ATOM 3033 C CA . GLU A 1 362 ? 5.358 -9.436 24.946 1.00 96.75 362 GLU A CA 1
ATOM 3034 C C . GLU A 1 362 ? 4.299 -8.783 25.843 1.00 96.75 362 GLU A C 1
ATOM 3036 O O . GLU A 1 362 ? 3.199 -9.317 25.964 1.00 96.75 362 GLU A O 1
ATOM 3041 N N . SER A 1 363 ? 4.617 -7.632 26.445 1.00 97.81 363 SER A N 1
ATOM 3042 C CA . SER A 1 363 ? 3.754 -6.923 27.396 1.00 97.81 363 SER A CA 1
ATOM 3043 C C . SER A 1 363 ? 3.957 -5.410 27.350 1.00 97.81 363 SER A C 1
ATOM 3045 O O . SER A 1 363 ? 4.987 -4.908 26.889 1.00 97.81 363 SER A O 1
ATOM 3047 N N . ALA A 1 364 ? 2.995 -4.662 27.887 1.00 96.75 364 ALA A N 1
ATOM 3048 C CA . ALA A 1 364 ? 3.112 -3.218 28.044 1.00 96.75 364 ALA A CA 1
ATOM 3049 C C . ALA A 1 364 ? 4.232 -2.829 29.027 1.00 96.75 364 ALA A C 1
ATOM 3051 O O . ALA A 1 364 ? 4.852 -1.777 28.865 1.00 96.75 364 ALA A O 1
ATOM 3052 N N . GLU A 1 365 ? 4.541 -3.674 30.018 1.00 96.88 365 GLU A N 1
ATOM 3053 C CA . GLU A 1 365 ? 5.687 -3.454 30.912 1.00 96.88 365 GLU A CA 1
ATOM 3054 C C . GLU A 1 365 ? 7.021 -3.504 30.160 1.00 96.88 365 GLU A C 1
ATOM 3056 O O . GLU A 1 365 ? 7.898 -2.684 30.427 1.00 96.88 365 GLU A O 1
ATOM 3061 N N . GLN A 1 366 ? 7.162 -4.390 29.167 1.00 97.06 366 GLN A N 1
ATOM 3062 C CA . GLN A 1 366 ? 8.363 -4.430 28.329 1.00 97.06 366 GLN A CA 1
ATOM 3063 C C . GLN A 1 366 ? 8.541 -3.132 27.529 1.00 97.06 366 GLN A C 1
ATOM 3065 O O . GLN A 1 366 ? 9.662 -2.654 27.388 1.00 97.06 366 GLN A O 1
ATOM 3070 N N . ILE A 1 367 ? 7.449 -2.522 27.059 1.00 96.31 367 ILE A N 1
ATOM 3071 C CA . ILE A 1 367 ? 7.495 -1.245 26.328 1.00 96.31 367 ILE A CA 1
ATOM 3072 C C . ILE A 1 367 ? 7.956 -0.098 27.239 1.00 96.31 367 ILE A C 1
ATOM 3074 O O . ILE A 1 367 ? 8.620 0.834 26.789 1.00 96.31 367 ILE A O 1
ATOM 3078 N N . LYS A 1 368 ? 7.649 -0.142 28.540 1.00 95.25 368 LYS A N 1
ATOM 3079 C CA . LYS A 1 368 ? 8.109 0.896 29.478 1.00 95.25 368 LYS A CA 1
ATOM 3080 C C . LYS A 1 368 ? 9.624 0.878 29.671 1.00 95.25 368 LYS A C 1
ATOM 3082 O O . LYS A 1 368 ? 10.203 1.926 29.967 1.00 95.25 368 LYS A O 1
ATOM 3087 N N . ILE A 1 369 ? 10.258 -0.284 29.504 1.00 94.88 369 ILE A N 1
ATOM 3088 C CA . ILE A 1 369 ? 11.715 -0.404 29.532 1.00 94.88 369 ILE A CA 1
ATOM 3089 C C . ILE A 1 369 ? 12.267 0.389 28.349 1.00 94.88 369 ILE A C 1
ATOM 3091 O O . ILE A 1 369 ? 11.887 0.158 27.205 1.00 94.88 369 ILE A O 1
ATOM 3095 N N . ASP A 1 370 ? 13.147 1.348 28.640 1.00 93.88 370 ASP A N 1
ATOM 3096 C CA . ASP A 1 370 ? 13.782 2.199 27.634 1.00 93.88 370 ASP A CA 1
ATOM 3097 C C . ASP A 1 370 ? 12.801 2.923 26.693 1.00 93.88 370 ASP A C 1
ATOM 3099 O O . ASP A 1 370 ? 13.123 3.184 25.539 1.00 93.88 370 ASP A O 1
ATOM 3103 N N . ILE A 1 371 ? 11.629 3.339 27.196 1.00 96.25 371 ILE A N 1
ATOM 3104 C CA . ILE A 1 371 ? 10.590 4.003 26.382 1.00 96.25 371 ILE A CA 1
ATOM 3105 C C . ILE A 1 371 ? 11.093 5.200 25.555 1.00 96.25 371 ILE A C 1
ATOM 3107 O O . ILE A 1 371 ? 10.610 5.453 24.452 1.00 96.25 371 ILE A O 1
ATOM 3111 N N . HIS A 1 372 ? 12.104 5.906 26.065 1.00 96.56 372 HIS A N 1
ATOM 3112 C CA . HIS A 1 372 ? 12.763 7.034 25.407 1.00 96.56 372 HIS A CA 1
ATOM 3113 C C . HIS A 1 372 ? 13.543 6.641 24.135 1.00 96.56 372 HIS A C 1
ATOM 3115 O O . HIS A 1 372 ? 13.855 7.515 23.327 1.00 96.56 372 HIS A O 1
ATOM 3121 N N . LYS A 1 373 ? 13.864 5.352 23.942 1.00 96.69 373 LYS A N 1
ATOM 3122 C CA . LYS A 1 373 ? 14.567 4.816 22.763 1.00 96.69 373 LYS A CA 1
ATOM 3123 C C . LYS A 1 373 ? 13.621 4.332 21.667 1.00 96.69 373 LYS A C 1
ATOM 3125 O O . LYS A 1 373 ? 13.987 4.408 20.499 1.00 96.69 373 LYS A O 1
ATOM 3130 N N . HIS A 1 374 ? 12.390 3.932 21.997 1.00 97.06 374 HIS A N 1
ATOM 3131 C CA . HIS A 1 374 ? 11.472 3.307 21.028 1.00 97.06 374 HIS A CA 1
ATOM 3132 C C . HIS A 1 374 ? 11.164 4.175 19.809 1.00 97.06 374 HIS A C 1
ATOM 3134 O O . HIS A 1 374 ? 10.986 3.647 18.716 1.00 97.06 374 HIS A O 1
ATOM 3140 N N . GLY A 1 375 ? 11.145 5.503 19.957 1.00 97.19 375 GLY A N 1
ATOM 3141 C CA . GLY A 1 375 ? 10.992 6.416 18.821 1.00 97.19 375 GLY A CA 1
ATOM 3142 C C . GLY A 1 375 ? 12.137 6.313 17.809 1.00 97.19 375 GLY A C 1
ATOM 3143 O O . GLY A 1 375 ? 11.907 6.337 16.598 1.00 97.19 375 GLY A O 1
ATOM 3144 N N . GLU A 1 376 ? 13.365 6.168 18.304 1.00 97.69 376 GLU A N 1
ATOM 3145 C CA . GLU A 1 376 ? 14.569 5.960 17.501 1.00 97.69 376 GLU A CA 1
ATOM 3146 C C . GLU A 1 376 ? 14.617 4.547 16.910 1.00 97.69 376 GLU A C 1
ATOM 3148 O O . GLU A 1 376 ? 14.817 4.403 15.703 1.00 97.69 376 GLU A O 1
ATOM 3153 N N . ASP A 1 377 ? 14.342 3.523 17.718 1.00 97.44 377 ASP A N 1
ATOM 3154 C CA . ASP A 1 377 ? 14.347 2.122 17.282 1.00 97.44 377 ASP A CA 1
ATOM 3155 C C . ASP A 1 377 ? 13.292 1.868 16.195 1.00 97.44 377 ASP A C 1
ATOM 3157 O O . ASP A 1 377 ? 13.591 1.283 15.150 1.00 97.44 377 ASP A O 1
ATOM 3161 N N . PHE A 1 378 ? 12.076 2.395 16.381 1.00 97.69 378 PHE A N 1
ATOM 3162 C CA . PHE A 1 378 ? 11.030 2.362 15.361 1.00 97.69 378 PHE A CA 1
ATOM 3163 C C . PHE A 1 378 ? 11.462 3.096 14.089 1.00 97.69 378 PHE A C 1
ATOM 3165 O O . PHE A 1 378 ? 11.253 2.590 12.985 1.00 97.69 378 PHE A O 1
ATOM 3172 N N . ASN A 1 379 ? 12.092 4.271 14.218 1.00 97.06 379 ASN A N 1
ATOM 3173 C CA . ASN A 1 379 ? 12.576 5.019 13.062 1.00 97.06 379 ASN A CA 1
ATOM 3174 C C . ASN A 1 379 ? 13.637 4.227 12.277 1.00 97.06 379 ASN A C 1
ATOM 3176 O O . ASN A 1 379 ? 13.605 4.222 11.050 1.00 97.06 379 ASN A O 1
ATOM 3180 N N . VAL A 1 380 ? 14.589 3.578 12.953 1.00 97.00 380 VAL A N 1
ATOM 3181 C CA . VAL A 1 380 ? 15.594 2.729 12.290 1.00 97.00 380 VAL A CA 1
ATOM 3182 C C . VAL A 1 380 ? 14.914 1.576 11.557 1.00 97.00 380 VAL A C 1
ATOM 3184 O O . VAL A 1 380 ? 15.185 1.358 10.377 1.00 97.00 380 VAL A O 1
ATOM 3187 N N . PHE A 1 381 ? 13.986 0.890 12.226 1.00 97.12 381 PHE A N 1
ATOM 3188 C CA . PHE A 1 381 ? 13.246 -0.223 11.642 1.00 97.12 381 PHE A CA 1
ATOM 3189 C C . PHE A 1 381 ? 12.484 0.192 10.375 1.00 97.12 381 PHE A C 1
ATOM 3191 O O . PHE A 1 381 ? 12.666 -0.407 9.316 1.00 97.12 381 PHE A O 1
ATOM 3198 N N . VAL A 1 382 ? 11.698 1.270 10.437 1.00 96.88 382 VAL A N 1
ATOM 3199 C CA . VAL A 1 382 ? 10.910 1.722 9.283 1.00 96.88 382 VAL A CA 1
ATOM 3200 C C . VAL A 1 382 ? 11.779 2.277 8.153 1.00 96.88 382 VAL A C 1
ATOM 3202 O O . VAL A 1 382 ? 11.446 2.091 6.986 1.00 96.88 382 VAL A O 1
ATOM 3205 N N . CYS A 1 383 ? 12.915 2.915 8.458 1.00 95.75 383 CYS A N 1
ATOM 3206 C CA . CYS A 1 383 ? 13.862 3.354 7.434 1.00 95.75 383 CYS A CA 1
ATOM 3207 C C . CYS A 1 383 ? 14.437 2.171 6.642 1.00 95.75 383 CYS A C 1
ATOM 3209 O O . CYS A 1 383 ? 14.529 2.276 5.420 1.00 95.75 383 CYS A O 1
ATOM 3211 N N . ASN A 1 384 ? 14.756 1.053 7.302 1.00 96.44 384 ASN A N 1
ATOM 3212 C CA . ASN A 1 384 ? 15.244 -0.156 6.631 1.00 96.44 384 ASN A CA 1
ATOM 3213 C C . ASN A 1 384 ? 14.174 -0.776 5.718 1.00 96.44 384 ASN A C 1
ATOM 3215 O O . ASN A 1 384 ? 14.479 -1.188 4.597 1.00 96.44 384 ASN A O 1
ATOM 3219 N N . GLU A 1 385 ? 12.914 -0.803 6.161 1.00 96.19 385 GLU A N 1
ATOM 3220 C CA . GLU A 1 385 ? 11.792 -1.295 5.348 1.00 96.19 385 GLU A CA 1
ATOM 3221 C C . GLU A 1 385 ? 11.543 -0.407 4.118 1.00 96.19 385 GLU A C 1
ATOM 3223 O O . GLU A 1 385 ? 11.372 -0.910 3.004 1.00 96.19 385 GLU A O 1
ATOM 3228 N N . LEU A 1 386 ? 11.578 0.918 4.300 1.00 95.25 386 LEU A N 1
ATOM 3229 C CA . LEU A 1 386 ? 11.438 1.893 3.215 1.00 95.25 386 LEU A CA 1
ATOM 3230 C C . LEU A 1 386 ? 12.597 1.807 2.215 1.00 95.25 386 LEU A C 1
ATOM 3232 O O . LEU A 1 386 ? 12.363 1.861 1.011 1.00 95.25 386 LEU A O 1
ATOM 3236 N N . GLU A 1 387 ? 13.835 1.659 2.689 1.00 94.00 387 GLU A N 1
ATOM 3237 C CA . GLU A 1 387 ? 15.004 1.476 1.825 1.00 94.00 387 GLU A CA 1
ATOM 3238 C C . GLU A 1 387 ? 14.918 0.165 1.042 1.00 94.00 387 GLU A C 1
ATOM 3240 O O . GLU A 1 387 ? 15.096 0.163 -0.173 1.00 94.00 387 GLU A O 1
ATOM 3245 N N . SER A 1 388 ? 14.538 -0.927 1.705 1.00 92.88 388 SER A N 1
ATOM 3246 C CA . SER A 1 388 ? 14.338 -2.221 1.051 1.00 92.88 388 SER A CA 1
ATOM 3247 C C . SER A 1 388 ? 13.250 -2.158 -0.020 1.00 92.88 388 SER A C 1
ATOM 3249 O O . SER A 1 388 ? 13.399 -2.749 -1.088 1.00 92.88 388 SER A O 1
ATOM 3251 N N . TYR A 1 389 ? 12.150 -1.441 0.231 1.00 91.81 389 TYR A N 1
ATOM 3252 C CA . TYR A 1 389 ? 11.124 -1.210 -0.784 1.00 91.81 389 TYR A CA 1
ATOM 3253 C C . TYR A 1 389 ? 11.645 -0.370 -1.951 1.00 91.81 389 TYR A C 1
ATOM 3255 O O . TYR A 1 389 ? 11.443 -0.753 -3.099 1.00 91.81 389 TYR A O 1
ATOM 3263 N N . PHE A 1 390 ? 12.344 0.729 -1.667 1.00 88.38 390 PHE A N 1
ATOM 3264 C CA . PHE A 1 390 ? 12.903 1.616 -2.686 1.00 88.38 390 PHE A CA 1
ATOM 3265 C C . PHE A 1 390 ? 13.919 0.908 -3.597 1.00 88.38 390 PHE A C 1
ATOM 3267 O O . PHE A 1 390 ? 13.952 1.150 -4.798 1.00 88.38 390 PHE A O 1
ATOM 3274 N N . GLU A 1 391 ? 14.722 -0.016 -3.066 1.00 86.88 391 GLU A N 1
ATOM 3275 C CA . GLU A 1 391 ? 15.599 -0.837 -3.908 1.00 86.88 391 GLU A CA 1
ATOM 3276 C C . GLU A 1 391 ? 14.808 -1.882 -4.711 1.00 86.88 391 GLU A C 1
ATOM 3278 O O . GLU A 1 391 ? 15.129 -2.146 -5.868 1.00 86.88 391 GLU A O 1
ATOM 3283 N N . ARG A 1 392 ? 13.721 -2.444 -4.159 1.00 85.38 392 ARG A N 1
ATOM 3284 C CA . ARG A 1 392 ? 12.842 -3.352 -4.916 1.00 85.38 392 ARG A CA 1
ATOM 3285 C C . ARG A 1 392 ? 12.123 -2.650 -6.068 1.00 85.38 392 ARG A C 1
ATOM 3287 O O . ARG A 1 392 ? 11.943 -3.281 -7.103 1.00 85.38 392 ARG A O 1
ATOM 3294 N N . THR A 1 393 ? 11.740 -1.379 -5.944 1.00 83.12 393 THR A N 1
ATOM 3295 C CA . THR A 1 393 ? 11.065 -0.640 -7.034 1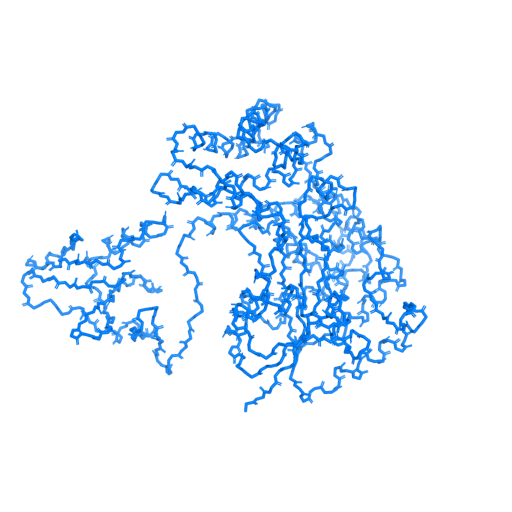.00 83.12 393 THR A CA 1
ATOM 3296 C C . THR A 1 393 ? 11.980 -0.328 -8.223 1.00 83.12 393 THR A C 1
ATOM 3298 O O . THR A 1 393 ? 11.483 -0.027 -9.312 1.00 83.12 393 THR A O 1
ATOM 3301 N N . ARG A 1 394 ? 13.305 -0.460 -8.066 1.00 83.75 394 ARG A N 1
ATOM 3302 C CA . ARG A 1 394 ? 14.266 -0.437 -9.186 1.00 83.75 394 ARG A CA 1
ATOM 3303 C C . ARG A 1 394 ? 14.139 -1.659 -10.086 1.00 83.75 394 ARG A C 1
ATOM 3305 O O . ARG A 1 394 ? 14.475 -1.590 -11.263 1.00 83.75 394 ARG A O 1
ATOM 3312 N N . CYS A 1 395 ? 13.647 -2.774 -9.547 1.00 84.62 395 CYS A N 1
ATOM 3313 C CA . CYS A 1 395 ? 13.407 -3.990 -10.307 1.00 84.62 395 CYS A CA 1
ATOM 3314 C C . CYS A 1 395 ? 12.201 -3.788 -11.230 1.00 84.62 395 CYS A C 1
ATOM 3316 O O . CYS A 1 395 ? 11.055 -3.808 -10.781 1.00 84.62 395 CYS A O 1
ATOM 3318 N N . LYS A 1 396 ? 12.446 -3.591 -12.531 1.00 85.31 396 LYS A N 1
ATOM 3319 C CA . LYS A 1 396 ? 11.370 -3.469 -13.534 1.00 85.31 396 LYS A CA 1
ATOM 3320 C C . LYS A 1 396 ? 10.879 -4.823 -14.036 1.00 85.31 396 LYS A C 1
ATOM 3322 O O . LYS A 1 396 ? 9.955 -4.880 -14.849 1.00 85.31 396 LYS A O 1
ATOM 3327 N N . LEU A 1 397 ? 11.484 -5.916 -13.559 1.00 83.31 397 LEU A N 1
ATOM 3328 C CA . LEU A 1 397 ? 10.986 -7.247 -13.854 1.00 83.31 397 LEU A CA 1
ATOM 3329 C C . LEU A 1 397 ? 9.644 -7.457 -13.151 1.00 83.31 397 LEU A C 1
ATOM 3331 O O . LEU A 1 397 ? 9.519 -7.256 -11.942 1.00 83.31 397 LEU A O 1
ATOM 3335 N N . PRO A 1 398 ? 8.625 -7.880 -13.896 1.00 76.00 398 PRO A N 1
ATOM 3336 C CA . PRO A 1 398 ? 7.293 -7.976 -13.346 1.00 76.00 398 PRO A CA 1
ATOM 3337 C C . PRO A 1 398 ? 7.170 -9.227 -12.456 1.00 76.00 398 PRO A C 1
ATOM 3339 O O . PRO A 1 398 ? 7.530 -10.334 -12.857 1.00 76.00 398 PRO A O 1
ATOM 3342 N N . ILE A 1 399 ? 6.646 -9.047 -11.241 1.00 73.44 399 ILE A N 1
ATOM 3343 C CA . ILE A 1 399 ? 6.402 -10.128 -10.275 1.00 73.44 399 ILE A CA 1
ATOM 3344 C C . ILE A 1 399 ? 5.004 -10.687 -10.527 1.00 73.44 399 ILE A C 1
ATOM 3346 O O . ILE A 1 399 ? 4.022 -9.952 -10.449 1.00 73.44 399 ILE A O 1
ATOM 3350 N N . GLU A 1 400 ? 4.909 -11.981 -10.824 1.00 67.00 400 GLU A N 1
ATOM 3351 C CA . GLU A 1 400 ? 3.630 -12.657 -11.042 1.00 67.00 400 GLU A CA 1
ATOM 3352 C C . GLU A 1 400 ? 3.551 -13.980 -10.277 1.00 67.00 400 GLU A C 1
ATOM 3354 O O . GLU A 1 400 ? 4.555 -14.696 -10.177 1.00 67.00 400 GLU A O 1
ATOM 3359 N N . PRO A 1 401 ? 2.361 -14.327 -9.756 1.00 66.75 401 PRO A N 1
ATOM 3360 C CA . PRO A 1 401 ? 2.135 -15.623 -9.147 1.00 66.75 401 PRO A CA 1
ATOM 3361 C C . PRO A 1 401 ? 2.257 -16.720 -10.207 1.00 66.75 401 PRO A C 1
ATOM 3363 O O . PRO A 1 401 ? 1.691 -16.641 -11.297 1.00 66.75 401 PRO A O 1
ATOM 3366 N N . VAL A 1 402 ? 2.995 -17.774 -9.871 1.00 75.50 402 VAL A N 1
ATOM 3367 C CA . VAL A 1 402 ? 3.096 -18.961 -10.718 1.00 75.50 402 VAL A CA 1
ATOM 3368 C C . VAL A 1 402 ? 1.857 -19.817 -10.485 1.00 75.50 402 VAL A C 1
ATOM 3370 O O . VAL A 1 402 ? 1.737 -20.454 -9.440 1.00 75.50 402 VAL A O 1
ATOM 3373 N N . ILE A 1 403 ? 0.942 -19.832 -11.454 1.00 71.50 403 ILE A N 1
ATOM 3374 C CA . ILE A 1 403 ? -0.242 -20.695 -11.423 1.00 71.50 403 ILE A CA 1
ATOM 3375 C C . ILE A 1 403 ? 0.145 -22.053 -12.027 1.00 71.50 403 ILE A C 1
ATOM 3377 O O . ILE A 1 403 ? 0.494 -22.103 -13.211 1.00 71.50 403 ILE A O 1
ATOM 3381 N N . PRO A 1 404 ? 0.112 -23.155 -11.251 1.00 81.12 404 PRO A N 1
ATOM 3382 C CA . PRO A 1 404 ? 0.420 -24.476 -11.780 1.00 81.12 404 PRO A CA 1
ATOM 3383 C C . PRO A 1 404 ? -0.516 -24.833 -12.937 1.00 81.12 404 PRO A C 1
ATOM 3385 O O . PRO A 1 404 ? -1.734 -24.701 -12.832 1.00 81.12 404 PRO A O 1
ATOM 3388 N N . HIS A 1 405 ? 0.065 -25.302 -14.036 1.00 84.31 405 HIS A N 1
ATOM 3389 C CA . HIS A 1 405 ? -0.671 -25.886 -15.154 1.00 84.31 405 HIS A CA 1
ATOM 3390 C C . HIS A 1 405 ? -1.016 -27.346 -14.852 1.00 84.31 405 HIS A C 1
ATOM 3392 O O . HIS A 1 405 ? -2.134 -27.800 -15.080 1.00 84.31 405 HIS A O 1
ATOM 3398 N N . ASP A 1 406 ? -0.044 -28.066 -14.293 1.00 88.81 406 ASP A N 1
ATOM 3399 C CA . ASP A 1 406 ? -0.184 -29.424 -13.789 1.00 88.81 406 ASP A CA 1
ATOM 3400 C C . ASP A 1 406 ? 0.687 -29.602 -12.526 1.00 88.81 406 ASP A C 1
ATOM 3402 O O . ASP A 1 406 ? 1.201 -28.636 -11.958 1.00 88.81 406 ASP A O 1
ATOM 3406 N N . LYS A 1 407 ? 0.843 -30.842 -12.046 1.00 89.75 407 LYS A N 1
ATOM 3407 C CA . LYS A 1 407 ? 1.637 -31.139 -10.840 1.00 89.75 407 LYS A CA 1
ATOM 3408 C C . LYS A 1 407 ? 3.130 -30.827 -10.988 1.00 89.75 407 LYS A C 1
ATOM 3410 O O . LYS A 1 407 ? 3.819 -30.731 -9.978 1.00 89.75 407 LYS A O 1
ATOM 3415 N N . GLU A 1 408 ? 3.641 -30.724 -12.212 1.00 92.62 408 GLU A N 1
ATOM 3416 C CA . GLU A 1 408 ? 5.075 -30.621 -12.490 1.00 92.62 408 GLU A CA 1
ATOM 3417 C C . GLU A 1 408 ? 5.466 -29.337 -13.229 1.00 92.62 408 GLU A C 1
ATOM 3419 O O . GLU A 1 408 ? 6.659 -29.090 -13.425 1.00 92.62 408 GLU A O 1
ATOM 3424 N N . SER A 1 409 ? 4.498 -28.524 -13.650 1.00 91.31 409 SER A N 1
ATOM 3425 C CA . SER A 1 409 ? 4.743 -27.388 -14.529 1.00 91.31 409 SER A CA 1
ATOM 3426 C C . SER A 1 409 ? 3.734 -26.254 -14.380 1.00 91.31 409 SER A C 1
ATOM 3428 O O . SER A 1 409 ? 2.653 -26.397 -13.807 1.00 91.31 409 SER A O 1
ATOM 3430 N N . PHE A 1 410 ? 4.090 -25.123 -14.976 1.00 90.62 410 PHE A N 1
ATOM 3431 C CA . PHE A 1 410 ? 3.243 -23.955 -15.174 1.00 90.62 410 PHE A CA 1
ATOM 3432 C C . PHE A 1 410 ? 3.400 -23.427 -16.604 1.00 90.62 410 PHE A C 1
ATOM 3434 O O . PHE A 1 410 ? 4.326 -23.814 -17.322 1.00 90.62 410 PHE A O 1
ATOM 3441 N N . LEU A 1 411 ? 2.499 -22.541 -17.026 1.00 89.94 411 LEU A N 1
ATOM 3442 C CA . LEU A 1 411 ? 2.647 -21.812 -18.286 1.00 89.94 411 LEU A CA 1
ATOM 3443 C C . LEU A 1 411 ? 3.265 -20.444 -18.009 1.00 89.94 411 LEU A C 1
ATOM 3445 O O . LEU A 1 411 ? 2.815 -19.723 -17.120 1.00 89.94 411 LEU A O 1
ATOM 3449 N N . ASN A 1 412 ? 4.297 -20.077 -18.766 1.00 87.69 412 ASN A N 1
ATOM 3450 C CA . ASN A 1 412 ? 4.845 -18.725 -18.698 1.00 87.69 412 ASN A CA 1
ATOM 3451 C C . ASN A 1 412 ? 3.946 -17.715 -19.443 1.00 87.69 412 ASN A C 1
ATOM 3453 O O . ASN A 1 412 ? 2.985 -18.090 -20.114 1.00 87.69 412 ASN A O 1
ATOM 3457 N N . ARG A 1 413 ? 4.286 -16.418 -19.392 1.00 83.19 413 ARG A N 1
ATOM 3458 C CA . ARG A 1 413 ? 3.505 -15.335 -20.037 1.00 83.19 413 ARG A CA 1
ATOM 3459 C C . ARG A 1 413 ? 3.343 -15.458 -21.548 1.00 83.19 413 ARG A C 1
ATOM 3461 O O . ARG A 1 413 ? 2.508 -14.779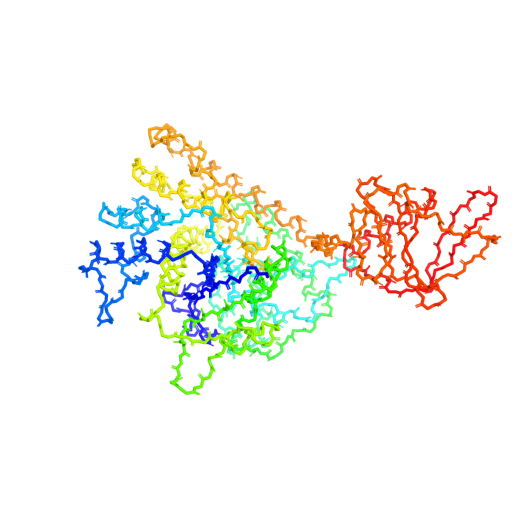 -22.136 1.00 83.19 413 ARG A O 1
ATOM 3468 N N . ARG A 1 414 ? 4.187 -16.257 -22.196 1.00 89.44 414 ARG A N 1
ATOM 3469 C CA . ARG A 1 414 ? 4.127 -16.520 -23.635 1.00 89.44 414 ARG A CA 1
ATOM 3470 C C . ARG A 1 414 ? 3.361 -17.811 -23.940 1.00 89.44 414 ARG A C 1
ATOM 3472 O O . ARG A 1 414 ? 3.322 -18.229 -25.089 1.00 89.44 414 ARG A O 1
ATOM 3479 N N . GLY A 1 415 ? 2.759 -18.443 -22.932 1.00 88.44 415 GLY A N 1
ATOM 3480 C CA . GLY A 1 415 ? 2.000 -19.684 -23.062 1.00 88.44 415 GLY A CA 1
ATOM 3481 C C . GLY A 1 415 ? 2.859 -20.947 -23.119 1.00 88.44 415 GLY A C 1
ATOM 3482 O O . GLY A 1 415 ? 2.314 -22.026 -23.319 1.00 88.44 415 GLY A O 1
ATOM 3483 N N . ALA A 1 416 ? 4.178 -20.846 -22.925 1.00 91.81 416 ALA A N 1
ATOM 3484 C CA . ALA A 1 416 ? 5.059 -22.005 -23.000 1.00 91.81 416 ALA A CA 1
ATOM 3485 C C . ALA A 1 416 ? 5.096 -22.773 -21.673 1.00 91.81 416 ALA A C 1
ATOM 3487 O O . ALA A 1 416 ? 5.170 -22.174 -20.594 1.00 91.81 416 ALA A O 1
ATOM 3488 N N . LYS A 1 417 ? 5.113 -24.107 -21.761 1.00 93.12 417 LYS A N 1
ATOM 3489 C CA . LYS A 1 417 ? 5.253 -25.009 -20.610 1.00 93.12 417 LYS A CA 1
ATOM 3490 C C . LYS A 1 417 ? 6.647 -24.897 -19.987 1.00 93.12 417 LYS A C 1
ATOM 3492 O O . LYS A 1 417 ? 7.658 -25.120 -20.659 1.00 93.12 417 LYS A O 1
ATOM 3497 N N . VAL A 1 418 ? 6.687 -24.600 -18.691 1.00 92.50 418 VAL A N 1
ATOM 3498 C CA . VAL A 1 418 ? 7.901 -24.537 -17.870 1.00 92.50 418 VAL A CA 1
ATOM 3499 C C . VAL A 1 418 ? 7.781 -25.520 -16.715 1.00 92.50 418 VAL A C 1
ATOM 3501 O O . VAL A 1 418 ? 6.832 -25.457 -15.935 1.00 92.50 418 VAL A O 1
ATOM 3504 N N . TYR A 1 419 ? 8.740 -26.435 -16.600 1.00 92.25 419 TYR A N 1
ATOM 3505 C CA . TYR A 1 419 ? 8.786 -27.387 -15.489 1.00 92.25 419 TYR A CA 1
ATOM 3506 C C . TYR A 1 419 ? 9.293 -26.724 -14.203 1.00 92.25 419 TYR A C 1
ATOM 3508 O O . TYR A 1 419 ? 10.192 -25.883 -14.244 1.00 92.25 419 TYR A O 1
ATOM 3516 N N . PHE A 1 420 ? 8.750 -27.132 -13.052 1.00 88.88 420 PHE A N 1
ATOM 3517 C CA . PHE A 1 420 ? 9.268 -26.707 -11.745 1.00 88.88 420 PHE A CA 1
ATOM 3518 C C . PHE A 1 420 ? 10.694 -27.219 -11.509 1.00 88.88 420 PHE A C 1
ATOM 3520 O O . PHE A 1 420 ? 11.529 -26.488 -10.982 1.00 88.88 420 PHE A O 1
ATOM 3527 N N . ASP A 1 421 ? 10.971 -28.458 -11.930 1.00 89.50 421 ASP A N 1
ATOM 3528 C CA . ASP A 1 421 ? 12.328 -28.993 -12.036 1.00 89.50 421 ASP A CA 1
ATOM 3529 C C . ASP A 1 421 ? 12.911 -28.606 -13.397 1.00 89.50 421 ASP A C 1
ATOM 3531 O O . ASP A 1 421 ? 12.529 -29.140 -14.443 1.00 89.50 421 ASP A O 1
ATOM 3535 N N . SER A 1 422 ? 13.856 -27.674 -13.371 1.00 85.38 422 SER A N 1
ATOM 3536 C CA . SER A 1 422 ? 14.481 -27.118 -14.566 1.00 85.38 422 SER A CA 1
ATOM 3537 C C . SER A 1 422 ? 15.194 -28.162 -15.425 1.00 85.38 422 SER A C 1
ATOM 3539 O O . SER A 1 422 ? 15.291 -28.003 -16.644 1.00 85.38 422 SER A O 1
ATOM 3541 N N . LYS A 1 423 ? 15.659 -29.261 -14.818 1.00 86.44 423 LYS A N 1
ATOM 3542 C CA . LYS A 1 423 ? 16.396 -30.326 -15.507 1.00 86.44 423 LYS A CA 1
ATOM 3543 C C . LYS A 1 423 ? 15.504 -31.087 -16.479 1.00 86.44 423 LYS A C 1
ATOM 3545 O O . LYS A 1 423 ? 16.010 -31.622 -17.465 1.00 86.44 423 LYS A O 1
ATOM 3550 N N . LYS A 1 424 ? 14.187 -31.090 -16.240 1.00 91.94 424 LYS A N 1
ATOM 3551 C CA . LYS A 1 424 ? 13.181 -31.652 -17.154 1.00 91.94 424 LYS A CA 1
ATOM 3552 C C . LYS A 1 424 ? 12.969 -30.793 -18.399 1.00 91.94 424 LYS A C 1
ATOM 3554 O O . LYS A 1 424 ? 12.406 -31.276 -19.378 1.00 91.94 424 LYS A O 1
ATOM 3559 N N . GLN A 1 425 ? 13.414 -29.535 -18.392 1.00 94.69 425 GLN A N 1
ATOM 3560 C CA . GLN A 1 425 ? 13.286 -28.683 -19.563 1.00 94.69 425 GLN A CA 1
ATOM 3561 C C . GLN A 1 425 ? 14.285 -29.115 -20.658 1.00 94.69 425 GLN A C 1
ATOM 3563 O O . GLN A 1 425 ? 15.472 -29.318 -20.358 1.00 94.69 425 GLN A O 1
ATOM 3568 N N . PRO A 1 426 ? 13.854 -29.237 -21.928 1.00 94.62 426 PRO A N 1
ATOM 3569 C CA . PRO A 1 426 ? 14.753 -29.552 -23.037 1.00 94.62 426 PRO A CA 1
ATOM 3570 C C . PRO A 1 426 ? 15.805 -28.458 -23.246 1.00 94.62 426 PRO A C 1
ATOM 3572 O O . PRO A 1 426 ? 15.537 -27.281 -23.012 1.00 94.62 426 PRO A O 1
ATOM 3575 N N . LEU A 1 427 ? 16.995 -28.845 -23.707 1.00 94.38 427 LEU A N 1
ATOM 3576 C CA . LEU A 1 427 ? 18.019 -27.909 -24.177 1.00 94.38 427 LEU A CA 1
ATOM 3577 C C . LEU A 1 427 ? 17.622 -27.365 -25.558 1.00 94.38 427 LEU A C 1
ATOM 3579 O O . LEU A 1 427 ? 17.024 -28.099 -26.348 1.00 94.38 427 LEU A O 1
ATOM 3583 N N . LEU A 1 428 ? 17.944 -26.102 -25.846 1.00 94.06 428 LEU A N 1
ATOM 3584 C CA . LEU A 1 428 ? 17.692 -25.500 -27.155 1.00 94.06 428 LEU A CA 1
ATOM 3585 C C . LEU A 1 428 ? 18.419 -26.317 -28.243 1.00 94.06 428 LEU A C 1
ATOM 3587 O O . LEU A 1 428 ? 19.636 -26.494 -28.147 1.00 94.06 428 LEU A O 1
ATOM 3591 N N . PRO A 1 429 ? 17.706 -26.837 -29.258 1.00 88.50 429 PRO A N 1
ATOM 3592 C CA . PRO A 1 429 ? 18.326 -27.633 -30.305 1.00 88.50 429 PRO A CA 1
ATOM 3593 C C . PRO A 1 429 ? 19.144 -26.734 -31.238 1.00 88.50 429 PRO A C 1
ATOM 3595 O O . PRO A 1 429 ? 18.571 -26.008 -32.045 1.00 88.50 429 PRO A O 1
ATOM 3598 N N . LEU A 1 430 ? 20.472 -26.799 -31.116 1.00 87.25 430 LEU A N 1
ATOM 3599 C CA . LEU A 1 430 ? 21.431 -26.137 -32.002 1.00 87.25 430 LEU A CA 1
ATOM 3600 C C . LEU A 1 430 ? 22.056 -27.189 -32.928 1.00 87.25 430 LEU A C 1
ATOM 3602 O O . LEU A 1 430 ? 23.008 -27.869 -32.551 1.00 87.25 430 LEU A O 1
ATOM 3606 N N . HIS A 1 431 ? 21.450 -27.395 -34.098 1.00 81.88 431 HIS A N 1
ATOM 3607 C CA . HIS A 1 431 ? 21.840 -28.441 -35.059 1.00 81.88 431 HIS A CA 1
ATOM 3608 C C . HIS A 1 431 ? 22.846 -27.969 -36.117 1.00 81.88 431 HIS A C 1
ATOM 3610 O O . HIS A 1 431 ? 23.471 -28.798 -36.775 1.00 81.88 431 HIS A O 1
ATOM 3616 N N . GLU A 1 432 ? 22.995 -26.658 -36.281 1.00 79.56 432 GLU A N 1
ATOM 3617 C CA . GLU A 1 432 ? 23.911 -26.023 -37.231 1.00 79.56 432 GLU A CA 1
ATOM 3618 C C . GLU A 1 432 ? 24.870 -25.102 -36.466 1.00 79.56 432 GLU A C 1
ATOM 3620 O O . GLU A 1 432 ? 24.582 -24.708 -35.334 1.00 79.56 432 GLU A O 1
ATOM 3625 N N . GLU A 1 433 ? 25.990 -24.718 -37.090 1.00 84.44 433 GLU A N 1
ATOM 3626 C CA . GLU A 1 433 ? 26.942 -23.765 -36.493 1.00 84.44 433 GLU A CA 1
ATOM 3627 C C . GLU A 1 433 ? 26.281 -22.428 -36.140 1.00 84.44 433 GLU A C 1
ATOM 3629 O O . GLU A 1 433 ? 26.754 -21.717 -35.257 1.00 84.44 433 GLU A O 1
ATOM 3634 N N . THR A 1 434 ? 25.202 -22.053 -36.831 1.00 89.94 434 THR A N 1
ATOM 3635 C CA . THR A 1 434 ? 24.452 -20.816 -36.607 1.00 89.94 434 THR A CA 1
ATOM 3636 C C . THR A 1 434 ? 22.979 -21.026 -36.942 1.00 89.94 434 THR A C 1
ATOM 3638 O O . THR A 1 434 ? 22.665 -21.456 -38.045 1.00 89.94 434 THR A O 1
ATOM 3641 N N . GLN A 1 435 ? 22.072 -20.697 -36.018 1.00 93.75 435 GLN A N 1
ATOM 3642 C CA . GLN A 1 435 ? 20.621 -20.817 -36.195 1.00 93.75 435 GLN A CA 1
ATOM 3643 C C . GLN A 1 435 ? 19.883 -19.608 -35.625 1.00 93.75 435 GLN A C 1
ATOM 3645 O O . GLN A 1 435 ? 20.207 -19.117 -34.544 1.00 93.75 435 GLN A O 1
ATOM 3650 N N . THR A 1 436 ? 18.860 -19.138 -36.337 1.00 94.75 436 THR A N 1
ATOM 3651 C CA . THR A 1 436 ? 18.049 -17.986 -35.926 1.00 94.75 436 THR A CA 1
ATOM 3652 C C . THR A 1 436 ? 16.667 -18.433 -35.466 1.00 94.75 436 THR A C 1
ATOM 3654 O O . THR A 1 436 ? 15.988 -19.171 -36.175 1.00 94.75 436 THR A O 1
ATOM 3657 N N . PHE A 1 437 ? 16.227 -17.936 -34.310 1.00 95.44 437 PHE A N 1
ATOM 3658 C CA . PHE A 1 437 ? 14.892 -18.190 -33.764 1.00 95.44 437 PHE A CA 1
ATOM 3659 C C . PHE A 1 437 ? 14.135 -16.886 -33.516 1.00 95.44 437 PHE A C 1
ATOM 3661 O O . PHE A 1 437 ? 14.727 -15.865 -33.154 1.00 95.44 437 PHE A O 1
ATOM 3668 N N . ASP A 1 438 ? 12.810 -16.945 -33.639 1.00 96.38 438 ASP A N 1
ATOM 3669 C CA . ASP A 1 438 ? 11.915 -15.909 -33.128 1.00 96.38 438 ASP A CA 1
ATOM 3670 C C . ASP A 1 438 ? 11.801 -16.066 -31.602 1.00 96.38 438 ASP A C 1
ATOM 3672 O O . ASP A 1 438 ? 11.052 -16.901 -31.087 1.00 96.38 438 ASP A O 1
ATOM 3676 N N . VAL A 1 439 ? 12.588 -15.287 -30.856 1.00 97.25 439 VAL A N 1
ATOM 3677 C CA . VAL A 1 439 ? 12.639 -15.334 -29.391 1.00 97.25 439 VAL A CA 1
ATOM 3678 C C . VAL A 1 439 ? 11.567 -14.425 -28.802 1.00 97.25 439 VAL A C 1
ATOM 3680 O O . VAL A 1 439 ? 11.532 -13.222 -29.052 1.00 97.25 439 VAL A O 1
ATOM 3683 N N . LEU A 1 440 ? 10.707 -14.994 -27.958 1.00 96.00 440 LEU A N 1
ATOM 3684 C CA . LEU A 1 440 ? 9.596 -14.300 -27.305 1.00 96.00 440 LEU A CA 1
ATOM 3685 C C . LEU A 1 440 ? 9.962 -13.743 -25.924 1.00 96.00 440 LEU A C 1
ATOM 3687 O O . LEU A 1 440 ? 9.387 -12.738 -25.487 1.00 96.00 440 LEU A O 1
ATOM 3691 N N . SER A 1 441 ? 10.876 -14.415 -25.221 1.00 94.62 441 SER A N 1
ATOM 3692 C CA . SER A 1 441 ? 11.428 -13.979 -23.934 1.00 94.62 441 SER A CA 1
ATOM 3693 C C . SER A 1 441 ? 12.666 -14.786 -23.548 1.00 94.62 441 SER A C 1
ATOM 3695 O O . SER A 1 441 ? 12.758 -15.973 -23.861 1.00 94.62 441 SER A O 1
ATOM 3697 N N . VAL A 1 442 ? 13.560 -14.163 -22.782 1.00 94.94 442 VAL A N 1
ATOM 3698 C CA . VAL A 1 442 ? 14.694 -14.806 -22.102 1.00 94.94 442 VAL A CA 1
ATOM 3699 C C . VAL A 1 442 ? 14.524 -14.604 -20.599 1.00 94.94 442 VAL A C 1
ATOM 3701 O O . VAL A 1 442 ? 14.041 -13.556 -20.170 1.00 94.94 442 VAL A O 1
ATOM 3704 N N . GLY A 1 443 ? 14.881 -15.605 -19.802 1.00 92.56 443 GLY A N 1
ATOM 3705 C CA . GLY A 1 443 ? 14.781 -15.546 -18.348 1.00 92.56 443 GLY A CA 1
ATOM 3706 C C . GLY A 1 443 ? 15.825 -16.413 -17.661 1.00 92.56 443 GLY A C 1
ATOM 3707 O O . GLY A 1 443 ? 16.513 -17.204 -18.300 1.00 92.56 443 GLY A O 1
ATOM 3708 N N . ILE A 1 444 ? 15.925 -16.267 -16.344 1.00 90.62 444 ILE A N 1
ATOM 3709 C CA . ILE A 1 444 ? 16.800 -17.066 -15.486 1.00 90.62 444 ILE A CA 1
ATOM 3710 C C . ILE A 1 444 ? 15.927 -17.668 -14.390 1.00 90.62 444 ILE A C 1
ATOM 3712 O O . ILE A 1 444 ? 15.099 -16.974 -13.796 1.00 90.62 444 ILE A O 1
ATOM 3716 N N . ASN A 1 445 ? 16.056 -18.971 -14.158 1.00 87.69 445 ASN A N 1
ATOM 3717 C CA . ASN A 1 445 ? 15.269 -19.647 -13.131 1.00 87.69 445 ASN A CA 1
ATOM 3718 C C . ASN A 1 445 ? 15.902 -19.504 -11.727 1.00 87.69 445 ASN A C 1
ATOM 3720 O O . ASN A 1 445 ? 16.957 -18.900 -11.550 1.00 87.69 445 ASN A O 1
ATOM 3724 N N . ARG A 1 446 ? 15.275 -20.110 -10.709 1.00 82.12 446 ARG A N 1
ATOM 3725 C CA . ARG A 1 446 ? 15.780 -20.083 -9.319 1.00 82.12 446 ARG A CA 1
ATOM 3726 C C . ARG A 1 446 ? 17.135 -20.773 -9.123 1.00 82.12 446 ARG A C 1
ATOM 3728 O O . ARG A 1 446 ? 17.826 -20.466 -8.163 1.00 82.12 446 ARG A O 1
ATOM 3735 N N . GLU A 1 447 ? 17.499 -21.693 -10.010 1.00 86.62 447 GLU A N 1
ATOM 3736 C CA . GLU A 1 447 ? 18.781 -22.409 -10.008 1.00 86.62 447 GLU A CA 1
ATOM 3737 C C . GLU A 1 447 ? 19.839 -21.697 -10.871 1.00 86.62 447 GLU A C 1
ATOM 3739 O O . GLU A 1 447 ? 20.881 -22.275 -11.163 1.00 86.62 447 GLU A O 1
ATOM 3744 N N . LEU A 1 448 ? 19.569 -20.450 -11.282 1.00 88.19 448 LEU A N 1
ATOM 3745 C CA . LEU A 1 448 ? 20.423 -19.623 -12.140 1.00 88.19 448 LEU A CA 1
ATOM 3746 C C . LEU A 1 448 ? 20.666 -20.201 -13.544 1.00 88.19 448 LEU A C 1
ATOM 3748 O O . LEU A 1 448 ? 21.630 -19.845 -14.214 1.00 88.19 448 LEU A O 1
ATOM 3752 N N . ILE A 1 449 ? 19.771 -21.066 -14.020 1.00 91.69 449 ILE A N 1
ATOM 3753 C CA . ILE A 1 449 ? 19.845 -21.653 -15.358 1.00 91.69 449 ILE A CA 1
ATOM 3754 C C . ILE A 1 449 ? 19.166 -20.711 -16.361 1.00 91.69 449 ILE A C 1
ATOM 3756 O O . ILE A 1 449 ? 18.001 -20.338 -16.149 1.00 91.69 449 ILE A O 1
ATOM 3760 N N . PRO A 1 450 ? 19.856 -20.342 -17.457 1.00 95.06 450 PRO A N 1
ATOM 3761 C CA . PRO A 1 450 ? 19.294 -19.495 -18.495 1.00 95.06 450 PRO A CA 1
ATOM 3762 C C . PRO A 1 450 ? 18.258 -20.260 -19.325 1.00 95.06 450 PRO A C 1
ATOM 3764 O O . PRO A 1 450 ? 18.446 -21.415 -19.712 1.00 95.06 450 PRO A O 1
ATOM 3767 N N . MET A 1 451 ? 17.146 -19.594 -19.609 1.00 95.50 451 MET A N 1
ATOM 3768 C CA . MET A 1 451 ? 15.988 -20.144 -20.304 1.00 95.50 451 MET A CA 1
ATOM 3769 C C . MET A 1 451 ? 15.597 -19.220 -21.453 1.00 95.50 451 MET A C 1
ATOM 3771 O O . MET A 1 451 ? 15.638 -17.995 -21.322 1.00 95.50 451 MET A O 1
ATOM 3775 N N . VAL A 1 452 ? 15.146 -19.797 -22.560 1.00 96.44 452 VAL A N 1
ATOM 3776 C CA . VAL A 1 452 ? 14.630 -19.063 -23.716 1.00 96.44 452 VAL A CA 1
ATOM 3777 C C . VAL A 1 452 ? 13.266 -19.608 -24.104 1.00 96.44 452 VAL A C 1
ATOM 3779 O O . VAL A 1 452 ? 13.055 -20.814 -24.152 1.00 96.44 452 VAL A O 1
ATOM 3782 N N . THR A 1 453 ? 12.314 -18.722 -24.372 1.00 96.56 453 THR A N 1
ATOM 3783 C CA . THR A 1 453 ? 11.041 -19.087 -24.995 1.00 96.56 453 THR A CA 1
ATOM 3784 C C . THR A 1 453 ? 11.042 -18.607 -26.429 1.00 96.56 453 THR A C 1
ATOM 3786 O O . THR A 1 453 ? 11.237 -17.416 -26.673 1.00 96.56 453 THR A O 1
ATOM 3789 N N . ILE A 1 454 ? 10.814 -19.525 -27.360 1.00 96.81 454 ILE A N 1
ATOM 3790 C CA . ILE A 1 454 ? 10.793 -19.257 -28.797 1.00 96.81 454 ILE A CA 1
ATOM 3791 C C . ILE A 1 454 ? 9.421 -19.579 -29.380 1.00 96.81 454 ILE A C 1
ATOM 3793 O O . ILE A 1 454 ? 8.669 -20.376 -28.813 1.00 96.81 454 ILE A O 1
ATOM 3797 N N . LEU A 1 455 ? 9.119 -18.972 -30.521 1.00 95.00 455 LEU A N 1
ATOM 3798 C CA . LEU A 1 455 ? 8.056 -19.428 -31.402 1.00 95.00 455 LEU A CA 1
ATOM 3799 C C . LEU A 1 455 ? 8.656 -20.450 -32.374 1.00 95.00 455 LEU A C 1
ATOM 3801 O O . LEU A 1 455 ? 9.516 -20.107 -33.182 1.00 95.00 455 LEU A O 1
ATOM 3805 N N . LYS A 1 456 ? 8.226 -21.708 -32.279 1.00 88.38 456 LYS A N 1
ATOM 3806 C CA . LYS A 1 456 ? 8.667 -22.801 -33.147 1.00 88.38 456 LYS A CA 1
ATOM 3807 C C . LYS A 1 456 ? 7.450 -23.413 -33.825 1.00 88.38 456 LYS A C 1
ATOM 3809 O O . LYS A 1 456 ? 6.566 -23.909 -33.140 1.00 88.38 456 LYS A O 1
ATOM 3814 N N . ASP A 1 457 ? 7.399 -23.354 -35.153 1.00 87.25 457 ASP A N 1
ATOM 3815 C CA . ASP A 1 457 ? 6.315 -23.940 -35.959 1.00 87.25 457 ASP A CA 1
ATOM 3816 C C . ASP A 1 457 ? 4.901 -23.479 -35.535 1.00 87.25 457 ASP A C 1
ATOM 3818 O O . ASP A 1 457 ? 3.924 -24.213 -35.644 1.00 87.25 457 ASP A O 1
ATOM 3822 N N . GLY A 1 458 ? 4.785 -22.240 -35.037 1.00 86.81 458 GLY A N 1
ATOM 3823 C CA . GLY A 1 458 ? 3.534 -21.668 -34.522 1.00 86.81 458 GLY A CA 1
ATOM 3824 C C . GLY A 1 458 ? 3.235 -21.975 -33.049 1.00 86.81 458 GLY A C 1
ATOM 3825 O O . GLY A 1 458 ? 2.307 -21.394 -32.492 1.00 86.81 458 GLY A O 1
ATOM 3826 N N . GLU A 1 459 ? 4.038 -22.813 -32.393 1.00 92.12 459 GLU A N 1
ATOM 3827 C CA . GLU A 1 459 ? 3.908 -23.154 -30.976 1.00 92.12 459 GLU A CA 1
ATOM 3828 C C . GLU A 1 459 ? 4.927 -22.408 -30.108 1.00 92.12 459 GLU A C 1
ATOM 3830 O O . GLU A 1 459 ? 6.073 -22.171 -30.502 1.00 92.12 459 GLU A O 1
ATOM 3835 N N . THR A 1 460 ? 4.526 -22.038 -28.890 1.00 95.38 460 THR A N 1
ATOM 3836 C CA . THR A 1 460 ? 5.421 -21.388 -27.929 1.00 95.38 460 THR A CA 1
ATOM 3837 C C . THR A 1 460 ? 6.089 -22.427 -27.038 1.00 95.38 460 THR A C 1
ATOM 3839 O O . THR A 1 460 ? 5.450 -23.130 -26.256 1.00 95.38 460 THR A O 1
ATOM 3842 N N . VAL A 1 461 ? 7.413 -22.536 -27.150 1.00 95.94 461 VAL A N 1
ATOM 3843 C CA . VAL A 1 461 ? 8.185 -23.586 -26.474 1.00 95.94 461 VAL A CA 1
ATOM 3844 C C . VAL A 1 461 ? 9.323 -22.966 -25.675 1.00 95.94 461 VAL A C 1
ATOM 3846 O O . VAL A 1 461 ? 10.029 -22.080 -26.155 1.00 95.94 461 VAL A O 1
ATOM 3849 N N . CYS A 1 462 ? 9.495 -23.428 -24.435 1.00 95.88 462 CYS A N 1
ATOM 3850 C CA . CYS A 1 462 ? 10.576 -23.006 -23.554 1.00 95.88 462 CYS A CA 1
ATOM 3851 C C . CYS A 1 462 ? 11.722 -24.028 -23.588 1.00 95.88 462 CYS A C 1
ATOM 3853 O O . CYS A 1 462 ? 11.487 -25.237 -23.562 1.00 95.88 462 CYS A O 1
ATOM 3855 N N . PHE A 1 463 ? 12.960 -23.551 -23.608 1.00 96.38 463 PHE A N 1
ATOM 3856 C CA . PHE A 1 463 ? 14.178 -24.354 -23.612 1.00 96.38 463 PHE A CA 1
ATOM 3857 C C . PHE A 1 463 ? 15.170 -23.825 -22.579 1.00 96.38 463 PHE A C 1
ATOM 3859 O O . PHE A 1 463 ? 15.200 -22.628 -22.294 1.00 96.38 463 PHE A O 1
ATOM 3866 N N . ARG A 1 464 ? 16.025 -24.708 -22.060 1.00 96.44 464 ARG A N 1
ATOM 3867 C CA . ARG A 1 464 ? 17.286 -24.310 -21.429 1.00 96.44 464 ARG A CA 1
ATOM 3868 C C . ARG A 1 464 ? 18.250 -23.823 -22.496 1.00 96.44 464 ARG A C 1
ATOM 3870 O O . ARG A 1 464 ? 18.349 -24.427 -23.565 1.00 96.44 464 ARG A O 1
ATOM 3877 N N . LEU A 1 465 ? 18.985 -22.771 -22.177 1.00 95.12 465 LEU A N 1
ATOM 3878 C CA . LEU A 1 465 ? 20.163 -22.379 -22.936 1.00 95.12 465 LEU A CA 1
ATOM 3879 C C . LEU A 1 465 ? 21.402 -23.124 -22.402 1.00 95.12 465 LEU A C 1
ATOM 3881 O O . LEU A 1 465 ? 21.432 -23.493 -21.223 1.00 95.12 465 LEU A O 1
ATOM 3885 N N . PRO A 1 466 ? 22.418 -23.353 -23.252 1.00 92.25 466 PRO A N 1
ATOM 3886 C CA . PRO A 1 466 ? 23.762 -23.727 -22.817 1.00 92.25 466 PRO A CA 1
ATOM 3887 C C . PRO A 1 466 ? 24.291 -22.792 -21.720 1.00 92.25 466 PRO A C 1
ATOM 3889 O O . PRO A 1 466 ? 23.984 -21.596 -21.715 1.00 92.25 466 PRO A O 1
ATOM 3892 N N . VAL A 1 467 ? 25.081 -23.330 -20.785 1.00 90.44 467 VAL A N 1
ATOM 3893 C CA . VAL A 1 467 ? 25.593 -22.566 -19.631 1.00 90.44 467 VAL A CA 1
ATOM 3894 C C . VAL A 1 467 ? 26.535 -21.443 -20.069 1.00 90.44 467 VAL A C 1
ATOM 3896 O O . VAL A 1 467 ? 26.602 -20.403 -19.422 1.00 90.44 467 VAL A O 1
ATOM 3899 N N . GLU A 1 468 ? 27.186 -21.614 -21.212 1.00 92.12 468 GLU A N 1
ATOM 3900 C CA . GLU A 1 468 ? 28.069 -20.656 -21.868 1.00 92.12 468 GLU A CA 1
ATOM 3901 C C . GLU A 1 468 ? 27.324 -19.374 -22.287 1.00 92.12 468 GLU A C 1
ATOM 3903 O O . GLU A 1 468 ? 27.928 -18.313 -22.398 1.00 92.12 468 GLU A O 1
ATOM 3908 N N . LEU A 1 469 ? 25.994 -19.431 -22.443 1.00 94.19 469 LEU A N 1
ATOM 3909 C CA . LEU A 1 469 ? 25.148 -18.265 -22.727 1.00 94.19 469 LEU A CA 1
ATOM 3910 C C . LEU A 1 469 ? 24.583 -17.593 -21.465 1.00 94.19 469 LEU A C 1
ATOM 3912 O O . LEU A 1 469 ? 23.745 -16.695 -21.580 1.00 94.19 469 LEU A O 1
ATOM 3916 N N . SER A 1 470 ? 25.014 -17.995 -20.264 1.00 93.31 470 SER A N 1
ATOM 3917 C CA . SER A 1 470 ? 24.500 -17.427 -19.006 1.00 93.31 470 SER A CA 1
ATOM 3918 C C . SER A 1 470 ? 24.787 -15.932 -18.879 1.00 93.31 470 SER A C 1
ATOM 3920 O O . SER A 1 470 ? 23.915 -15.190 -18.431 1.00 93.31 470 SER A O 1
ATOM 3922 N N . ASP A 1 471 ? 25.957 -15.467 -19.322 1.00 93.00 471 ASP A N 1
ATOM 3923 C CA . ASP A 1 471 ? 26.318 -14.045 -19.269 1.00 93.00 471 ASP A CA 1
ATOM 3924 C C . ASP A 1 471 ? 25.475 -13.217 -20.240 1.00 93.00 471 ASP A C 1
ATOM 3926 O O . ASP A 1 471 ? 24.955 -12.162 -19.875 1.00 93.00 471 ASP A O 1
ATOM 3930 N N . TRP A 1 472 ? 25.255 -13.726 -21.456 1.00 95.38 472 TRP A N 1
ATOM 3931 C CA . TRP A 1 472 ? 24.353 -13.097 -22.420 1.00 95.38 472 TRP A CA 1
ATOM 3932 C C . TRP A 1 472 ? 22.921 -13.024 -21.878 1.00 95.38 472 TRP A C 1
ATOM 3934 O O . TRP A 1 472 ? 22.303 -11.956 -21.897 1.00 95.38 472 TRP A O 1
ATOM 3944 N N . ALA A 1 473 ? 22.414 -14.136 -21.334 1.00 95.62 473 ALA A N 1
ATOM 3945 C CA . ALA A 1 473 ? 21.087 -14.205 -20.732 1.00 95.62 473 ALA A CA 1
ATOM 3946 C C . ALA A 1 473 ? 20.959 -13.231 -19.547 1.00 95.62 473 ALA A C 1
ATOM 3948 O O . ALA A 1 473 ? 19.974 -12.500 -19.447 1.00 95.62 473 ALA A O 1
ATOM 3949 N N . SER A 1 474 ? 21.979 -13.160 -18.692 1.00 93.38 474 SER A N 1
ATOM 3950 C CA . SER A 1 474 ? 22.045 -12.223 -17.565 1.00 93.38 474 SER A CA 1
ATOM 3951 C C . SER A 1 474 ? 22.090 -10.773 -18.032 1.00 93.38 474 SER A C 1
ATOM 3953 O O . SER A 1 474 ? 21.401 -9.933 -17.461 1.00 93.38 474 SER A O 1
ATOM 3955 N N . GLY A 1 475 ? 22.821 -10.474 -19.108 1.00 93.00 475 GLY A N 1
ATOM 3956 C CA . GLY A 1 475 ? 22.868 -9.145 -19.713 1.00 93.00 475 GLY A CA 1
ATOM 3957 C C . GLY A 1 475 ? 21.504 -8.689 -20.235 1.00 93.00 475 GLY A C 1
ATOM 3958 O O . GLY A 1 475 ? 21.068 -7.575 -19.939 1.00 93.00 475 GLY A O 1
ATOM 3959 N N . VAL A 1 476 ? 20.781 -9.549 -20.962 1.00 94.31 476 VAL A N 1
ATOM 3960 C CA . VAL A 1 476 ? 19.448 -9.197 -21.487 1.00 94.31 476 VAL A CA 1
ATOM 3961 C C . VAL A 1 476 ? 18.380 -9.131 -20.396 1.00 94.31 476 VAL A C 1
ATOM 3963 O O . VAL A 1 476 ? 17.523 -8.248 -20.444 1.00 94.31 476 VAL A O 1
ATOM 3966 N N . VAL A 1 477 ? 18.451 -10.000 -19.382 1.00 91.88 477 VAL A N 1
ATOM 3967 C CA . VAL A 1 477 ? 17.575 -9.937 -18.200 1.00 91.88 477 VAL A CA 1
ATOM 3968 C C . VAL A 1 477 ? 17.881 -8.691 -17.369 1.00 91.88 477 VAL A C 1
ATOM 3970 O O . VAL A 1 477 ? 16.952 -8.025 -16.922 1.00 91.88 477 VAL A O 1
ATOM 3973 N N . GLY A 1 478 ? 19.154 -8.320 -17.216 1.00 89.44 478 GLY A N 1
ATOM 3974 C CA . GLY A 1 478 ? 19.583 -7.089 -16.552 1.00 89.44 478 GLY A CA 1
ATOM 3975 C C . GLY A 1 478 ? 19.075 -5.836 -17.266 1.00 89.44 478 GLY A C 1
ATOM 3976 O O . GLY A 1 478 ? 18.524 -4.947 -16.624 1.00 89.44 478 GLY A O 1
ATOM 3977 N N . MET A 1 479 ? 19.147 -5.797 -18.600 1.00 88.31 479 MET A N 1
ATOM 3978 C CA . MET A 1 479 ? 18.526 -4.730 -19.396 1.00 88.31 479 MET A CA 1
ATOM 3979 C C . MET A 1 479 ? 17.013 -4.654 -19.165 1.00 88.31 479 MET A C 1
ATOM 3981 O O . MET A 1 479 ? 16.489 -3.569 -18.911 1.00 88.31 479 MET A O 1
ATOM 3985 N N . ALA A 1 480 ? 16.312 -5.793 -19.192 1.00 89.19 480 ALA A N 1
ATOM 3986 C CA . ALA A 1 480 ? 14.877 -5.837 -18.910 1.00 89.19 480 ALA A CA 1
ATOM 3987 C C . ALA A 1 480 ? 14.563 -5.369 -17.480 1.00 89.19 480 ALA A C 1
ATOM 3989 O O . ALA A 1 480 ? 13.589 -4.648 -17.269 1.00 89.19 480 ALA A O 1
ATOM 3990 N N . ASN A 1 481 ? 15.427 -5.700 -16.519 1.00 87.25 481 ASN A N 1
ATOM 3991 C CA . ASN A 1 481 ? 15.341 -5.232 -15.141 1.00 87.25 481 ASN A CA 1
ATOM 3992 C C . ASN A 1 481 ? 15.514 -3.715 -15.002 1.00 87.25 481 ASN A C 1
ATOM 3994 O O . ASN A 1 481 ? 14.969 -3.142 -14.070 1.00 87.25 481 ASN A O 1
ATOM 3998 N N . MET A 1 482 ? 16.203 -3.067 -15.943 1.00 84.38 482 MET A N 1
ATOM 3999 C CA . MET A 1 482 ? 16.314 -1.606 -16.055 1.00 84.38 482 MET A CA 1
ATOM 4000 C C . MET A 1 482 ? 15.202 -0.985 -16.926 1.00 84.38 482 MET A C 1
ATOM 4002 O O . MET A 1 482 ? 15.255 0.193 -17.270 1.00 84.38 482 MET A O 1
ATOM 4006 N N . GLY A 1 483 ? 14.197 -1.768 -17.331 1.00 83.56 483 GLY A N 1
ATOM 4007 C CA . GLY A 1 483 ? 13.091 -1.316 -18.179 1.00 83.56 483 GLY A CA 1
ATOM 4008 C C . GLY A 1 483 ? 13.370 -1.359 -19.687 1.00 83.56 483 GLY A C 1
ATOM 4009 O O . GLY A 1 483 ? 12.520 -0.945 -20.473 1.00 83.56 483 GLY A O 1
ATOM 4010 N N . ILE A 1 484 ? 14.518 -1.888 -20.122 1.00 86.31 484 ILE A N 1
ATOM 4011 C CA . ILE A 1 484 ? 14.854 -2.071 -21.541 1.00 86.31 484 ILE A CA 1
ATOM 4012 C C . ILE A 1 484 ? 14.485 -3.495 -21.963 1.00 86.31 484 ILE A C 1
ATOM 4014 O O . ILE A 1 484 ? 15.300 -4.417 -21.902 1.00 86.31 484 ILE A O 1
ATOM 4018 N N . ASN A 1 485 ? 13.252 -3.689 -22.430 1.00 86.44 485 ASN A N 1
ATOM 4019 C CA . ASN A 1 485 ? 12.843 -4.980 -22.974 1.00 86.44 485 ASN A CA 1
ATOM 4020 C C . ASN A 1 485 ? 13.244 -5.110 -24.455 1.00 86.44 485 ASN A C 1
ATOM 4022 O O . ASN A 1 485 ? 12.816 -4.319 -25.293 1.00 86.44 485 ASN A O 1
ATOM 4026 N N . ARG A 1 486 ? 14.054 -6.126 -24.774 1.00 89.88 486 ARG A N 1
ATOM 4027 C CA . ARG A 1 486 ? 14.518 -6.433 -26.138 1.00 89.88 486 ARG A CA 1
ATOM 4028 C C . ARG A 1 486 ? 13.665 -7.477 -26.863 1.00 89.88 486 ARG A C 1
ATOM 4030 O O . ARG A 1 486 ? 13.904 -7.705 -28.040 1.00 89.88 486 ARG A O 1
ATOM 4037 N N . PHE A 1 487 ? 12.708 -8.113 -26.184 1.00 93.06 487 PHE A N 1
ATOM 4038 C CA . PHE A 1 487 ? 11.927 -9.222 -26.734 1.00 93.06 487 PHE A CA 1
ATOM 4039 C C . PHE A 1 487 ? 10.428 -8.888 -26.820 1.00 93.06 487 PHE A C 1
ATOM 4041 O O . PHE A 1 487 ? 9.881 -8.258 -25.906 1.00 93.06 487 PHE A O 1
ATOM 4048 N N . PRO A 1 488 ? 9.715 -9.355 -27.862 1.00 94.56 488 PRO A N 1
ATOM 4049 C CA . PRO A 1 488 ? 10.141 -10.353 -28.851 1.00 94.56 488 PRO A CA 1
ATOM 4050 C C . PRO A 1 488 ? 11.119 -9.814 -29.910 1.00 94.56 488 PRO A C 1
ATOM 4052 O O . PRO A 1 488 ? 10.999 -8.664 -30.321 1.00 94.56 488 PRO A O 1
ATOM 4055 N N . ALA A 1 489 ? 12.073 -10.643 -30.342 1.00 96.56 489 ALA A N 1
ATOM 4056 C CA . ALA A 1 489 ? 13.055 -10.316 -31.381 1.00 96.56 489 ALA A CA 1
ATOM 4057 C C . ALA A 1 489 ? 13.621 -11.580 -32.043 1.00 96.56 489 ALA A C 1
ATOM 4059 O O . ALA A 1 489 ? 13.569 -12.670 -31.470 1.00 96.56 489 ALA A O 1
ATOM 4060 N N . LYS A 1 490 ? 14.210 -11.427 -33.232 1.00 96.25 490 LYS A N 1
ATOM 4061 C CA . LYS A 1 490 ? 14.997 -12.497 -33.849 1.00 96.25 490 LYS A CA 1
ATOM 4062 C C . LYS A 1 490 ? 16.364 -12.569 -33.188 1.00 96.25 490 LYS A C 1
ATOM 4064 O O . LYS A 1 490 ? 17.026 -11.548 -33.022 1.00 96.25 490 LYS A O 1
ATOM 4069 N N . VAL A 1 491 ? 16.783 -13.773 -32.820 1.00 97.25 491 VAL A N 1
ATOM 4070 C CA . VAL A 1 491 ? 18.097 -14.007 -32.215 1.00 97.25 491 VAL A CA 1
ATOM 4071 C C . VAL A 1 491 ? 18.798 -15.116 -32.958 1.00 97.25 491 VAL A C 1
ATOM 4073 O O . VAL A 1 491 ? 18.247 -16.203 -33.131 1.00 97.25 491 VAL A O 1
ATOM 4076 N N . THR A 1 492 ? 20.025 -14.835 -33.367 1.00 96.00 492 THR A N 1
ATOM 4077 C CA . THR A 1 492 ? 20.929 -15.812 -33.956 1.00 96.00 492 THR A CA 1
ATOM 4078 C C . THR A 1 492 ? 21.812 -16.395 -32.864 1.00 96.00 492 THR A C 1
ATOM 4080 O O . THR A 1 492 ? 22.567 -15.662 -32.230 1.00 96.00 492 THR A O 1
ATOM 4083 N N . PHE A 1 493 ? 21.717 -17.703 -32.655 1.00 95.50 493 PHE A N 1
ATOM 4084 C CA . PHE A 1 493 ? 22.582 -18.474 -31.771 1.00 95.50 493 PHE A CA 1
ATOM 4085 C C . PHE A 1 493 ? 23.610 -19.216 -32.616 1.00 95.50 493 PHE A C 1
ATOM 4087 O O . PHE A 1 493 ? 23.245 -19.854 -33.601 1.00 95.50 493 PHE A O 1
ATOM 4094 N N . SER A 1 494 ? 24.877 -19.159 -32.231 1.00 92.06 494 SER A N 1
ATOM 4095 C CA . SER A 1 494 ? 25.949 -19.898 -32.892 1.00 92.06 494 SER A CA 1
ATOM 4096 C C . SER A 1 494 ? 26.679 -20.800 -31.910 1.00 92.06 494 SER A C 1
ATOM 4098 O O . SER A 1 494 ? 26.826 -20.443 -30.743 1.00 92.06 494 SER A O 1
ATOM 4100 N N . ASN A 1 495 ? 27.153 -21.940 -32.399 1.00 89.31 495 ASN A N 1
ATOM 4101 C CA . ASN A 1 495 ? 28.029 -22.863 -31.688 1.00 89.31 495 ASN A CA 1
ATOM 4102 C C . ASN A 1 495 ? 29.149 -23.280 -32.643 1.00 89.31 495 ASN A C 1
ATOM 4104 O O . ASN A 1 495 ? 28.938 -24.117 -33.521 1.00 89.31 495 ASN A O 1
ATOM 4108 N N . VAL A 1 496 ? 30.330 -22.687 -32.477 1.00 83.94 496 VAL A N 1
ATOM 4109 C CA . VAL A 1 496 ? 31.509 -23.012 -33.285 1.00 83.94 496 VAL A CA 1
ATOM 4110 C C . VAL A 1 496 ? 32.524 -23.678 -32.368 1.00 83.94 496 VAL A C 1
ATOM 4112 O O . VAL A 1 496 ? 33.096 -23.031 -31.501 1.00 83.94 496 VAL A O 1
ATOM 4115 N N . ASN A 1 497 ? 32.739 -24.986 -32.533 1.00 80.06 497 ASN A N 1
ATOM 4116 C CA . ASN A 1 497 ? 33.677 -25.777 -31.721 1.00 80.06 497 ASN A CA 1
ATOM 4117 C C . ASN A 1 497 ? 33.453 -25.705 -30.193 1.00 80.06 497 ASN A C 1
ATOM 4119 O O . ASN A 1 497 ? 34.403 -25.864 -29.429 1.00 80.06 497 ASN A O 1
ATOM 4123 N N . GLY A 1 498 ? 32.211 -25.508 -29.738 1.00 78.69 498 GLY A N 1
ATOM 4124 C CA . GLY A 1 498 ? 31.881 -25.373 -28.315 1.00 78.69 498 GLY A CA 1
ATOM 4125 C C . GLY A 1 498 ? 31.851 -23.930 -27.804 1.00 78.69 498 GLY A C 1
ATOM 4126 O O . GLY A 1 498 ? 31.436 -23.720 -26.667 1.00 78.69 498 GLY A O 1
ATOM 4127 N N . ASP A 1 499 ? 32.210 -22.945 -28.634 1.00 83.81 499 ASP A N 1
ATOM 4128 C CA . ASP A 1 499 ? 32.035 -21.529 -28.316 1.00 83.81 499 ASP A CA 1
ATOM 4129 C C . ASP A 1 499 ? 30.626 -21.077 -28.709 1.00 83.81 499 ASP A C 1
ATOM 4131 O O . ASP A 1 499 ? 30.283 -20.963 -29.894 1.00 83.81 499 ASP A O 1
ATOM 4135 N N . TYR A 1 500 ? 29.798 -20.822 -27.693 1.00 91.38 500 TYR A N 1
ATOM 4136 C CA . TYR A 1 500 ? 28.431 -20.348 -27.873 1.00 91.38 500 TYR A CA 1
ATOM 4137 C C . TYR A 1 500 ? 28.366 -18.822 -27.913 1.00 91.38 500 TYR A C 1
ATOM 4139 O O . TYR A 1 500 ? 28.945 -18.137 -27.073 1.00 91.38 500 TYR A O 1
ATOM 4147 N N . ASN A 1 501 ? 27.590 -18.283 -28.851 1.00 91.75 501 ASN A N 1
ATOM 4148 C CA . ASN A 1 501 ? 27.282 -16.855 -28.917 1.00 91.75 501 ASN A CA 1
ATOM 4149 C C . ASN A 1 501 ? 25.809 -16.637 -29.289 1.00 91.75 501 ASN A C 1
ATOM 4151 O O . ASN A 1 501 ? 25.179 -17.499 -29.903 1.00 91.75 501 ASN A O 1
ATOM 4155 N N . ALA A 1 502 ? 25.259 -15.484 -28.913 1.00 94.75 502 ALA A N 1
ATOM 4156 C CA . ALA A 1 502 ? 23.895 -15.089 -29.229 1.00 94.75 502 ALA A CA 1
ATOM 4157 C C . ALA A 1 502 ? 23.829 -13.601 -29.605 1.00 94.75 502 ALA A C 1
ATOM 4159 O O . ALA A 1 502 ? 24.284 -12.729 -28.863 1.00 94.75 502 ALA A O 1
ATOM 4160 N N . VAL A 1 503 ? 23.225 -13.301 -30.755 1.00 94.75 503 VAL A N 1
ATOM 4161 C CA . VAL A 1 503 ? 23.112 -11.942 -31.304 1.00 94.75 503 VAL A CA 1
ATOM 4162 C C . VAL A 1 503 ? 21.648 -11.618 -31.579 1.00 94.75 503 VAL A C 1
ATOM 4164 O O . VAL A 1 503 ? 20.982 -12.331 -32.327 1.00 94.75 503 VAL A O 1
ATOM 4167 N N . ILE A 1 504 ? 21.150 -10.541 -30.966 1.00 95.44 504 ILE A N 1
ATOM 4168 C CA . ILE A 1 504 ? 19.818 -9.983 -31.243 1.00 95.44 504 ILE A CA 1
ATOM 4169 C C . ILE A 1 504 ? 19.913 -9.177 -32.546 1.00 95.44 504 ILE A C 1
ATOM 4171 O O . ILE A 1 504 ? 20.791 -8.318 -32.648 1.00 95.44 504 ILE A O 1
ATOM 4175 N N . LEU A 1 505 ? 19.047 -9.481 -33.519 1.00 91.00 505 LEU A N 1
ATOM 4176 C CA . LEU A 1 505 ? 19.026 -8.867 -34.854 1.00 91.00 505 LEU A CA 1
ATOM 4177 C C . LEU A 1 505 ? 18.219 -7.568 -34.919 1.00 91.00 505 LEU A C 1
ATOM 4179 O O . LEU A 1 505 ? 17.185 -7.473 -34.215 1.00 91.00 505 LEU A O 1
#

Organism: Mediterraneibacter gnavus (NCBI:txid33038)

Foldseek 3Di:
DFEKEKEKDWDLDDQFQALCQCPDPPHDFKIKMKIKMATPPCCVLVVLLVVLLVVVQVLADPLSANFLVSDDLQQCLLHLLSHDPVVLVSLLSLLVSDDLRMAMAMEIEGNLLLLLCQFQVQDDFAPVDDSLLLSLLLSVCCLQAVPSVLSNCSHPPVVCNLVVSLVVLVVLLVLLVVACPVCVVVNVSSVNNNCCSPPPDGGTDPDDDRGDQLLQGLLLVVQLCVQVVPPRYAYEYEDDDDPPDGDSNQVSNVVSPNDRYYYDHCSVPSSNRSRRNVRSSLVSNLCSVSVQQGQPDSVSVNDHRFRALSSLQDAQSSLVSLQSVLCNQPPHPDDPSRYGYDSNCLSVLLSNLSSVLSNPDPGSVSCVVPSRCSRVVSVVSSVVSVVVSSVVSLFLPDDGDFDAPDPFWGADPVRATAGPPNVPFAADDDPDQKDKFQWADWDADPVLFIKTWTQDPNDTYIHTYDPLCSVVSVVQSVSVRSVNHLPRFMKMWGADPNRIDIDTD

InterPro domains:
  IPR024524 Protein of unknown function DUF3800 [PF12686] (6-283)

pLDDT: mean 92.13, std 6.61, range [62.06, 98.75]

Sequence (505 aa):
MSKYNFYYDETEHSRKINYKTVSASNYYDNFITMCVGWLDEKDDILQRYAAFETKYADRKDKNGEIKSTILQQKQFKYGFASLNKQNAQLINDFLSLFDKEIHIYFSICSKIEYLVLQIFQGYRNNGLVDADLMKYSITKALVKYRPQKIIQCLYESPEDFLVELKKFFQDRIEYNKKNVKLKQKETDTFNEILFILDNISGNISDTLELAWDYHISFDGFNRYLQEKNIQSYSLIIDKEGEMEEGSKTLKAAREVGLNNVYEADSREYPGIRMADMMAGIIAKLLKGLRDFLRYQSLDDGIHKKILDENWFRLGEEHLELYKKLYRIICEWQPAWYKAYSGIYSDDLIQFNALLNFMNHFESAEQIKIDIHKHGEDFNVFVCNELESYFERTRCKLPIEPVIPHDKESFLNRRGAKVYFDSKKQPLLPLHEETQTFDVLSVGINRELIPMVTILKDGETVCFRLPVELSDWASGVVGMANMGINRFPAKVTFSNVNGDYNAVIL

Secondary structure (DSSP, 8-state):
-PPEEEEEEEES--SB--HHHHTSTT--SEEEEEEEEEETT-HHHHHHHHHHHHHTGGG--TTS---GGGS-GGGGEEEETT--HHHHHHHHHHHTT--TT-EEEEEEEEHHHHHHHHHTTT---BTTB-HHHHHHHHHHHHHHH--HHHHHHHHH-HHHHHHHHHHHHHHHHHHHGGGHHHHHHHHHHHHHHHHHHHHS--PPPS----BPP-HHHHHHHHHHHHHTT--SEEEEEE--S-TTS--HHHHHHHHTT--SEEEE-TTT-HHHHHHHHHHHHHHHHHHHHHHHHS-SSTTGGGS-----GGGT---HHHHHHHHHHHIIIIISS--GGGEE--S--HHHHHHHHHHHHHHT-S-HHHHHTTHHHHHHHHHHHHHHHHHHHHHHTT--SPP----BSSSSEEE-TTS-EEESSGGGSPBP---SSEEEEEEEEEEE-TT--EEEEEEETTEEEEEEPPGGGHHHHHHHHHHHHTT----SEEEEEEEETTEEEEEE-

Radius of gyration: 25.81 Å; chains: 1; bounding box: 64×59×68 Å